Protein AF-A0AA38YCR6-F1 (afdb_monomer_lite)

Secondary structure (DSSP, 8-state):
-EEEEESSSTTHHHHHHHT-EEEEPPTTTS--TTS--S-TTT-EEEEEESSHHHHHHHHHHH-S--S--TTS-S----S---HHHHHHHHHH---S-TTTT-EEEEEGGGG--TT--HHHHHHHHHHHHHHHHTT-EEEEE--THHHHHHHHHHHHHHHHIIIIIIT-----BTTB--HHHHTT-SSS--HHHHHHS-HHHHHHHHHHHHHHHHHHHHHHHHHHHHHHHT-STT----HHHHHHS----HHHHHHTT-SEEEEESSSSPPPPPPSSTTSS-HHHHHHTTTTTTTTTHHHHHH---EEEEEEEEEE-SS-TTSEEEEEEEEEEPP--HHHHHHHTTS-------SSHHHHHHHHHTTTTTT--EEEEESTTHHHH--B-HHHHHHS-TT--EEEEESS--TTB-HHHHHHSSS--EEE--TTTTHHHHHHHHHHHHHHHHTTHHHHHHHHHTT-SSTTTTPPP----TT-EEEEES-SHHHHHHHHHHHHTT-EEEEE-SSPPTT--SEE--HHHHHHH-SEEEE----STTTTTSBSHHHHTTS-TT-EEEE-S-GGGB-HHHHHHHHHTTSS-EEEES--TBTTB--HHHHH-TTEEE-SS-TT-SHHHHHHHHHHHHHHHHHHHHHS--SSB-GGGTT-

Foldseek 3Di:
DDKDKWQQQGFFLVCQFVQWKGKFAFWQFFACAPPQDLDSLQITMADIGRDPLVRQVRSLVRTDDPPFRPLHPPDPPVDRDNSNVVVVVLVPDPDQQSAAPAEEEAAVVLQPDPLFDPQLQVLQVVLVVVNVSSHYHYDYDYDPCLQVLVVLSVLQRLQSCLAQNLQLCPCHGPNRHDPVSNVNHDSADDPVSLVPDALVSVVSNVSNVVCCVPPNVPSNVVSLVVLVLLAPSVPLDFVVCCVVPVSDNSVVVRCVRGQKYKHWLFSDFQADDDPDPVPDDSVVSVVNVPRRSSNRNSCSSHSWMKMWHWRFWAAHPVGNVDTTTTIMMMTGDRCPPLVVVVVVLHDDQDQPFQAQVSSLVCLQVCVCAQAQEDEDEPVCCRGNPAQDLSNLVSHHLNHQEYQYLAPARVSHDQVSQCVDVVRYFYFAQPPLLQQLLLVLLVVLVCCLQQLVLQQVVCVVVVHRCDPDHDDGGDQLAPFEEEEEDCDSNNVNNQVVSVVSNYAYEYEDPDDDPPDPRHYDDLLCSQQRHLEYEYADHDDPVQFQCPAQVSLLSHQLNHEYEYLHEARSHDQVRVLVCCVVSSHVEYEYCYHNDPPDHDVSQVPDSSYHYHPNCSQVDSSSSVSSVSQSSVQRVCCSPPVDGPGTDPVPVPD

Structure (mmCIF, N/CA/C/O backbone):
data_AF-A0AA38YCR6-F1
#
_entry.id   AF-A0AA38YCR6-F1
#
loop_
_atom_site.group_PDB
_atom_site.id
_atom_site.type_symbol
_atom_site.label_atom_id
_atom_site.label_alt_id
_atom_site.label_comp_id
_atom_site.label_asym_id
_atom_site.label_entity_id
_atom_site.label_seq_id
_atom_site.pdbx_PDB_ins_code
_atom_site.Cartn_x
_atom_site.Cartn_y
_atom_site.Cartn_z
_atom_site.occupancy
_atom_site.B_iso_or_equiv
_atom_site.auth_seq_id
_atom_site.auth_comp_id
_atom_site.auth_asym_id
_atom_site.auth_atom_id
_atom_site.pdbx_PDB_model_num
ATOM 1 N N . MET A 1 1 ? 21.576 -21.721 -19.580 1.00 92.19 1 MET A N 1
ATOM 2 C CA . MET A 1 1 ? 20.968 -20.619 -18.812 1.00 92.19 1 MET A CA 1
ATOM 3 C C . MET A 1 1 ? 21.965 -20.179 -17.751 1.00 92.19 1 MET A C 1
ATOM 5 O O . MET A 1 1 ? 22.775 -21.004 -17.343 1.00 92.19 1 MET A O 1
ATOM 9 N N . ALA A 1 2 ? 21.953 -18.912 -17.358 1.00 94.88 2 ALA A N 1
ATOM 10 C CA . ALA A 1 2 ? 22.830 -18.344 -16.340 1.00 94.88 2 ALA A CA 1
ATOM 11 C C . ALA A 1 2 ? 22.061 -17.318 -15.498 1.00 94.88 2 ALA A C 1
ATOM 13 O O . ALA A 1 2 ? 21.083 -16.743 -15.971 1.00 94.88 2 ALA A O 1
ATOM 14 N N . LEU A 1 3 ? 22.525 -17.080 -14.273 1.00 92.12 3 LEU A N 1
ATOM 15 C CA . LEU A 1 3 ? 22.040 -16.008 -13.408 1.00 92.12 3 LEU A CA 1
ATOM 16 C C . LEU A 1 3 ? 23.055 -14.871 -13.396 1.00 92.12 3 LEU A C 1
ATOM 18 O O . LEU A 1 3 ? 24.263 -15.114 -13.384 1.00 92.12 3 LEU A O 1
ATOM 22 N N . GLY A 1 4 ? 22.566 -13.637 -13.394 1.00 90.50 4 GLY A N 1
ATOM 23 C CA . GLY A 1 4 ? 23.389 -12.447 -13.217 1.00 90.50 4 GLY A CA 1
ATOM 24 C C . GLY A 1 4 ? 22.826 -11.559 -12.121 1.00 90.50 4 GLY A C 1
ATOM 25 O O . GLY A 1 4 ? 21.613 -11.498 -11.937 1.00 90.50 4 GLY A O 1
ATOM 26 N N . GLY A 1 5 ? 23.708 -10.857 -11.412 1.00 90.12 5 GLY A N 1
ATOM 27 C CA . GLY A 1 5 ? 23.325 -9.624 -10.731 1.00 90.12 5 GLY A CA 1
ATOM 28 C C . GLY A 1 5 ? 23.260 -8.491 -11.755 1.00 90.12 5 GLY A C 1
ATOM 29 O O . GLY A 1 5 ? 24.052 -8.477 -12.694 1.00 90.12 5 GLY A O 1
ATOM 30 N N . ASP A 1 6 ? 22.335 -7.553 -11.594 1.00 90.94 6 ASP A N 1
ATOM 31 C CA . ASP A 1 6 ? 22.189 -6.364 -12.428 1.00 90.94 6 ASP A CA 1
ATOM 32 C C . ASP A 1 6 ? 22.033 -5.130 -11.531 1.00 90.94 6 ASP A C 1
ATOM 34 O O . ASP A 1 6 ? 20.974 -4.890 -10.959 1.00 90.94 6 ASP A O 1
ATOM 38 N N . GLN A 1 7 ? 23.113 -4.358 -11.397 1.00 86.44 7 GLN A N 1
ATOM 39 C CA . GLN A 1 7 ? 23.164 -3.115 -10.615 1.00 86.44 7 GLN A CA 1
ATOM 40 C C . GLN A 1 7 ? 23.181 -1.857 -11.493 1.00 86.44 7 GLN A C 1
ATOM 42 O O . GLN A 1 7 ? 23.166 -0.746 -10.976 1.00 86.44 7 GLN A O 1
ATOM 47 N N . GLY A 1 8 ? 23.241 -2.026 -12.813 1.00 87.75 8 GLY A N 1
ATOM 48 C CA . GLY A 1 8 ? 23.361 -0.942 -13.794 1.00 87.75 8 GLY A CA 1
ATOM 49 C C . GLY A 1 8 ? 23.322 -1.400 -15.250 1.00 87.75 8 GLY A C 1
ATOM 50 O O . GLY A 1 8 ? 23.539 -0.595 -16.148 1.00 87.75 8 GLY A O 1
ATOM 51 N N . GLY A 1 9 ? 23.103 -2.692 -15.494 1.00 90.81 9 GLY A N 1
ATOM 52 C CA . GLY A 1 9 ? 23.125 -3.341 -16.802 1.00 90.81 9 GLY A CA 1
ATOM 53 C C . GLY A 1 9 ? 23.812 -4.707 -16.831 1.00 90.81 9 GLY A C 1
ATOM 54 O O . GLY A 1 9 ? 23.914 -5.286 -17.903 1.00 90.81 9 GLY A O 1
ATOM 55 N N . SER A 1 10 ? 24.301 -5.251 -15.715 1.00 91.38 10 SER A N 1
ATOM 56 C CA . SER A 1 10 ? 25.159 -6.455 -15.707 1.00 91.38 10 SER A CA 1
ATOM 57 C C . SER A 1 10 ? 24.480 -7.764 -16.162 1.00 91.38 10 SER A C 1
ATOM 59 O O . SER A 1 10 ? 25.171 -8.762 -16.343 1.00 91.38 10 SER A O 1
ATOM 61 N N . ILE A 1 11 ? 23.169 -7.760 -16.429 1.00 96.44 11 ILE A N 1
ATOM 62 C CA . ILE A 1 11 ? 22.480 -8.806 -17.206 1.00 96.44 11 ILE A CA 1
ATOM 63 C C . ILE A 1 11 ? 22.330 -8.378 -18.673 1.00 96.44 11 ILE A C 1
ATOM 65 O O . ILE A 1 11 ? 22.670 -9.118 -19.595 1.00 96.44 11 ILE A O 1
ATOM 69 N N . ARG A 1 12 ? 21.828 -7.162 -18.900 1.00 97.06 12 ARG A N 1
ATOM 70 C CA . ARG A 1 12 ? 21.413 -6.676 -20.225 1.00 97.06 12 ARG A CA 1
ATOM 71 C C . ARG A 1 12 ? 22.578 -6.280 -21.135 1.00 97.06 12 ARG A C 1
ATOM 73 O O . ARG A 1 12 ? 22.556 -6.598 -22.318 1.00 97.06 12 ARG A O 1
ATOM 80 N N . VAL A 1 13 ? 23.617 -5.641 -20.604 1.00 95.50 13 VAL A N 1
ATOM 81 C CA . VAL A 1 13 ? 24.819 -5.242 -21.353 1.00 95.50 13 VAL A CA 1
ATOM 82 C C . VAL A 1 13 ? 25.580 -6.472 -21.866 1.00 95.50 13 VAL A C 1
ATOM 84 O O . VAL A 1 13 ? 25.824 -6.531 -23.071 1.00 95.50 13 VAL A O 1
ATOM 87 N N . PRO A 1 14 ? 25.904 -7.495 -21.041 1.00 94.44 14 PRO A N 1
ATOM 88 C CA . PRO A 1 14 ? 26.472 -8.740 -21.560 1.00 94.44 14 PRO A CA 1
ATOM 89 C C . PRO A 1 14 ? 25.534 -9.467 -22.521 1.00 94.44 14 PRO A C 1
ATOM 91 O O . PRO A 1 14 ? 26.009 -10.031 -23.502 1.00 94.44 14 PRO A O 1
ATOM 94 N N . ALA A 1 15 ? 24.218 -9.431 -22.285 1.00 97.00 15 ALA A N 1
ATOM 95 C CA . ALA A 1 15 ? 23.261 -10.043 -23.198 1.00 97.00 15 ALA A CA 1
ATOM 96 C C . ALA A 1 15 ? 23.307 -9.410 -24.598 1.00 97.00 15 ALA A C 1
ATOM 98 O O . ALA A 1 15 ? 23.479 -10.123 -25.587 1.00 97.00 15 ALA A O 1
ATOM 99 N N . SER A 1 16 ? 23.277 -8.074 -24.663 1.00 96.44 16 SER A N 1
ATOM 100 C CA . SER A 1 16 ? 23.494 -7.296 -25.889 1.00 96.44 16 SER A CA 1
ATOM 101 C C . SER A 1 16 ? 24.833 -7.649 -26.544 1.00 96.44 16 SER A C 1
ATOM 103 O O . SER A 1 16 ? 24.881 -7.972 -27.729 1.00 96.44 16 SER A O 1
ATOM 105 N N . ALA A 1 17 ? 25.918 -7.681 -25.761 1.00 93.94 17 ALA A N 1
ATOM 106 C CA . ALA A 1 17 ? 27.266 -7.888 -26.281 1.00 93.94 17 ALA A CA 1
ATOM 107 C C . ALA A 1 17 ? 27.569 -9.313 -26.761 1.00 93.94 17 ALA A C 1
ATOM 109 O O . ALA A 1 17 ? 28.424 -9.499 -27.627 1.00 93.94 17 ALA A O 1
ATOM 110 N N . CYS A 1 18 ? 26.872 -10.309 -26.219 1.00 94.69 18 CYS A N 1
ATOM 111 C CA . CYS A 1 18 ? 27.043 -11.715 -26.575 1.00 94.69 18 CYS A CA 1
ATOM 112 C C . CYS A 1 18 ? 25.968 -12.224 -27.545 1.00 94.69 18 CYS A C 1
ATOM 114 O O . CYS A 1 18 ? 26.046 -13.374 -27.972 1.00 94.69 18 CYS A O 1
ATOM 116 N N . GLY A 1 19 ? 24.968 -11.404 -27.883 1.00 96.00 19 GLY A N 1
ATOM 117 C CA . GLY A 1 19 ? 23.859 -11.817 -28.741 1.00 96.00 19 GLY A CA 1
ATOM 118 C C . GLY A 1 19 ? 22.956 -12.862 -28.082 1.00 96.00 19 GLY A C 1
ATOM 119 O O . GLY A 1 19 ? 22.514 -13.801 -28.740 1.00 96.00 19 GLY A O 1
ATOM 120 N N . ILE A 1 20 ? 22.719 -12.725 -26.777 1.00 97.69 20 ILE A N 1
ATOM 121 C CA . ILE A 1 20 ? 21.822 -13.587 -25.998 1.00 97.69 20 ILE A CA 1
ATOM 122 C C . ILE A 1 20 ? 20.685 -12.754 -25.391 1.00 97.69 20 ILE A C 1
ATOM 124 O O . ILE A 1 20 ? 20.655 -11.531 -25.518 1.00 97.69 20 ILE A O 1
ATOM 128 N N . VAL A 1 21 ? 19.749 -13.417 -24.721 1.00 98.25 21 VAL A N 1
ATOM 129 C CA . VAL A 1 21 ? 18.648 -12.781 -23.998 1.00 98.25 21 VAL A CA 1
ATOM 130 C C . VAL A 1 21 ? 19.047 -12.568 -22.541 1.00 98.25 21 VAL A C 1
ATOM 132 O O . VAL A 1 21 ? 19.642 -13.449 -21.915 1.00 98.25 21 VAL A O 1
ATOM 135 N N . GLY A 1 22 ? 18.718 -11.402 -21.992 1.00 98.19 22 GLY A N 1
ATOM 136 C CA . GLY A 1 22 ? 18.952 -11.088 -20.585 1.00 98.19 22 GLY A CA 1
ATOM 137 C C . GLY A 1 22 ? 17.814 -10.264 -20.010 1.00 98.19 22 GLY A C 1
ATOM 138 O O . GLY A 1 22 ? 17.501 -9.202 -20.544 1.00 98.19 22 GLY A O 1
ATOM 139 N N . LEU A 1 23 ? 17.220 -10.738 -18.917 1.00 97.31 23 LEU A N 1
ATOM 140 C CA . LEU A 1 23 ? 16.115 -10.072 -18.238 1.00 97.31 23 LEU A CA 1
ATOM 141 C C . LEU A 1 23 ? 16.566 -9.550 -16.876 1.00 97.31 23 LEU A C 1
ATOM 143 O O . LEU A 1 23 ? 16.948 -10.331 -16.006 1.00 97.31 23 LEU A O 1
ATOM 147 N N . LYS A 1 24 ? 16.451 -8.237 -16.673 1.00 95.12 24 LYS A N 1
ATOM 148 C CA . LYS A 1 24 ? 16.394 -7.639 -15.341 1.00 95.12 24 LYS A CA 1
ATOM 149 C C . LYS A 1 24 ? 14.928 -7.651 -14.889 1.00 95.12 24 LYS A C 1
ATOM 151 O O . LYS A 1 24 ? 14.142 -6.891 -15.455 1.00 95.12 24 LYS A O 1
ATOM 156 N N . PRO A 1 25 ? 14.539 -8.463 -13.895 1.00 89.56 25 PRO A N 1
ATOM 157 C CA . PRO A 1 25 ? 13.156 -8.534 -13.441 1.00 89.56 25 PRO A CA 1
ATOM 158 C C . PRO A 1 25 ? 12.727 -7.250 -12.727 1.00 89.56 25 PRO A C 1
ATOM 160 O O . PRO A 1 25 ? 13.558 -6.375 -12.436 1.00 89.56 25 PRO A O 1
ATOM 163 N N . THR A 1 26 ? 11.429 -7.145 -12.439 1.00 83.06 26 THR A N 1
ATOM 164 C CA . THR A 1 26 ? 10.911 -6.056 -11.606 1.00 83.06 26 THR A CA 1
ATOM 165 C C . THR A 1 26 ? 11.525 -6.142 -10.207 1.00 83.06 26 THR A C 1
ATOM 167 O O . THR A 1 26 ? 11.855 -7.232 -9.723 1.00 83.06 26 THR A O 1
ATOM 170 N N . TRP A 1 27 ? 11.722 -4.995 -9.565 1.00 80.25 27 TRP A N 1
ATOM 171 C CA . TRP A 1 27 ? 12.327 -4.933 -8.236 1.00 80.25 27 TRP A CA 1
ATOM 172 C C . TRP A 1 27 ? 11.567 -5.808 -7.222 1.00 80.25 27 TRP A C 1
ATOM 174 O O . TRP A 1 27 ? 10.339 -5.807 -7.180 1.00 80.25 27 TRP A O 1
ATOM 184 N N . GLY A 1 28 ? 12.301 -6.593 -6.429 1.00 77.38 28 GLY A N 1
ATOM 185 C CA . GLY A 1 28 ? 11.735 -7.492 -5.413 1.00 77.38 28 GLY A CA 1
ATOM 186 C C . GLY A 1 28 ? 11.135 -8.812 -5.930 1.00 77.38 28 GLY A C 1
ATOM 187 O O . GLY A 1 28 ? 10.828 -9.680 -5.116 1.00 77.38 28 GLY A O 1
ATOM 188 N N . LEU A 1 29 ? 11.002 -9.025 -7.247 1.00 81.19 29 LEU A N 1
ATOM 189 C CA . LEU A 1 29 ? 10.443 -10.281 -7.781 1.00 81.19 29 LEU A CA 1
ATOM 190 C C . LEU A 1 29 ? 11.364 -11.487 -7.560 1.00 81.19 29 LEU A C 1
ATOM 192 O O . LEU A 1 29 ? 10.898 -12.568 -7.205 1.00 81.19 29 LEU A O 1
ATOM 196 N N . VAL A 1 30 ? 12.665 -11.293 -7.777 1.00 87.31 30 VAL A N 1
ATOM 197 C CA . VAL A 1 30 ? 13.696 -12.298 -7.505 1.00 87.31 30 VAL A CA 1
ATOM 198 C C . VAL A 1 30 ? 14.455 -11.864 -6.252 1.00 87.31 30 VAL A C 1
ATOM 200 O O . VAL A 1 30 ? 14.986 -10.742 -6.233 1.00 87.31 30 VAL A O 1
ATOM 203 N N . PRO A 1 31 ? 14.510 -12.713 -5.213 1.00 83.69 31 PRO A N 1
ATOM 204 C CA . PRO A 1 31 ? 15.215 -12.391 -3.991 1.00 83.69 31 PRO A CA 1
ATOM 205 C C . PRO A 1 31 ? 16.708 -12.226 -4.269 1.00 83.69 31 PRO A C 1
ATOM 207 O O . PRO A 1 31 ? 17.307 -12.916 -5.093 1.00 83.69 31 PRO A O 1
ATOM 210 N N . TYR A 1 32 ? 17.321 -11.290 -3.561 1.00 79.38 32 TYR A N 1
ATOM 211 C CA . TYR A 1 32 ? 18.754 -11.002 -3.633 1.00 79.38 32 TYR A CA 1
ATOM 212 C C . TYR A 1 32 ? 19.503 -11.525 -2.406 1.00 79.38 32 TYR A C 1
ATOM 214 O O . TYR A 1 32 ? 20.699 -11.283 -2.241 1.00 79.38 32 TYR A O 1
ATOM 222 N N . THR A 1 33 ? 18.827 -12.270 -1.532 1.00 78.19 33 THR A N 1
ATOM 223 C CA . THR A 1 33 ? 19.475 -12.934 -0.402 1.00 78.19 33 THR A CA 1
ATOM 224 C C . THR A 1 33 ? 20.563 -13.879 -0.895 1.00 78.19 33 THR A C 1
ATOM 226 O O . THR A 1 33 ? 20.359 -14.689 -1.795 1.00 78.19 33 THR A O 1
ATOM 229 N N . GLY A 1 34 ? 21.756 -13.758 -0.311 1.00 73.12 34 GLY A N 1
ATOM 230 C CA . GLY A 1 34 ? 22.917 -14.560 -0.700 1.00 73.12 34 GLY A CA 1
ATOM 231 C C . GLY A 1 34 ? 23.685 -14.048 -1.924 1.00 73.12 34 GLY A C 1
ATOM 232 O O . GLY A 1 34 ? 24.687 -14.658 -2.291 1.00 73.12 34 GLY A O 1
ATOM 233 N N . ILE A 1 35 ? 23.282 -12.926 -2.532 1.00 77.00 35 ILE A N 1
ATOM 234 C CA . ILE A 1 35 ? 24.027 -12.277 -3.617 1.00 77.00 35 ILE A CA 1
ATOM 235 C C . ILE A 1 35 ? 24.817 -11.085 -3.061 1.00 77.00 35 ILE A C 1
ATOM 237 O O . ILE A 1 35 ? 24.328 -10.330 -2.219 1.00 77.00 35 ILE A O 1
ATOM 241 N N . LEU A 1 36 ? 26.059 -10.897 -3.528 1.00 73.25 36 LEU A N 1
ATOM 242 C CA . LEU A 1 36 ? 26.891 -9.751 -3.144 1.00 73.25 36 LEU A CA 1
ATOM 243 C C . LEU A 1 36 ? 26.225 -8.451 -3.614 1.00 73.25 36 LEU A C 1
ATOM 245 O O . LEU A 1 36 ? 26.157 -8.181 -4.812 1.00 73.25 36 LEU A O 1
ATOM 249 N N . GLY A 1 37 ? 25.710 -7.662 -2.674 1.00 73.31 37 GLY A N 1
ATOM 250 C CA . GLY A 1 37 ? 25.000 -6.413 -2.952 1.00 73.31 37 GLY A CA 1
ATOM 251 C C . GLY A 1 37 ? 25.918 -5.228 -3.156 1.00 73.31 37 GLY A C 1
ATOM 252 O O . GLY A 1 37 ? 27.015 -5.176 -2.600 1.00 73.31 37 GLY A O 1
ATOM 253 N N . VAL A 1 38 ? 25.436 -4.259 -3.931 1.00 75.44 38 VAL A N 1
ATOM 254 C CA . VAL A 1 38 ? 26.016 -2.919 -3.967 1.00 75.44 38 VAL A CA 1
ATOM 255 C C . VAL A 1 38 ? 25.097 -1.954 -3.237 1.00 75.44 38 VAL A C 1
ATOM 257 O O . VAL A 1 38 ? 25.541 -1.286 -2.315 1.00 75.44 38 VAL A O 1
ATOM 260 N N . SER A 1 39 ? 23.821 -1.881 -3.619 1.00 75.88 39 SER A N 1
ATOM 261 C CA . SER A 1 39 ? 22.826 -1.043 -2.947 1.00 75.88 39 SER A CA 1
ATOM 262 C C . SER A 1 39 ? 21.413 -1.553 -3.210 1.00 75.88 39 SER A C 1
ATOM 264 O O . SER A 1 39 ? 21.032 -1.815 -4.350 1.00 75.88 39 SER A O 1
ATOM 266 N N . ALA A 1 40 ? 20.596 -1.621 -2.155 1.00 73.75 40 ALA A N 1
ATOM 267 C CA . ALA A 1 40 ? 19.228 -2.146 -2.211 1.00 73.75 40 ALA A CA 1
ATOM 268 C C . ALA A 1 40 ? 18.329 -1.440 -3.243 1.00 73.75 40 ALA A C 1
ATOM 270 O O . ALA A 1 40 ? 17.382 -2.046 -3.741 1.00 73.75 40 ALA A O 1
ATOM 271 N N . VAL A 1 41 ? 18.647 -0.187 -3.586 1.00 72.81 41 VAL A N 1
ATOM 272 C CA . VAL A 1 41 ? 17.889 0.625 -4.550 1.00 72.81 41 VAL A CA 1
ATOM 273 C C . VAL A 1 41 ? 18.081 0.149 -5.993 1.00 72.81 41 VAL A C 1
ATOM 275 O O . VAL A 1 41 ? 17.175 0.293 -6.797 1.00 72.81 41 VAL A O 1
ATOM 278 N N . ILE A 1 42 ? 19.238 -0.427 -6.329 1.00 80.06 42 ILE A N 1
ATOM 279 C CA . ILE A 1 42 ? 19.619 -0.730 -7.723 1.00 80.06 42 ILE A CA 1
ATOM 280 C C . ILE A 1 42 ? 19.952 -2.202 -7.961 1.00 80.06 42 ILE A C 1
ATOM 282 O O . ILE A 1 42 ? 20.034 -2.632 -9.111 1.00 80.06 42 ILE A O 1
ATOM 286 N N . ASP A 1 43 ? 20.133 -2.977 -6.894 1.00 84.62 43 ASP A N 1
ATOM 287 C CA . ASP A 1 43 ? 20.459 -4.396 -6.959 1.00 84.62 43 ASP A CA 1
ATOM 288 C C . ASP A 1 43 ? 19.293 -5.208 -7.540 1.00 84.62 43 ASP A C 1
ATOM 290 O O . ASP A 1 43 ? 18.177 -5.177 -7.032 1.00 84.62 43 ASP A O 1
ATOM 294 N N . HIS A 1 44 ? 19.545 -5.979 -8.591 1.00 88.62 44 HIS A N 1
ATOM 295 C CA . HIS A 1 44 ? 18.589 -6.934 -9.154 1.00 88.62 44 HIS A CA 1
ATOM 296 C C . HIS A 1 44 ? 19.302 -8.248 -9.463 1.00 88.62 44 HIS A C 1
ATOM 298 O O . HIS A 1 44 ? 20.517 -8.263 -9.644 1.00 88.62 44 HIS A O 1
ATOM 304 N N . VAL A 1 45 ? 18.554 -9.346 -9.545 1.00 91.56 45 VAL A N 1
ATOM 305 C CA . VAL A 1 45 ? 19.037 -10.649 -10.026 1.00 91.56 45 VAL A CA 1
ATOM 306 C C . VAL A 1 45 ? 18.058 -11.155 -11.064 1.00 91.56 45 VAL A C 1
ATOM 308 O O . VAL A 1 45 ? 16.856 -10.941 -10.931 1.00 91.56 45 VAL A O 1
ATOM 311 N N . GLY A 1 46 ? 18.558 -11.815 -12.101 1.00 94.44 46 GLY A N 1
ATOM 312 C CA . GLY A 1 46 ? 17.700 -12.348 -13.145 1.00 94.44 46 GLY A CA 1
ATOM 313 C C . GLY A 1 46 ? 18.401 -13.285 -14.119 1.00 94.44 46 GLY A C 1
ATOM 314 O O . GLY A 1 46 ? 19.610 -13.530 -14.005 1.00 94.44 46 GLY A O 1
ATOM 315 N N . PRO A 1 47 ? 17.631 -13.829 -15.073 1.00 96.88 47 PRO A N 1
ATOM 316 C CA . PRO A 1 47 ? 18.107 -14.843 -15.993 1.00 96.88 47 PRO A CA 1
ATOM 317 C C . PRO A 1 47 ? 18.786 -14.256 -17.237 1.00 96.88 47 PRO A C 1
ATOM 319 O O . PRO A 1 47 ? 18.358 -13.254 -17.812 1.00 96.88 47 PRO A O 1
ATOM 322 N N . MET A 1 48 ? 19.798 -14.976 -17.714 1.00 98.25 48 MET A N 1
ATOM 323 C CA . MET A 1 48 ? 20.381 -14.858 -19.048 1.00 98.25 48 MET A CA 1
ATOM 324 C C . MET A 1 48 ? 20.308 -16.208 -19.759 1.00 98.25 48 MET A C 1
ATOM 326 O O . MET A 1 48 ? 20.691 -17.248 -19.208 1.00 98.25 48 MET A O 1
ATOM 330 N N . ALA A 1 49 ? 19.849 -16.220 -21.003 1.00 97.69 49 ALA A N 1
ATOM 331 C CA . ALA A 1 49 ? 19.719 -17.444 -21.779 1.00 97.69 49 ALA A CA 1
ATOM 332 C C . ALA A 1 49 ? 19.785 -17.178 -23.284 1.00 97.69 49 ALA A C 1
ATOM 334 O O . ALA A 1 49 ? 19.809 -16.039 -23.729 1.00 97.69 49 ALA A O 1
ATOM 335 N N . ARG A 1 50 ? 19.838 -18.244 -24.090 1.00 96.19 50 ARG A N 1
ATOM 336 C CA . ARG A 1 50 ? 19.879 -18.104 -25.556 1.00 96.19 50 ARG A CA 1
ATOM 337 C C . ARG A 1 50 ? 18.533 -17.673 -26.136 1.00 96.19 50 ARG A C 1
ATOM 339 O O . ARG A 1 50 ? 18.509 -17.103 -27.218 1.00 96.19 50 ARG A O 1
ATOM 346 N N . THR A 1 51 ? 17.438 -17.973 -25.443 1.00 95.12 51 THR A N 1
ATOM 347 C CA . THR A 1 51 ? 16.074 -17.741 -25.920 1.00 95.12 51 THR A CA 1
ATOM 348 C C . THR A 1 51 ? 15.229 -17.062 -24.846 1.00 95.12 51 THR A C 1
ATOM 350 O O . THR A 1 51 ? 15.527 -17.158 -23.654 1.00 95.12 51 THR A O 1
ATOM 353 N N . VAL A 1 52 ? 14.155 -16.390 -25.270 1.00 95.12 52 VAL A N 1
ATOM 354 C CA . VAL A 1 52 ? 13.173 -15.782 -24.356 1.00 95.12 52 VAL A CA 1
ATOM 355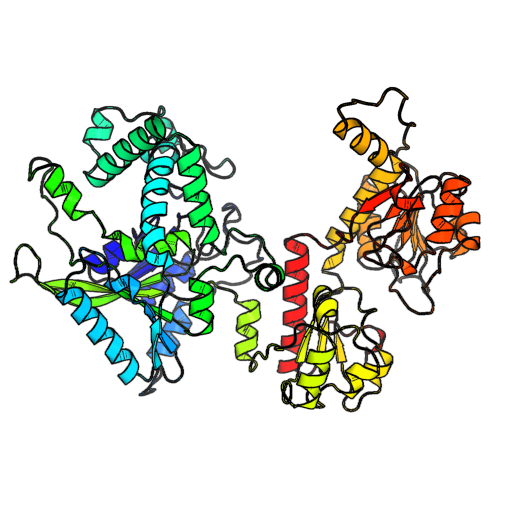 C C . VAL A 1 52 ? 12.476 -16.856 -23.518 1.00 95.12 52 VAL A C 1
ATOM 357 O O . VAL A 1 52 ? 12.322 -16.671 -22.316 1.00 95.12 52 VAL A O 1
ATOM 360 N N . ALA A 1 53 ? 12.146 -18.005 -24.118 1.00 94.12 53 ALA A N 1
ATOM 361 C CA . ALA A 1 53 ? 11.531 -19.135 -23.421 1.00 94.12 53 ALA A CA 1
ATOM 362 C C . ALA A 1 53 ? 12.420 -19.684 -22.291 1.00 94.12 53 ALA A C 1
ATOM 364 O O . ALA A 1 53 ? 11.939 -19.908 -21.184 1.00 94.12 53 ALA A O 1
ATOM 365 N N . ASP A 1 54 ? 13.728 -19.830 -22.527 1.00 95.81 54 ASP A N 1
ATOM 366 C CA . ASP A 1 54 ? 14.668 -20.256 -21.484 1.00 95.81 54 ASP A CA 1
ATOM 367 C C . ASP A 1 54 ? 14.815 -19.200 -20.373 1.00 95.81 54 ASP A C 1
ATOM 369 O O . ASP A 1 54 ? 14.964 -19.541 -19.200 1.00 95.81 54 ASP A O 1
ATOM 373 N N . CYS A 1 55 ? 14.784 -17.907 -20.722 1.00 95.88 55 CYS A N 1
ATOM 374 C CA . CYS A 1 55 ? 14.767 -16.831 -19.729 1.00 95.88 55 CYS A CA 1
ATOM 375 C C . CYS A 1 55 ? 13.492 -16.874 -18.879 1.00 95.88 55 CYS A C 1
ATOM 377 O O . CYS A 1 55 ? 13.593 -16.723 -17.666 1.00 95.88 55 CYS A O 1
ATOM 379 N N . ALA A 1 56 ? 12.327 -17.109 -19.485 1.00 93.81 56 ALA A N 1
ATOM 380 C CA . ALA A 1 56 ? 11.054 -17.243 -18.780 1.00 93.81 56 ALA A CA 1
ATOM 381 C C . ALA A 1 56 ? 11.048 -18.459 -17.842 1.00 93.81 56 ALA A C 1
ATOM 383 O O . ALA A 1 56 ? 10.687 -18.325 -16.677 1.00 93.81 56 ALA A O 1
ATOM 384 N N . LEU A 1 57 ? 11.550 -19.608 -18.305 1.00 94.75 57 LEU A N 1
ATOM 385 C CA . LEU A 1 57 ? 11.689 -20.815 -17.487 1.00 94.75 57 LEU A CA 1
ATOM 386 C C . LEU A 1 57 ? 12.619 -20.602 -16.289 1.00 94.75 57 LEU A C 1
ATOM 388 O O . LEU A 1 57 ? 12.305 -21.013 -15.174 1.00 94.75 57 LEU A O 1
ATOM 392 N N . LEU A 1 58 ? 13.768 -19.951 -16.495 1.00 95.12 58 LEU A N 1
ATOM 393 C CA . LEU A 1 58 ? 14.666 -19.653 -15.383 1.00 95.12 58 LEU A CA 1
ATOM 394 C C . LEU A 1 58 ? 14.078 -18.589 -14.447 1.00 95.12 58 LEU A C 1
ATOM 396 O O . LEU A 1 58 ? 14.279 -18.704 -13.244 1.00 95.12 58 LEU A O 1
ATOM 400 N N . LEU A 1 59 ? 13.351 -17.588 -14.961 1.00 92.62 59 LEU A N 1
ATOM 401 C CA . LEU A 1 59 ? 12.647 -16.607 -14.130 1.00 92.62 59 LEU A CA 1
ATOM 402 C C . LEU A 1 59 ? 11.621 -17.292 -13.227 1.00 92.62 59 LEU A C 1
ATOM 404 O O . LEU A 1 59 ? 11.607 -17.033 -12.031 1.00 92.62 59 LEU A O 1
ATOM 408 N N . GLU A 1 60 ? 10.803 -18.178 -13.790 1.00 90.44 60 GLU A N 1
ATOM 409 C CA . GLU A 1 60 ? 9.800 -18.959 -13.063 1.00 90.44 60 GLU A CA 1
ATOM 410 C C . GLU A 1 60 ? 10.422 -19.768 -11.918 1.00 90.44 60 GLU A C 1
ATOM 412 O O . GLU A 1 60 ? 9.862 -19.827 -10.828 1.00 90.44 60 GLU A O 1
ATOM 417 N N . ALA A 1 61 ? 11.620 -20.321 -12.132 1.00 90.69 61 ALA A N 1
ATOM 418 C CA . ALA A 1 61 ? 12.332 -21.095 -11.121 1.00 90.69 61 ALA A CA 1
ATOM 419 C C . ALA A 1 61 ? 12.943 -20.255 -9.981 1.00 90.69 61 ALA A C 1
ATOM 421 O O . ALA A 1 61 ? 13.182 -20.796 -8.902 1.00 90.69 61 ALA A O 1
ATOM 422 N N . ILE A 1 62 ? 13.257 -18.974 -10.214 1.00 89.44 62 ILE A N 1
ATOM 423 C CA . ILE A 1 62 ? 13.969 -18.119 -9.239 1.00 89.44 62 ILE A CA 1
ATOM 424 C C . ILE A 1 62 ? 13.104 -17.003 -8.644 1.00 89.44 62 ILE A C 1
ATOM 426 O O . ILE A 1 62 ? 13.526 -16.361 -7.686 1.00 89.44 62 ILE A O 1
ATOM 430 N N . ALA A 1 63 ? 11.944 -16.717 -9.233 1.00 86.00 63 ALA A N 1
ATOM 431 C CA . ALA A 1 63 ? 11.019 -15.705 -8.747 1.00 86.00 63 ALA A CA 1
ATOM 432 C C . ALA A 1 63 ? 10.201 -16.225 -7.560 1.00 86.00 63 ALA A C 1
ATOM 434 O O . ALA A 1 63 ? 9.857 -17.403 -7.487 1.00 86.00 63 ALA A O 1
ATOM 435 N N . GLY A 1 64 ? 9.838 -15.316 -6.657 1.00 77.81 64 GLY A N 1
ATOM 436 C CA . GLY A 1 64 ? 9.037 -15.627 -5.475 1.00 77.81 64 GLY A CA 1
ATOM 437 C C . GLY A 1 64 ? 9.761 -15.324 -4.164 1.00 77.81 64 GLY A C 1
ATOM 438 O O . GLY A 1 64 ? 10.910 -14.883 -4.168 1.00 77.81 64 GLY A O 1
ATOM 439 N N . PRO A 1 65 ? 9.079 -15.499 -3.025 1.00 78.56 65 PRO A N 1
ATOM 440 C CA . PRO A 1 65 ? 9.573 -15.045 -1.739 1.00 78.56 65 PRO A CA 1
ATOM 441 C C . PRO A 1 65 ? 10.641 -15.987 -1.187 1.00 78.56 65 PRO A C 1
ATOM 443 O O . PRO A 1 65 ? 10.512 -17.206 -1.280 1.00 78.56 65 PRO A O 1
ATOM 446 N N . ASP A 1 66 ? 11.638 -15.425 -0.512 1.00 79.50 66 ASP A N 1
ATOM 447 C CA . ASP A 1 66 ? 12.567 -16.181 0.336 1.00 79.50 66 ASP A CA 1
ATOM 448 C C . ASP A 1 66 ? 12.341 -15.948 1.843 1.00 79.50 66 ASP A C 1
ATOM 450 O O . ASP A 1 66 ? 12.931 -16.636 2.676 1.00 79.50 66 ASP A O 1
ATOM 454 N N . GLY A 1 67 ? 11.487 -14.982 2.204 1.00 75.38 67 GLY A N 1
ATOM 455 C CA . GLY A 1 67 ? 11.192 -14.601 3.590 1.00 75.38 67 GLY A CA 1
ATOM 456 C C . GLY A 1 67 ? 12.288 -13.779 4.284 1.00 75.38 67 GLY A C 1
ATOM 457 O O . GLY A 1 67 ? 12.154 -13.455 5.464 1.00 75.38 67 GLY A O 1
ATOM 458 N N . ILE A 1 68 ? 13.358 -13.420 3.574 1.00 77.50 68 ILE A N 1
ATOM 459 C CA . ILE A 1 68 ? 14.546 -12.743 4.102 1.00 77.50 68 ILE A CA 1
ATOM 460 C C . ILE A 1 68 ? 14.711 -11.371 3.442 1.00 77.50 68 ILE A C 1
ATOM 462 O O . ILE A 1 68 ? 14.830 -10.367 4.156 1.00 77.50 68 ILE A O 1
ATOM 466 N N . ASP A 1 69 ? 14.679 -11.304 2.112 1.00 77.56 69 ASP A N 1
ATOM 467 C CA . ASP A 1 69 ? 14.920 -10.082 1.348 1.00 77.56 69 ASP A CA 1
ATOM 468 C C . ASP A 1 69 ? 13.838 -9.029 1.643 1.00 77.56 69 ASP A C 1
ATOM 470 O O . ASP A 1 69 ? 12.652 -9.204 1.375 1.00 77.56 69 ASP A O 1
ATOM 474 N N . ASP A 1 70 ? 14.261 -7.914 2.240 1.00 72.50 70 ASP A N 1
ATOM 475 C CA . ASP A 1 70 ? 13.411 -6.810 2.698 1.00 72.50 70 ASP A CA 1
ATOM 476 C C . ASP A 1 70 ? 12.826 -5.962 1.569 1.00 72.50 70 ASP A C 1
ATOM 478 O O . ASP A 1 70 ? 12.006 -5.079 1.812 1.00 72.50 70 ASP A O 1
ATOM 482 N N . ARG A 1 71 ? 13.237 -6.247 0.337 1.00 72.12 71 ARG A N 1
ATOM 483 C CA . ARG A 1 71 ? 12.721 -5.629 -0.881 1.00 72.12 71 ARG A CA 1
ATOM 484 C C . ARG A 1 71 ? 11.536 -6.396 -1.446 1.00 72.12 71 ARG A C 1
ATOM 486 O O . ARG A 1 71 ? 10.821 -5.880 -2.298 1.00 72.12 71 ARG A O 1
ATOM 493 N N . GLN A 1 72 ? 11.330 -7.640 -1.020 1.00 69.62 72 GLN A N 1
ATOM 494 C CA . GLN A 1 72 ? 10.174 -8.392 -1.475 1.00 69.62 72 GLN A CA 1
ATOM 495 C C . GLN A 1 72 ? 8.935 -7.872 -0.751 1.00 69.62 72 GLN A C 1
ATOM 497 O O . GLN A 1 72 ? 8.950 -7.741 0.476 1.00 69.62 72 GLN A O 1
ATOM 502 N N . PRO A 1 73 ? 7.851 -7.569 -1.478 1.00 54.12 73 PRO A N 1
ATOM 503 C CA . PRO A 1 73 ? 6.618 -7.157 -0.834 1.00 54.12 73 PRO A CA 1
ATOM 504 C C . PRO A 1 73 ? 6.122 -8.277 0.094 1.00 54.12 73 PRO A C 1
ATOM 506 O O . PRO A 1 73 ? 6.242 -9.458 -0.240 1.00 54.12 73 PRO A O 1
ATOM 509 N N . HIS A 1 74 ? 5.541 -7.913 1.246 1.00 46.28 74 HIS A N 1
ATOM 510 C CA . HIS A 1 74 ? 4.889 -8.830 2.196 1.00 46.28 74 HIS A CA 1
ATOM 511 C C . HIS A 1 74 ? 3.586 -9.411 1.602 1.00 46.28 74 HIS A C 1
ATOM 513 O O . HIS A 1 74 ? 2.498 -9.254 2.146 1.00 46.28 74 HIS A O 1
ATOM 519 N N . ILE A 1 75 ? 3.654 -9.981 0.398 1.00 47.31 75 ILE A N 1
ATOM 520 C CA . ILE A 1 75 ? 2.575 -10.717 -0.263 1.00 47.31 75 ILE A CA 1
ATOM 521 C C . ILE A 1 75 ? 2.690 -12.168 0.171 1.00 47.31 75 ILE A C 1
ATOM 523 O O . ILE A 1 75 ? 3.785 -12.732 0.165 1.00 47.31 75 ILE A O 1
ATOM 527 N N . ASN A 1 76 ? 1.561 -12.808 0.453 1.00 42.00 76 ASN A N 1
ATOM 528 C CA . ASN A 1 76 ? 1.517 -14.256 0.357 1.00 42.00 76 ASN A CA 1
ATOM 529 C C . ASN A 1 76 ? 1.556 -14.630 -1.129 1.00 42.00 76 ASN A C 1
ATOM 531 O O . ASN A 1 76 ? 0.531 -14.639 -1.809 1.00 42.00 76 ASN A O 1
ATOM 535 N N . TRP A 1 77 ? 2.750 -14.890 -1.653 1.00 49.06 77 TRP A N 1
ATOM 536 C CA . TRP A 1 77 ? 2.921 -15.440 -2.993 1.00 49.06 77 TRP A CA 1
ATOM 537 C C . TRP A 1 77 ? 2.380 -16.868 -2.997 1.00 49.06 77 TRP A C 1
ATOM 539 O O . TRP A 1 77 ? 3.080 -17.809 -2.631 1.00 49.06 77 TRP A O 1
ATOM 549 N N . PHE A 1 78 ? 1.107 -17.040 -3.344 1.00 38.00 78 PHE A N 1
ATOM 550 C CA . PHE A 1 78 ? 0.485 -18.357 -3.246 1.00 38.00 78 PHE A CA 1
ATOM 551 C C . PHE A 1 78 ? 0.769 -19.284 -4.431 1.00 38.00 78 PHE A C 1
ATOM 553 O O . PHE A 1 78 ? 0.442 -20.460 -4.313 1.00 38.00 78 PHE A O 1
ATOM 560 N N . ARG A 1 79 ? 1.403 -18.835 -5.527 1.00 50.06 79 ARG A N 1
ATOM 561 C CA . ARG A 1 79 ? 1.728 -19.671 -6.703 1.00 50.06 79 ARG A CA 1
ATOM 562 C C . ARG A 1 79 ? 2.928 -19.133 -7.491 1.00 50.06 79 ARG A C 1
ATOM 564 O O . ARG A 1 79 ? 3.113 -17.921 -7.578 1.00 50.06 79 ARG A O 1
ATOM 571 N N . SER A 1 80 ? 3.698 -20.038 -8.100 1.00 56.78 80 SER A N 1
ATOM 572 C CA . SER A 1 80 ? 4.618 -19.715 -9.196 1.00 56.78 80 SER A CA 1
ATOM 573 C C . SER A 1 80 ? 3.810 -19.194 -10.388 1.00 56.78 80 SER A C 1
ATOM 575 O O . SER A 1 80 ? 2.827 -19.823 -10.785 1.00 56.78 80 SER A O 1
ATOM 577 N N . VAL A 1 81 ? 4.199 -18.046 -10.944 1.00 63.69 81 VAL A N 1
ATOM 578 C CA . VAL A 1 81 ? 3.601 -17.519 -12.180 1.00 63.69 81 VAL A CA 1
ATOM 579 C C . VAL A 1 81 ? 4.192 -18.306 -13.356 1.00 63.69 81 VAL A C 1
ATOM 581 O O . VAL A 1 81 ? 5.419 -18.346 -13.464 1.00 63.69 81 VAL A O 1
ATOM 584 N N . PRO A 1 82 ? 3.376 -18.949 -14.211 1.00 78.44 82 PRO A N 1
ATOM 585 C CA . PRO A 1 82 ? 3.847 -19.873 -15.242 1.00 78.44 82 PRO A CA 1
ATOM 586 C C . PRO A 1 82 ? 4.366 -19.135 -16.491 1.00 78.44 82 PRO A C 1
ATOM 588 O O . PRO A 1 82 ? 3.868 -19.329 -17.604 1.00 78.44 82 PRO A O 1
ATOM 591 N N . TYR A 1 83 ? 5.371 -18.268 -16.321 1.00 84.62 83 TYR A N 1
ATOM 592 C CA . TYR A 1 83 ? 5.931 -17.437 -17.395 1.00 84.62 83 TYR A CA 1
ATOM 593 C C . TYR A 1 83 ? 6.343 -18.263 -18.622 1.00 84.62 83 TYR A C 1
ATOM 595 O O . TYR A 1 83 ? 6.196 -17.815 -19.761 1.00 84.62 83 TYR A O 1
ATOM 603 N N . ALA A 1 84 ? 6.881 -19.471 -18.415 1.00 87.81 84 ALA A N 1
ATOM 604 C CA . ALA A 1 84 ? 7.329 -20.318 -19.515 1.00 87.81 84 ALA A CA 1
ATOM 605 C C . ALA A 1 84 ? 6.165 -20.847 -20.365 1.00 87.81 84 ALA A C 1
ATOM 607 O O . ALA A 1 84 ? 6.307 -20.993 -21.582 1.00 87.81 84 ALA A O 1
ATOM 608 N N . ASP A 1 85 ? 5.022 -21.145 -19.746 1.00 83.62 85 ASP A N 1
ATOM 609 C CA . ASP A 1 85 ? 3.836 -21.626 -20.455 1.00 83.62 85 ASP A CA 1
ATOM 610 C C . ASP A 1 85 ? 3.179 -20.509 -21.256 1.00 83.62 85 ASP A C 1
ATOM 612 O O . ASP A 1 85 ? 2.857 -20.723 -22.423 1.00 83.62 85 ASP A O 1
ATOM 616 N N . GLU A 1 86 ? 3.070 -19.306 -20.693 1.00 82.44 86 GLU A N 1
ATOM 617 C CA . GLU A 1 86 ? 2.519 -18.143 -21.398 1.00 82.44 86 GLU A CA 1
ATOM 618 C C . GLU A 1 86 ? 3.333 -17.798 -22.653 1.00 82.44 86 GLU A C 1
ATOM 620 O O . GLU A 1 86 ? 2.769 -17.615 -23.736 1.00 82.44 86 GLU A O 1
ATOM 625 N N . VAL A 1 87 ? 4.669 -17.792 -22.550 1.00 87.44 87 VAL A N 1
ATOM 626 C CA . VAL A 1 87 ? 5.564 -17.566 -23.700 1.00 87.44 87 VAL A CA 1
ATOM 627 C C . VAL A 1 87 ? 5.434 -18.684 -24.741 1.00 87.44 87 VAL A C 1
ATOM 629 O O . VAL A 1 87 ? 5.443 -18.423 -25.949 1.00 87.44 87 VAL A O 1
ATOM 632 N N . ARG A 1 88 ? 5.298 -19.945 -24.311 1.00 85.31 88 ARG A N 1
ATOM 633 C CA . ARG A 1 88 ? 5.068 -21.080 -25.223 1.00 85.31 88 ARG A CA 1
ATOM 634 C C . ARG A 1 88 ? 3.724 -20.989 -25.941 1.00 85.31 88 ARG A C 1
ATOM 636 O O . ARG A 1 88 ? 3.663 -21.252 -27.138 1.00 85.31 88 ARG A O 1
ATOM 643 N N . GLN A 1 89 ? 2.666 -20.589 -25.247 1.00 82.12 89 GLN A N 1
ATOM 644 C CA . GLN A 1 89 ? 1.347 -20.417 -25.853 1.00 82.12 89 GLN A CA 1
ATOM 645 C C . GLN A 1 89 ? 1.388 -19.322 -26.923 1.00 82.12 89 GLN A C 1
ATOM 647 O O . GLN A 1 89 ? 1.063 -19.600 -28.073 1.00 82.12 89 GLN A O 1
ATOM 652 N N . HIS A 1 90 ? 1.922 -18.140 -26.601 1.00 77.94 90 HIS A N 1
ATOM 653 C CA . HIS A 1 90 ? 2.017 -17.027 -27.554 1.00 77.94 90 HIS A CA 1
ATOM 654 C C . HIS A 1 90 ? 2.922 -17.319 -28.757 1.00 77.94 90 HIS A C 1
ATOM 656 O O . HIS A 1 90 ? 2.681 -16.810 -29.847 1.00 77.94 90 HIS A O 1
ATOM 662 N N . SER A 1 91 ? 3.956 -18.149 -28.593 1.00 73.88 91 SER A N 1
ATOM 663 C CA . SER A 1 91 ? 4.845 -18.521 -29.704 1.00 73.88 91 SER A CA 1
ATOM 664 C C . SER A 1 91 ? 4.265 -19.583 -30.646 1.00 73.88 91 SER A C 1
ATOM 666 O O . SER A 1 91 ? 4.833 -19.814 -31.713 1.00 73.88 91 SER A O 1
ATOM 668 N N . THR A 1 92 ? 3.152 -20.227 -30.280 1.00 74.00 92 THR A N 1
ATOM 669 C CA . THR A 1 92 ? 2.502 -21.276 -31.087 1.00 74.00 92 THR A CA 1
ATOM 670 C C . THR A 1 92 ? 1.205 -20.817 -31.756 1.00 74.00 92 THR A C 1
ATOM 672 O O . THR A 1 92 ? 0.696 -21.515 -32.635 1.00 74.00 92 THR A O 1
ATOM 675 N N . THR A 1 93 ? 0.691 -19.637 -31.405 1.00 65.31 93 THR A N 1
ATOM 676 C CA . THR A 1 93 ? -0.482 -19.028 -32.039 1.00 65.31 93 THR A CA 1
ATOM 677 C C . THR A 1 93 ? -0.157 -18.579 -33.466 1.00 65.31 93 THR A C 1
ATOM 679 O O . THR A 1 93 ? 0.743 -17.774 -33.692 1.00 65.31 93 THR A O 1
ATOM 682 N N . ALA A 1 94 ? -0.906 -19.081 -34.449 1.00 66.62 94 ALA A N 1
ATOM 683 C CA . ALA A 1 94 ? -0.726 -18.767 -35.869 1.00 66.62 94 ALA A CA 1
ATOM 684 C C . ALA A 1 94 ? -1.443 -17.463 -36.286 1.00 66.62 94 ALA A C 1
ATOM 686 O O . ALA A 1 94 ? -2.167 -17.446 -37.282 1.00 66.62 94 ALA A O 1
ATOM 687 N N . ASP A 1 95 ? -1.283 -16.389 -35.510 1.00 80.00 95 ASP A N 1
ATOM 688 C CA . ASP A 1 95 ? -1.825 -15.070 -35.855 1.00 80.00 95 ASP A CA 1
ATOM 689 C C . ASP A 1 95 ? -0.831 -14.318 -36.763 1.00 80.00 95 ASP A C 1
ATOM 691 O O . ASP A 1 95 ? 0.331 -14.156 -36.381 1.00 80.00 95 ASP A O 1
ATOM 695 N N . PRO A 1 96 ? -1.232 -13.857 -37.964 1.00 78.94 96 PRO A N 1
ATOM 696 C CA . PRO A 1 96 ? -0.374 -13.040 -38.822 1.00 78.94 96 PRO A CA 1
ATOM 697 C C . PRO A 1 96 ? -0.057 -11.649 -38.244 1.00 78.94 96 PRO A C 1
ATOM 699 O O . PRO A 1 96 ? 0.879 -11.010 -38.721 1.00 78.94 96 PRO A O 1
ATOM 702 N N . ARG A 1 97 ? -0.815 -11.161 -37.252 1.00 88.69 97 ARG A N 1
ATOM 703 C CA . ARG A 1 97 ? -0.618 -9.868 -36.576 1.00 88.69 97 ARG A CA 1
ATOM 704 C C . ARG A 1 97 ? -0.626 -10.025 -35.047 1.00 88.69 97 ARG A C 1
ATOM 706 O O . ARG A 1 97 ? -1.495 -9.470 -34.373 1.00 88.69 97 ARG A O 1
ATOM 713 N N . PRO A 1 98 ? 0.364 -10.730 -34.477 1.00 85.81 98 PRO A N 1
ATOM 714 C CA . PRO A 1 98 ? 0.365 -11.107 -33.064 1.00 85.81 98 PRO A CA 1
ATOM 715 C C . PRO A 1 98 ? 0.500 -9.923 -32.091 1.00 85.81 98 PRO A C 1
ATOM 717 O O . PRO A 1 98 ? 0.339 -10.112 -30.891 1.00 85.81 98 PRO A O 1
ATOM 720 N N . LEU A 1 99 ? 0.814 -8.717 -32.579 1.00 90.25 99 LEU A N 1
ATOM 721 C CA . LEU A 1 99 ? 0.938 -7.499 -31.771 1.00 90.25 99 LEU A CA 1
ATOM 722 C C . LEU A 1 99 ? -0.195 -6.493 -32.024 1.00 90.25 99 LEU A C 1
ATOM 724 O O . LEU A 1 99 ? -0.073 -5.325 -31.655 1.00 90.25 99 LEU A O 1
ATOM 728 N N . ALA A 1 100 ? -1.291 -6.905 -32.668 1.00 90.88 100 ALA A N 1
ATOM 729 C CA . ALA A 1 100 ? -2.443 -6.034 -32.884 1.00 90.88 100 ALA A CA 1
ATOM 730 C C . ALA A 1 100 ? -2.959 -5.440 -31.558 1.00 90.88 100 ALA A C 1
ATOM 732 O O . ALA A 1 100 ? -3.283 -6.165 -30.623 1.00 90.88 100 ALA A O 1
ATOM 733 N N . GLY A 1 101 ? -3.042 -4.107 -31.492 1.00 87.25 101 GLY A N 1
ATOM 734 C CA . GLY A 1 101 ? -3.505 -3.371 -30.307 1.00 87.25 101 GLY A CA 1
ATOM 735 C C . GLY A 1 101 ? -2.414 -3.023 -29.288 1.00 87.25 101 GLY A C 1
ATOM 736 O O . GLY A 1 101 ? -2.672 -2.198 -28.416 1.00 87.25 101 GLY A O 1
ATOM 737 N N . VAL A 1 102 ? -1.201 -3.571 -29.425 1.00 90.69 102 VAL A N 1
ATOM 738 C CA . VAL A 1 102 ? -0.058 -3.239 -28.561 1.00 90.69 102 VAL A CA 1
ATOM 739 C C . VAL A 1 102 ? 0.529 -1.889 -28.965 1.00 90.69 102 VAL A C 1
ATOM 741 O O . VAL A 1 102 ? 0.889 -1.687 -30.126 1.00 90.69 102 VAL A O 1
ATOM 744 N N . LYS A 1 103 ? 0.680 -0.977 -28.004 1.00 95.62 103 LYS A N 1
ATOM 745 C CA . LYS A 1 103 ? 1.293 0.343 -28.179 1.00 95.62 103 LYS A CA 1
ATOM 746 C C . LYS A 1 103 ? 2.740 0.331 -27.710 1.00 95.62 103 LYS A C 1
ATOM 748 O O . LYS A 1 103 ? 3.031 0.148 -26.528 1.00 95.62 103 LYS A O 1
ATOM 753 N N . ILE A 1 104 ? 3.654 0.591 -28.633 1.00 98.00 104 ILE A N 1
ATOM 754 C CA . ILE A 1 104 ? 5.093 0.628 -28.400 1.00 98.00 104 ILE A CA 1
ATOM 755 C C . ILE A 1 104 ? 5.571 2.080 -28.400 1.00 98.00 104 ILE A C 1
ATOM 757 O O . ILE A 1 104 ? 5.470 2.788 -29.404 1.00 98.00 104 ILE A O 1
ATOM 761 N N . GLY A 1 105 ? 6.132 2.509 -27.271 1.00 97.94 105 GLY A N 1
ATOM 762 C CA . GLY A 1 105 ? 6.777 3.812 -27.135 1.00 97.94 105 GLY A CA 1
ATOM 763 C C . GLY A 1 105 ? 8.264 3.726 -27.465 1.00 97.94 105 GLY A C 1
ATOM 764 O O . GLY A 1 105 ? 9.023 3.064 -26.758 1.00 97.94 105 GLY A O 1
ATOM 765 N N . VAL A 1 106 ? 8.716 4.413 -28.513 1.00 98.31 106 VAL A N 1
ATOM 766 C CA . VAL A 1 106 ? 10.151 4.538 -28.814 1.00 98.31 106 VAL A CA 1
ATOM 767 C C . VAL A 1 106 ? 10.736 5.603 -27.902 1.00 98.31 106 VAL A C 1
ATOM 769 O O . VAL A 1 106 ? 10.460 6.784 -28.097 1.00 98.31 106 VAL A O 1
ATOM 772 N N . LEU A 1 107 ? 11.517 5.202 -26.896 1.00 97.12 107 LEU A N 1
ATOM 773 C CA . LEU A 1 107 ? 12.085 6.152 -25.943 1.00 97.12 107 LEU A CA 1
ATOM 774 C C . LEU A 1 107 ? 13.236 6.922 -26.598 1.00 97.12 107 LEU A C 1
ATOM 776 O O . LEU A 1 107 ? 14.355 6.416 -26.724 1.00 97.12 107 LEU A O 1
ATOM 780 N N . GLU A 1 108 ? 12.950 8.148 -27.028 1.00 96.88 108 GLU A N 1
ATOM 781 C CA . GLU A 1 108 ? 13.850 8.931 -27.872 1.00 96.88 108 GLU A CA 1
ATOM 782 C C . GLU A 1 108 ? 15.143 9.314 -27.145 1.00 96.88 108 GLU A C 1
ATOM 784 O O . GLU A 1 108 ? 16.218 9.282 -27.746 1.00 96.88 108 GLU A O 1
ATOM 789 N N . GLU A 1 109 ? 15.093 9.586 -25.839 1.00 94.50 109 GLU A N 1
ATOM 790 C CA . GLU A 1 109 ? 16.286 9.885 -25.041 1.00 94.50 109 GLU A CA 1
ATOM 791 C C . GLU A 1 109 ? 17.323 8.750 -25.087 1.00 94.50 109 GLU A C 1
ATOM 793 O O . GLU A 1 109 ? 18.527 9.029 -25.071 1.00 94.50 109 GLU A O 1
ATOM 798 N N . GLY A 1 110 ? 16.878 7.496 -25.245 1.00 94.69 110 GLY A N 1
ATOM 799 C CA . GLY A 1 110 ? 17.741 6.316 -25.350 1.00 94.69 110 GLY A CA 1
ATOM 800 C C . GLY A 1 110 ? 18.563 6.238 -26.645 1.00 94.69 110 GLY A C 1
ATOM 801 O O . GLY A 1 110 ? 19.499 5.445 -26.736 1.00 94.69 110 GLY A O 1
ATOM 802 N N . PHE A 1 111 ? 18.260 7.071 -27.646 1.00 96.56 111 PHE A N 1
ATOM 803 C CA . PHE A 1 111 ? 19.031 7.195 -28.892 1.00 96.56 111 PHE A CA 1
ATOM 804 C C . PHE A 1 111 ? 19.925 8.435 -28.923 1.00 96.56 111 PHE A C 1
ATOM 806 O O . PHE A 1 111 ? 20.611 8.682 -29.911 1.00 96.56 111 PHE A O 1
ATOM 813 N N . GLN A 1 112 ? 19.905 9.254 -27.875 1.00 93.75 112 GLN A N 1
ATOM 814 C CA . GLN A 1 112 ? 20.518 10.579 -27.906 1.00 93.75 112 GLN A CA 1
ATOM 815 C C . GLN A 1 112 ? 21.725 10.694 -26.967 1.00 93.75 112 GLN A C 1
ATOM 817 O O . GLN A 1 112 ? 22.111 11.799 -26.577 1.00 93.75 112 GLN A O 1
ATOM 822 N N . HIS A 1 113 ? 22.318 9.563 -26.580 1.00 91.50 113 HIS A N 1
ATOM 823 C CA . HIS A 1 113 ? 23.574 9.558 -25.840 1.00 91.50 113 HIS A CA 1
ATOM 824 C C . HIS A 1 113 ? 24.689 10.188 -26.709 1.00 91.50 113 HIS A C 1
ATOM 826 O O . HIS A 1 113 ? 24.773 9.872 -27.896 1.00 91.50 113 HIS A O 1
ATOM 832 N N . PRO A 1 114 ? 25.608 11.017 -26.165 1.00 90.44 114 PRO A N 1
ATOM 833 C CA . PRO A 1 114 ? 26.638 11.707 -26.963 1.00 90.44 114 PRO A CA 1
ATOM 834 C C . PRO A 1 114 ? 27.579 10.796 -27.760 1.00 90.44 114 PRO A C 1
ATOM 836 O O . PRO A 1 114 ? 28.290 11.249 -28.651 1.00 90.44 114 PRO A O 1
ATOM 839 N N . ARG A 1 115 ? 27.629 9.511 -27.399 1.00 89.94 115 ARG A N 1
ATOM 840 C CA . ARG A 1 115 ? 28.397 8.470 -28.094 1.00 89.94 115 ARG A CA 1
ATOM 841 C C . ARG A 1 115 ? 27.511 7.462 -28.825 1.00 89.94 115 ARG A C 1
ATOM 843 O O . ARG A 1 115 ? 27.947 6.334 -29.005 1.00 89.94 115 ARG A O 1
ATOM 850 N N . GLN A 1 116 ? 26.267 7.802 -29.142 1.00 93.75 116 GLN A N 1
ATOM 851 C CA . GLN A 1 116 ? 25.406 6.913 -29.913 1.00 93.75 116 GLN A CA 1
ATOM 852 C C . GLN A 1 116 ? 26.083 6.567 -31.244 1.00 93.75 116 GLN A C 1
ATOM 854 O O . GLN A 1 116 ? 26.482 7.454 -31.991 1.00 93.75 116 GLN A O 1
ATOM 859 N N . ASP A 1 117 ? 26.217 5.274 -31.525 1.00 93.88 117 ASP A N 1
ATOM 860 C CA . ASP A 1 117 ? 26.654 4.790 -32.828 1.00 93.88 117 ASP A CA 1
ATOM 861 C C . ASP A 1 117 ? 25.465 4.779 -33.801 1.00 93.88 117 ASP A C 1
ATOM 863 O O . ASP A 1 117 ? 24.397 4.230 -33.496 1.00 93.88 117 ASP A O 1
ATOM 867 N N . ASP A 1 118 ? 25.651 5.386 -34.974 1.00 94.88 118 ASP A N 1
ATOM 868 C CA . ASP A 1 118 ? 24.600 5.542 -35.986 1.00 94.88 118 ASP A CA 1
ATOM 869 C C . ASP A 1 118 ? 24.126 4.200 -36.551 1.00 94.88 118 ASP A C 1
ATOM 871 O O . ASP A 1 118 ? 22.956 4.048 -36.910 1.00 94.88 118 ASP A O 1
ATOM 875 N N . LEU A 1 119 ? 25.020 3.210 -36.652 1.00 94.50 119 LEU A N 1
ATOM 876 C CA . LEU A 1 119 ? 24.670 1.888 -37.162 1.00 94.50 119 LEU A CA 1
ATOM 877 C C . LEU A 1 119 ? 23.887 1.094 -36.118 1.00 94.50 119 LEU A C 1
ATOM 879 O O . LEU A 1 119 ? 22.896 0.463 -36.475 1.00 94.50 119 LEU A O 1
ATOM 883 N N . VAL A 1 120 ? 24.262 1.177 -34.839 1.00 95.88 120 VAL A N 1
ATOM 884 C CA . VAL A 1 120 ? 23.464 0.633 -33.729 1.00 95.88 120 VAL A CA 1
ATOM 885 C C . VAL A 1 120 ? 22.070 1.254 -33.718 1.00 95.88 120 VAL A C 1
ATOM 887 O O . VAL A 1 120 ? 21.084 0.518 -33.735 1.00 95.88 120 VAL A O 1
ATOM 890 N N . ALA A 1 121 ? 21.969 2.588 -33.758 1.00 97.19 121 ALA A N 1
ATOM 891 C CA . ALA A 1 121 ? 20.683 3.286 -33.774 1.00 97.19 121 ALA A CA 1
ATOM 892 C C . ALA A 1 121 ? 19.819 2.841 -34.962 1.00 97.19 121 ALA A C 1
ATOM 894 O O . ALA A 1 121 ? 18.636 2.544 -34.796 1.00 97.19 121 ALA A O 1
ATOM 895 N N . ARG A 1 122 ? 20.422 2.734 -36.152 1.00 97.31 122 ARG A N 1
ATOM 896 C CA . ARG A 1 122 ? 19.743 2.290 -37.372 1.00 97.31 122 ARG A CA 1
ATOM 897 C C . ARG A 1 122 ? 19.248 0.852 -37.275 1.00 97.31 122 ARG A C 1
ATOM 899 O O . ARG A 1 122 ? 18.091 0.609 -37.590 1.00 97.31 122 ARG A O 1
ATOM 906 N N . VAL A 1 123 ? 20.093 -0.084 -36.840 1.00 97.44 123 VAL A N 1
ATOM 907 C CA . VAL A 1 123 ? 19.723 -1.503 -36.687 1.00 97.44 123 VAL A CA 1
ATOM 908 C C . VAL A 1 123 ? 18.578 -1.653 -35.690 1.00 97.44 123 VAL A C 1
ATOM 910 O O . VAL A 1 123 ? 17.643 -2.412 -35.938 1.00 97.44 123 VAL A O 1
ATOM 913 N N . VAL A 1 124 ? 18.619 -0.904 -34.586 1.00 97.81 124 VAL A N 1
ATOM 914 C CA . VAL A 1 124 ? 17.552 -0.918 -33.584 1.00 97.81 124 VAL A CA 1
ATOM 915 C C . VAL A 1 124 ? 16.256 -0.340 -34.150 1.00 97.81 124 VAL A C 1
ATOM 917 O O . VAL A 1 124 ? 15.233 -1.008 -34.048 1.00 97.81 124 VAL A O 1
ATOM 920 N N . ARG A 1 125 ? 16.278 0.834 -34.800 1.00 97.25 125 ARG A N 1
ATOM 921 C CA . ARG A 1 125 ? 15.070 1.420 -35.416 1.00 97.25 125 ARG A CA 1
ATOM 922 C C . ARG A 1 125 ? 14.463 0.502 -36.480 1.00 97.25 125 ARG A C 1
ATOM 924 O O . ARG A 1 125 ? 13.290 0.185 -36.386 1.00 97.25 125 ARG A O 1
ATOM 931 N N . GLN A 1 126 ? 15.280 -0.060 -37.372 1.00 96.12 126 GLN A N 1
ATOM 932 C CA . GLN A 1 126 ? 14.824 -1.051 -38.360 1.00 96.12 126 GLN A CA 1
ATOM 933 C C . GLN A 1 126 ? 14.196 -2.298 -37.727 1.00 96.12 126 GLN A C 1
ATOM 935 O O . GLN A 1 126 ? 13.377 -2.969 -38.346 1.00 96.12 126 GLN A O 1
ATOM 940 N N . SER A 1 127 ? 14.622 -2.660 -36.518 1.00 95.81 127 SER A N 1
ATOM 941 C CA . SER A 1 127 ? 14.049 -3.794 -35.793 1.00 95.81 127 SER A CA 1
ATOM 942 C C . SER A 1 127 ? 12.751 -3.420 -35.085 1.00 95.81 127 SER A C 1
ATOM 944 O O . SER A 1 127 ? 11.866 -4.261 -34.990 1.00 95.81 127 SER A O 1
ATOM 946 N N . ILE A 1 128 ? 12.629 -2.170 -34.630 1.00 96.31 128 ILE A N 1
ATOM 947 C CA . ILE A 1 128 ? 11.388 -1.604 -34.093 1.00 96.31 128 ILE A CA 1
ATOM 948 C C . ILE A 1 128 ? 10.321 -1.542 -35.192 1.00 96.31 128 ILE A C 1
ATOM 950 O O . ILE A 1 128 ? 9.205 -1.980 -34.940 1.00 96.31 128 ILE A O 1
ATOM 954 N N . ASP A 1 129 ? 10.672 -1.114 -36.410 1.00 94.56 129 ASP A N 1
ATOM 955 C CA . ASP A 1 129 ? 9.744 -1.033 -37.553 1.00 94.56 129 ASP A CA 1
ATOM 956 C C . ASP A 1 129 ? 9.062 -2.386 -37.847 1.00 94.56 129 ASP A C 1
ATOM 958 O O . ASP A 1 129 ? 7.886 -2.447 -38.193 1.00 94.56 129 ASP A O 1
ATOM 962 N N . LYS A 1 130 ? 9.756 -3.508 -37.608 1.00 93.75 130 LYS A N 1
ATOM 963 C CA . LYS A 1 130 ? 9.176 -4.854 -37.765 1.00 93.75 130 LYS A CA 1
ATOM 964 C C . LYS A 1 130 ? 8.029 -5.143 -36.797 1.00 93.75 130 LYS A C 1
ATOM 966 O O . LYS A 1 130 ? 7.215 -6.018 -37.077 1.00 93.75 130 LYS A O 1
ATOM 971 N N . PHE A 1 131 ? 7.938 -4.457 -35.657 1.00 93.81 131 PHE A N 1
ATOM 972 C CA . PHE A 1 131 ? 6.786 -4.621 -34.769 1.00 93.81 131 PHE A CA 1
ATOM 973 C C . PHE A 1 131 ? 5.502 -4.056 -35.383 1.00 93.81 131 PHE A C 1
ATOM 975 O O . PHE A 1 131 ? 4.431 -4.599 -35.120 1.00 93.81 131 PHE A O 1
ATOM 982 N N . GLU A 1 132 ? 5.600 -3.034 -36.238 1.00 91.62 132 GLU A N 1
ATOM 983 C CA . GLU A 1 132 ? 4.457 -2.498 -36.983 1.00 91.62 132 GLU A CA 1
ATOM 984 C C . GLU A 1 132 ? 3.951 -3.526 -38.004 1.00 91.62 132 GLU A C 1
ATOM 986 O O . GLU A 1 132 ? 2.746 -3.765 -38.098 1.00 91.62 132 GLU A O 1
ATOM 991 N N . GLU A 1 133 ? 4.867 -4.234 -38.681 1.00 90.06 133 GLU A N 1
ATOM 992 C CA . GLU A 1 133 ? 4.530 -5.365 -39.563 1.00 90.06 133 GLU A CA 1
ATOM 993 C C . GLU A 1 133 ? 3.786 -6.482 -38.805 1.00 90.06 133 GLU A C 1
ATOM 995 O O . GLU A 1 133 ? 2.867 -7.098 -39.344 1.00 90.06 133 GLU A O 1
ATOM 1000 N N . LEU A 1 134 ? 4.136 -6.703 -37.532 1.00 91.25 134 LEU A N 1
ATOM 1001 C CA . LEU A 1 134 ? 3.464 -7.644 -36.626 1.00 91.25 134 LEU A CA 1
ATOM 1002 C C . LEU A 1 134 ? 2.175 -7.080 -35.999 1.00 91.25 134 LEU A C 1
ATOM 1004 O O . LEU A 1 134 ? 1.486 -7.789 -35.265 1.00 91.25 134 LEU A O 1
ATOM 1008 N N . GLY A 1 135 ? 1.816 -5.834 -36.307 1.00 93.44 135 GLY A N 1
ATOM 1009 C CA . GLY A 1 135 ? 0.542 -5.215 -35.965 1.00 93.44 135 GLY A CA 1
ATOM 1010 C C . GLY A 1 135 ? 0.556 -4.210 -34.816 1.00 93.44 135 GLY A C 1
ATOM 1011 O O . GLY A 1 135 ? -0.524 -3.695 -34.521 1.00 93.44 135 GLY A O 1
ATOM 1012 N N . ALA A 1 136 ? 1.713 -3.926 -34.214 1.00 95.69 136 ALA A N 1
ATOM 1013 C CA . ALA A 1 136 ? 1.841 -2.958 -33.130 1.00 95.69 136 ALA A CA 1
ATOM 1014 C C . ALA A 1 136 ? 1.664 -1.513 -33.617 1.00 95.69 136 ALA A C 1
ATOM 1016 O O . ALA A 1 136 ? 2.014 -1.168 -34.744 1.00 95.69 136 ALA A O 1
ATOM 1017 N N . GLU A 1 137 ? 1.180 -0.647 -32.735 1.00 97.31 137 GLU A N 1
ATOM 1018 C CA . GLU A 1 137 ? 1.192 0.797 -32.929 1.00 97.31 137 GLU A CA 1
ATOM 1019 C C . GLU A 1 137 ? 2.481 1.388 -32.352 1.00 97.31 137 GLU A C 1
ATOM 1021 O O . GLU A 1 137 ? 2.743 1.260 -31.159 1.00 97.31 137 GLU A O 1
ATOM 1026 N N . ILE A 1 138 ? 3.274 2.072 -33.178 1.00 97.62 138 ILE A N 1
ATOM 1027 C CA . ILE A 1 138 ? 4.562 2.639 -32.765 1.00 97.62 138 ILE A CA 1
ATOM 1028 C C . ILE A 1 138 ? 4.466 4.162 -32.731 1.00 97.62 138 ILE A C 1
ATOM 1030 O O . ILE A 1 138 ? 4.101 4.791 -33.724 1.00 97.62 138 ILE A O 1
ATOM 1034 N N . ARG A 1 139 ? 4.818 4.781 -31.599 1.00 97.12 139 ARG A N 1
ATOM 1035 C CA . ARG A 1 139 ? 4.909 6.247 -31.486 1.00 97.12 139 ARG A CA 1
ATOM 1036 C C . ARG A 1 139 ? 6.152 6.664 -30.691 1.00 97.12 139 ARG A C 1
ATOM 1038 O O . ARG A 1 139 ? 6.628 5.892 -29.856 1.00 97.12 139 ARG A O 1
ATOM 1045 N N . PRO A 1 140 ? 6.693 7.875 -30.918 1.00 96.94 140 PRO A N 1
ATOM 1046 C CA . PRO A 1 140 ? 7.758 8.406 -30.074 1.00 96.94 140 PRO A CA 1
ATOM 1047 C C . PRO A 1 140 ? 7.270 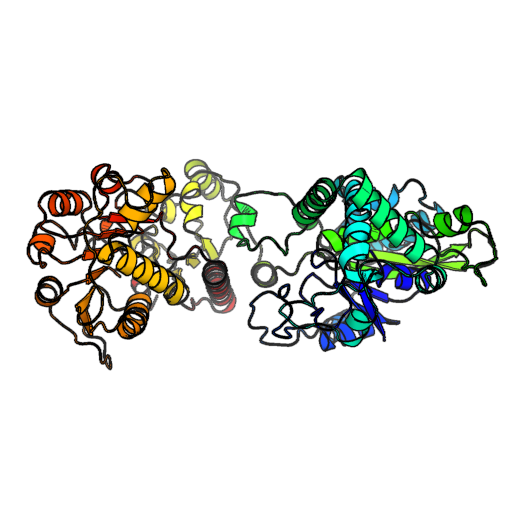8.600 -28.633 1.00 96.94 140 PRO A C 1
ATOM 1049 O O . PRO A 1 140 ? 6.128 8.990 -28.391 1.00 96.94 140 PRO A O 1
ATOM 1052 N N . CYS A 1 141 ? 8.164 8.349 -27.683 1.00 94.19 141 CYS A N 1
ATOM 1053 C CA . CYS A 1 141 ? 7.966 8.538 -26.255 1.00 94.19 141 CYS A CA 1
ATOM 1054 C C . CYS A 1 141 ? 9.130 9.355 -25.689 1.00 94.19 141 CYS A C 1
ATOM 1056 O O . CYS A 1 141 ? 10.284 9.144 -26.065 1.00 94.19 141 CYS A O 1
ATOM 1058 N N . HIS A 1 142 ? 8.823 10.256 -24.758 1.00 89.88 142 HIS A N 1
ATOM 1059 C CA . HIS A 1 142 ? 9.801 11.144 -24.142 1.00 89.88 142 HIS A CA 1
ATOM 1060 C C . HIS A 1 142 ? 9.765 11.024 -22.626 1.00 89.88 142 HIS A C 1
ATOM 1062 O O . HIS A 1 142 ? 8.734 11.282 -22.007 1.00 89.88 142 HIS A O 1
ATOM 1068 N N . VAL A 1 143 ? 10.909 10.675 -22.042 1.00 87.38 143 VAL A N 1
ATOM 1069 C CA . VAL A 1 143 ? 11.145 10.710 -20.594 1.00 87.38 143 VAL A CA 1
ATOM 1070 C C . VAL A 1 143 ? 12.424 11.518 -20.358 1.00 87.38 143 VAL A C 1
ATOM 1072 O O . VAL A 1 143 ? 13.515 10.945 -20.343 1.00 87.38 143 VAL A O 1
ATOM 1075 N N . PRO A 1 144 ? 12.335 12.855 -20.207 1.00 82.06 144 PRO A N 1
ATOM 1076 C CA . PRO A 1 144 ? 13.511 13.721 -20.107 1.00 82.06 144 PRO A CA 1
ATOM 1077 C C . PRO A 1 144 ? 14.483 13.320 -18.988 1.00 82.06 144 PRO A C 1
ATOM 1079 O O . PRO A 1 144 ? 15.699 13.326 -19.201 1.00 82.06 144 PRO A O 1
ATOM 1082 N N . GLU A 1 145 ? 13.961 12.892 -17.829 1.00 77.88 145 GLU A N 1
ATOM 1083 C CA . GLU A 1 145 ? 14.765 12.452 -16.678 1.00 77.88 145 GLU A CA 1
ATOM 1084 C C . GLU A 1 145 ? 15.591 11.170 -16.965 1.00 77.88 145 GLU A C 1
ATOM 1086 O O . GLU A 1 145 ? 16.530 10.864 -16.221 1.00 77.88 145 GLU A O 1
ATOM 1091 N N . HIS A 1 146 ? 15.341 10.443 -18.069 1.00 86.75 146 HIS A N 1
ATOM 1092 C CA . HIS A 1 146 ? 16.122 9.259 -18.474 1.00 86.75 146 HIS A CA 1
ATOM 1093 C C . HIS A 1 146 ? 17.627 9.552 -18.532 1.00 86.75 146 HIS A C 1
ATOM 1095 O O . HIS A 1 146 ? 18.441 8.767 -18.041 1.00 86.75 146 HIS A O 1
ATOM 1101 N N . ARG A 1 147 ? 17.998 10.725 -19.058 1.00 81.06 147 ARG A N 1
ATOM 1102 C CA . ARG A 1 147 ? 19.397 11.163 -19.203 1.00 81.06 147 ARG A CA 1
ATOM 1103 C C . ARG A 1 147 ? 20.057 11.497 -17.873 1.00 81.06 147 ARG A C 1
ATOM 1105 O O . ARG A 1 147 ? 21.210 11.140 -17.638 1.00 81.06 147 ARG A O 1
ATOM 1112 N N . ASP A 1 148 ? 19.319 12.162 -16.995 1.00 77.38 148 ASP A N 1
ATOM 1113 C CA . ASP A 1 148 ? 19.838 12.613 -15.705 1.00 77.38 148 ASP A CA 1
ATOM 1114 C C . ASP A 1 148 ? 19.982 11.449 -14.717 1.00 77.38 148 ASP A C 1
ATOM 1116 O O . ASP A 1 148 ? 20.832 11.469 -13.819 1.00 77.38 148 ASP A O 1
ATOM 1120 N N . THR A 1 149 ? 19.206 10.384 -14.921 1.00 78.81 149 THR A N 1
ATOM 1121 C CA . THR A 1 149 ? 19.245 9.191 -14.075 1.00 78.81 149 THR A CA 1
ATOM 1122 C C . THR A 1 149 ? 20.597 8.480 -14.143 1.00 78.81 149 THR A C 1
ATOM 1124 O O . THR A 1 149 ? 21.110 8.048 -13.107 1.00 78.81 149 THR A O 1
ATOM 1127 N N . GLU A 1 150 ? 21.229 8.399 -15.323 1.00 82.69 150 GLU A N 1
ATOM 1128 C CA . GLU A 1 150 ? 22.578 7.826 -15.433 1.00 82.69 150 GLU A CA 1
ATOM 1129 C C . GLU A 1 150 ? 23.581 8.621 -14.585 1.00 82.69 150 GLU A C 1
ATOM 1131 O O . GLU A 1 150 ? 24.423 8.029 -13.908 1.00 82.69 150 GLU A O 1
ATOM 1136 N N . LEU A 1 151 ? 23.473 9.953 -14.548 1.00 81.31 151 LEU A N 1
ATOM 1137 C CA . LEU A 1 151 ? 24.356 10.806 -13.748 1.00 81.31 151 LEU A CA 1
ATOM 1138 C C . LEU A 1 151 ? 24.166 10.573 -12.243 1.00 81.31 151 LEU A C 1
ATOM 1140 O O . LEU A 1 151 ? 25.146 10.446 -11.503 1.00 81.31 151 LEU A O 1
ATOM 1144 N N . ALA A 1 152 ? 22.919 10.461 -11.780 1.00 82.44 152 ALA A N 1
ATOM 1145 C CA . ALA A 1 152 ? 22.627 10.128 -10.385 1.00 82.44 152 ALA A CA 1
ATOM 1146 C C . ALA A 1 152 ? 23.156 8.730 -10.013 1.00 82.44 152 ALA A C 1
ATOM 1148 O O . ALA A 1 152 ? 23.757 8.545 -8.945 1.00 82.44 152 ALA A O 1
ATOM 1149 N N . TRP A 1 153 ? 23.010 7.760 -10.918 1.00 86.31 153 TRP A N 1
ATOM 1150 C CA . TRP A 1 153 ? 23.550 6.411 -10.764 1.00 86.31 153 TRP A CA 1
ATOM 1151 C C . TRP A 1 153 ? 25.083 6.401 -10.714 1.00 86.31 153 TRP A C 1
ATOM 1153 O O . TRP A 1 153 ? 25.681 5.772 -9.838 1.00 86.31 153 TRP A O 1
ATOM 1163 N N . MET A 1 154 ? 25.727 7.188 -11.577 1.00 82.88 154 MET A N 1
ATOM 1164 C CA . MET A 1 154 ? 27.174 7.407 -11.620 1.00 82.88 154 MET A CA 1
ATOM 1165 C C . MET A 1 154 ? 27.740 7.984 -10.316 1.00 82.88 154 MET A C 1
ATOM 1167 O O . MET A 1 154 ? 28.906 7.743 -10.004 1.00 82.88 154 MET A O 1
ATOM 1171 N N . CYS A 1 155 ? 26.962 8.723 -9.534 1.00 81.12 155 CYS A N 1
ATOM 1172 C CA . CYS A 1 155 ? 27.383 9.174 -8.206 1.00 81.12 155 CYS A CA 1
ATOM 1173 C C . CYS A 1 155 ? 27.111 8.119 -7.127 1.00 81.12 155 CYS A C 1
ATOM 1175 O O . CYS A 1 155 ? 27.909 7.943 -6.208 1.00 81.12 155 CYS A O 1
ATOM 1177 N N . THR A 1 156 ? 25.998 7.398 -7.241 1.00 76.88 156 THR A N 1
ATOM 1178 C CA . THR A 1 156 ? 25.529 6.511 -6.175 1.00 76.88 156 THR A CA 1
ATOM 1179 C C . THR A 1 156 ? 26.236 5.157 -6.169 1.00 76.88 156 THR A C 1
ATOM 1181 O O . THR A 1 156 ? 26.679 4.707 -5.111 1.00 76.88 156 THR A O 1
ATOM 1184 N N . LEU A 1 157 ? 26.403 4.525 -7.339 1.00 81.62 157 LEU A N 1
ATOM 1185 C CA . LEU A 1 157 ? 27.052 3.216 -7.447 1.00 81.62 157 LEU A CA 1
ATOM 1186 C C . LEU A 1 157 ? 28.472 3.231 -6.849 1.00 81.62 157 LEU A C 1
ATOM 1188 O O . LEU A 1 157 ? 28.740 2.369 -6.019 1.00 81.62 157 LEU A O 1
ATOM 1192 N N . PRO A 1 158 ? 29.383 4.173 -7.178 1.00 78.75 158 PRO A N 1
ATOM 1193 C CA . PRO A 1 158 ? 30.736 4.147 -6.621 1.00 78.75 158 PRO A CA 1
ATOM 1194 C C . PRO A 1 158 ? 30.784 4.361 -5.111 1.00 78.75 158 PRO A C 1
ATOM 1196 O O . PRO A 1 158 ? 31.606 3.737 -4.451 1.00 78.75 158 PRO A O 1
ATOM 1199 N N . ALA A 1 159 ? 29.903 5.190 -4.548 1.00 74.88 159 ALA A N 1
ATOM 1200 C CA . ALA A 1 159 ? 29.868 5.433 -3.108 1.00 74.88 159 ALA A CA 1
ATOM 1201 C C . ALA A 1 159 ? 29.452 4.183 -2.312 1.00 74.88 159 ALA A C 1
ATOM 1203 O O . ALA A 1 159 ? 30.072 3.842 -1.301 1.00 74.88 159 ALA A O 1
ATOM 1204 N N . PHE A 1 160 ? 28.434 3.461 -2.786 1.00 72.94 160 PHE A N 1
ATOM 1205 C CA . PHE A 1 160 ? 27.987 2.226 -2.142 1.00 72.94 160 PHE A CA 1
ATOM 1206 C C . PHE A 1 160 ? 28.860 1.024 -2.490 1.00 72.94 160 PHE A C 1
ATOM 1208 O O . PHE A 1 160 ? 29.180 0.228 -1.615 1.00 72.94 160 PHE A O 1
ATOM 1215 N N . ALA A 1 161 ? 29.333 0.913 -3.731 1.00 70.38 161 ALA A N 1
ATOM 1216 C CA . ALA A 1 161 ? 30.288 -0.123 -4.102 1.00 70.38 161 ALA A CA 1
ATOM 1217 C C . ALA A 1 161 ? 31.582 0.029 -3.307 1.00 70.38 161 ALA A C 1
ATOM 1219 O O . ALA A 1 161 ? 32.134 -0.972 -2.876 1.00 70.38 161 ALA A O 1
ATOM 1220 N N . PHE A 1 162 ? 32.045 1.254 -3.057 1.00 68.94 162 PHE A N 1
ATOM 1221 C CA . PHE A 1 162 ? 33.199 1.486 -2.200 1.00 68.94 162 PHE A CA 1
ATOM 1222 C C . PHE A 1 162 ? 32.952 1.030 -0.763 1.00 68.94 162 PHE A C 1
ATOM 1224 O O . PHE A 1 162 ? 33.819 0.379 -0.209 1.00 68.94 162 PHE A O 1
ATOM 1231 N N . THR A 1 163 ? 31.789 1.314 -0.172 1.00 64.19 163 THR A N 1
ATOM 1232 C CA . THR A 1 163 ? 31.529 1.040 1.255 1.00 64.19 163 THR A CA 1
ATOM 1233 C C . THR A 1 163 ? 31.001 -0.365 1.555 1.00 64.19 163 THR A C 1
ATOM 1235 O O . THR A 1 163 ? 31.296 -0.889 2.623 1.00 64.19 163 THR A O 1
ATOM 1238 N N . GLN A 1 164 ? 30.240 -0.982 0.648 1.00 64.25 164 GLN A N 1
ATOM 1239 C CA . GLN A 1 164 ? 29.515 -2.244 0.875 1.00 64.25 164 GLN A CA 1
ATOM 1240 C C . GLN A 1 164 ? 29.982 -3.392 -0.035 1.00 64.25 164 GLN A C 1
ATOM 1242 O O . GLN A 1 164 ? 29.899 -4.550 0.366 1.00 64.25 164 GLN A O 1
ATOM 1247 N N . GLY A 1 165 ? 30.486 -3.083 -1.236 1.00 67.00 165 GLY A N 1
ATOM 1248 C CA . GLY A 1 165 ? 30.865 -4.078 -2.247 1.00 67.00 165 GLY A CA 1
ATOM 1249 C C . GLY A 1 165 ? 32.365 -4.388 -2.284 1.00 67.00 165 GLY A C 1
ATOM 1250 O O . GLY A 1 165 ? 32.806 -5.441 -1.843 1.00 67.00 165 GLY A O 1
ATOM 1251 N N . LEU A 1 166 ? 33.161 -3.470 -2.834 1.00 68.56 166 LEU A N 1
ATOM 1252 C CA . LEU A 1 166 ? 34.576 -3.642 -3.169 1.00 68.56 166 LEU A CA 1
ATOM 1253 C C . LEU A 1 166 ? 35.496 -3.751 -1.953 1.00 68.56 166 LEU A C 1
ATOM 1255 O O . LEU A 1 166 ? 36.406 -4.568 -1.987 1.00 68.56 166 LEU A O 1
ATOM 1259 N N . VAL A 1 167 ? 35.280 -2.978 -0.883 1.00 65.44 167 VAL A N 1
ATOM 1260 C CA . VAL A 1 167 ? 36.088 -3.115 0.352 1.00 65.44 167 VAL A CA 1
ATOM 1261 C C . VAL A 1 167 ? 35.594 -4.234 1.267 1.00 65.44 167 VAL A C 1
ATOM 1263 O O . VAL A 1 167 ? 36.117 -4.393 2.368 1.00 65.44 167 VAL A O 1
ATOM 1266 N N . LEU A 1 168 ? 34.578 -4.983 0.818 1.00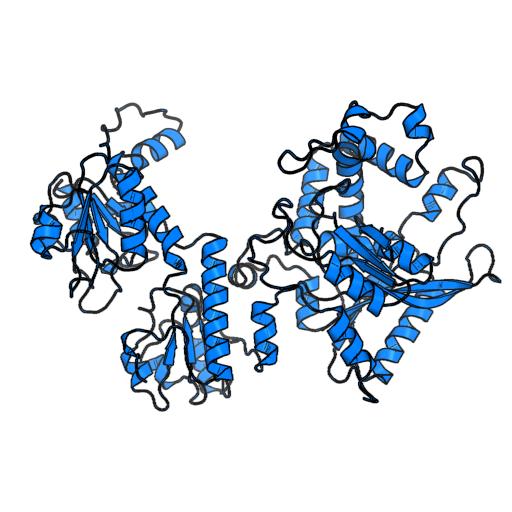 61.81 168 LEU A N 1
ATOM 1267 C CA . LEU A 1 168 ? 33.996 -6.150 1.481 1.00 61.81 168 LEU A CA 1
ATOM 1268 C C . LEU A 1 168 ? 33.569 -5.902 2.939 1.00 61.81 168 LEU A C 1
ATOM 1270 O O . LEU A 1 168 ? 33.468 -6.830 3.735 1.00 61.81 168 LEU A O 1
ATOM 1274 N N . ASN A 1 169 ? 33.252 -4.652 3.287 1.00 59.91 169 ASN A N 1
ATOM 1275 C CA . ASN A 1 169 ? 32.670 -4.268 4.573 1.00 59.91 169 ASN A CA 1
ATOM 1276 C C . ASN A 1 169 ? 31.145 -4.509 4.562 1.00 59.91 169 ASN A C 1
ATOM 1278 O O . ASN A 1 169 ? 30.333 -3.629 4.851 1.00 59.91 169 ASN A O 1
ATOM 1282 N N . SER A 1 170 ? 30.738 -5.701 4.122 1.00 57.34 170 SER A N 1
ATOM 1283 C CA . SER A 1 170 ? 29.338 -6.066 3.941 1.00 57.34 170 SER A CA 1
ATOM 1284 C C . SER A 1 170 ? 28.748 -6.537 5.271 1.00 57.34 170 SER A C 1
ATOM 1286 O O . SER A 1 170 ? 28.893 -7.704 5.636 1.00 57.34 170 SER A O 1
ATOM 1288 N N . GLY A 1 171 ? 28.039 -5.657 5.981 1.00 55.59 171 GLY A N 1
ATOM 1289 C CA . GLY A 1 171 ? 27.296 -5.970 7.215 1.00 55.59 171 GLY A CA 1
ATOM 1290 C C . GLY A 1 171 ? 26.080 -6.894 7.039 1.00 55.59 171 GLY A C 1
ATOM 1291 O O . GLY A 1 171 ? 25.187 -6.893 7.884 1.00 55.59 171 GLY A O 1
ATOM 1292 N N . GLY A 1 172 ? 26.021 -7.667 5.949 1.00 55.41 172 GLY A N 1
ATOM 1293 C CA . GLY A 1 172 ? 24.855 -8.461 5.574 1.00 55.41 172 GLY A CA 1
ATOM 1294 C C . GLY A 1 172 ? 23.587 -7.627 5.348 1.00 55.41 172 GLY A C 1
ATOM 1295 O O . GLY A 1 172 ? 23.586 -6.405 5.488 1.00 55.41 172 GLY A O 1
ATOM 1296 N N . ARG A 1 173 ? 22.478 -8.288 5.010 1.00 61.66 173 ARG A N 1
ATOM 1297 C CA . ARG A 1 173 ? 21.123 -7.714 5.144 1.00 61.66 173 ARG A CA 1
ATOM 1298 C C . ARG A 1 173 ? 20.356 -8.534 6.170 1.00 61.66 173 ARG A C 1
ATOM 1300 O O . ARG A 1 173 ? 20.502 -9.751 6.186 1.00 61.66 173 ARG A O 1
ATOM 1307 N N . LYS A 1 174 ? 19.605 -7.873 7.062 1.00 60.84 174 LYS A N 1
ATOM 1308 C CA . LYS A 1 174 ? 18.909 -8.509 8.202 1.00 60.84 174 LYS A CA 1
ATOM 1309 C C . LYS A 1 174 ? 19.764 -9.564 8.933 1.00 60.84 174 LYS A C 1
ATOM 1311 O O . LYS A 1 174 ? 19.323 -10.682 9.159 1.00 60.84 174 LYS A O 1
ATOM 1316 N N . GLN A 1 175 ? 21.004 -9.215 9.285 1.00 53.75 175 GLN A N 1
ATOM 1317 C CA . GLN A 1 175 ? 21.959 -10.103 9.973 1.00 53.75 175 GLN A CA 1
ATOM 1318 C C . GLN A 1 175 ? 22.460 -11.320 9.163 1.00 53.75 175 GLN A C 1
ATOM 1320 O O . GLN A 1 175 ? 23.260 -12.096 9.684 1.00 53.75 175 GLN A O 1
ATOM 1325 N N . PHE A 1 176 ? 22.092 -11.474 7.884 1.00 60.94 176 PHE A N 1
ATOM 1326 C CA . PHE A 1 176 ? 22.680 -12.488 7.008 1.00 60.94 176 PHE A CA 1
ATOM 1327 C C . PHE A 1 176 ? 23.934 -11.938 6.321 1.00 60.94 176 PHE A C 1
ATOM 1329 O O . PHE A 1 176 ? 23.858 -11.237 5.308 1.00 60.94 176 PHE A O 1
ATOM 1336 N N . ALA A 1 177 ? 25.097 -12.216 6.909 1.00 62.62 177 ALA A N 1
ATOM 1337 C CA . ALA A 1 177 ? 26.396 -11.782 6.405 1.00 62.62 177 ALA A CA 1
ATOM 1338 C C . ALA A 1 177 ? 27.097 -12.904 5.629 1.00 62.62 177 ALA A C 1
ATOM 1340 O O . ALA A 1 177 ? 27.124 -14.057 6.059 1.00 62.62 177 ALA A O 1
ATOM 1341 N N . MET A 1 178 ? 27.732 -12.558 4.508 1.00 64.62 178 MET A N 1
ATOM 1342 C CA . MET A 1 178 ? 28.641 -13.485 3.841 1.00 64.62 178 MET A CA 1
ATOM 1343 C C . MET A 1 178 ? 29.961 -13.537 4.617 1.00 64.62 178 MET A C 1
ATOM 1345 O O . MET A 1 178 ? 30.760 -12.603 4.565 1.00 64.62 178 MET A O 1
ATOM 1349 N N . THR A 1 179 ? 30.198 -14.636 5.331 1.00 62.66 179 THR A N 1
ATOM 1350 C CA . THR A 1 179 ? 31.357 -14.799 6.226 1.00 62.66 179 THR A CA 1
ATOM 1351 C C . THR A 1 179 ? 32.703 -14.784 5.497 1.00 62.66 179 THR A C 1
ATOM 1353 O O . THR A 1 179 ? 33.687 -14.308 6.052 1.00 62.66 179 THR A O 1
ATOM 1356 N N . GLY A 1 180 ? 32.754 -15.256 4.246 1.00 66.00 180 GLY A N 1
ATOM 1357 C CA . GLY A 1 180 ? 33.977 -15.274 3.436 1.00 66.00 180 GLY A CA 1
ATOM 1358 C C . GLY A 1 180 ? 34.450 -13.870 3.032 1.00 66.00 180 GLY A C 1
ATOM 1359 O O . GLY A 1 180 ? 35.511 -13.444 3.478 1.00 66.00 180 GLY A O 1
ATOM 1360 N N . PRO A 1 181 ? 33.678 -13.122 2.220 1.00 60.25 181 PRO A N 1
ATOM 1361 C CA . PRO A 1 181 ? 34.020 -11.758 1.816 1.00 60.25 181 PRO A CA 1
ATOM 1362 C C . PRO A 1 181 ? 34.258 -10.804 2.993 1.00 60.25 181 PRO A C 1
ATOM 1364 O O . PRO A 1 181 ? 35.247 -10.078 2.974 1.00 60.25 181 PRO A O 1
ATOM 1367 N N . ALA A 1 182 ? 33.442 -10.866 4.052 1.00 58.94 182 ALA A N 1
ATOM 1368 C CA . ALA A 1 182 ? 33.621 -10.022 5.237 1.00 58.94 182 ALA A CA 1
ATOM 1369 C C . ALA A 1 182 ? 34.973 -10.240 5.950 1.00 58.94 182 ALA A C 1
ATOM 1371 O O . ALA A 1 182 ? 35.523 -9.302 6.519 1.00 58.94 182 ALA A O 1
ATOM 1372 N N . ALA A 1 183 ? 35.544 -11.449 5.886 1.00 56.94 183 ALA A N 1
ATOM 1373 C CA . ALA A 1 183 ? 36.860 -11.753 6.455 1.00 56.94 183 ALA A CA 1
ATOM 1374 C C . ALA A 1 183 ? 38.041 -11.229 5.608 1.00 56.94 183 ALA A C 1
ATOM 1376 O O . ALA A 1 183 ? 39.183 -11.264 6.064 1.00 56.94 183 ALA A O 1
ATOM 1377 N N . LEU A 1 184 ? 37.785 -10.760 4.379 1.00 59.38 184 LEU A N 1
ATOM 1378 C CA . LEU A 1 184 ? 38.799 -10.266 3.438 1.00 59.38 184 LEU A CA 1
ATOM 1379 C C . LEU A 1 184 ? 38.918 -8.728 3.422 1.00 59.38 184 LEU A C 1
ATOM 1381 O O . LEU A 1 184 ? 39.844 -8.205 2.800 1.00 59.38 184 LEU A O 1
ATOM 1385 N N . GLY A 1 185 ? 37.995 -8.002 4.063 1.00 58.50 185 GLY A N 1
ATOM 1386 C CA . GLY A 1 185 ? 37.915 -6.537 4.036 1.00 58.50 185 GLY A CA 1
ATOM 1387 C C . GLY A 1 185 ? 38.349 -5.859 5.340 1.00 58.50 185 GLY A C 1
ATOM 1388 O O . GLY A 1 185 ? 38.074 -6.353 6.427 1.00 58.50 185 GLY A O 1
ATOM 1389 N N . ASN A 1 186 ? 38.993 -4.688 5.246 1.00 61.78 186 ASN A N 1
ATOM 1390 C CA . ASN A 1 186 ? 39.318 -3.817 6.392 1.00 61.78 186 ASN A CA 1
ATOM 1391 C C . ASN A 1 186 ? 38.900 -2.344 6.168 1.00 61.78 186 ASN A C 1
ATOM 1393 O O . ASN A 1 186 ? 39.423 -1.439 6.817 1.00 61.78 186 ASN A O 1
ATOM 1397 N N . GLY A 1 187 ? 37.980 -2.098 5.227 1.00 64.25 187 GLY A N 1
ATOM 1398 C CA . GLY A 1 187 ? 37.515 -0.756 4.852 1.00 64.25 187 GLY A CA 1
ATOM 1399 C C . GLY A 1 187 ? 38.338 -0.062 3.759 1.00 64.25 187 GLY A C 1
ATOM 1400 O O . GLY A 1 187 ? 37.921 0.990 3.281 1.00 64.25 187 GLY A O 1
ATOM 1401 N N . VAL A 1 188 ? 39.462 -0.645 3.322 1.00 71.88 188 VAL A N 1
ATOM 1402 C CA . VAL A 1 188 ? 40.307 -0.149 2.221 1.00 71.88 188 VAL A CA 1
ATOM 1403 C C . VAL A 1 188 ? 40.832 -1.347 1.421 1.00 71.88 188 VAL A C 1
ATOM 1405 O O . VAL A 1 188 ? 41.088 -2.413 1.974 1.00 71.88 188 VAL A O 1
ATOM 1408 N N . LEU A 1 189 ? 41.010 -1.214 0.107 1.00 76.38 189 LEU A N 1
ATOM 1409 C CA . LEU A 1 189 ? 41.699 -2.254 -0.662 1.00 76.38 189 LEU A CA 1
ATOM 1410 C C . LEU A 1 189 ? 43.211 -2.190 -0.426 1.00 76.38 189 LEU A C 1
ATOM 1412 O O . LEU A 1 189 ? 43.813 -1.121 -0.518 1.00 76.38 189 LEU A O 1
ATOM 1416 N N . SER A 1 190 ? 43.846 -3.341 -0.192 1.00 80.00 190 SER A N 1
ATOM 1417 C CA . SER A 1 190 ? 45.304 -3.439 -0.304 1.00 80.00 190 SER A CA 1
ATOM 1418 C C . SER A 1 190 ? 45.740 -3.173 -1.749 1.00 80.00 190 SER A C 1
ATOM 1420 O O . SER A 1 190 ? 44.969 -3.386 -2.691 1.00 80.00 190 SER A O 1
ATOM 1422 N N . GLN A 1 191 ? 46.998 -2.767 -1.944 1.00 84.44 191 GLN A N 1
ATOM 1423 C CA . GLN A 1 191 ? 47.544 -2.554 -3.287 1.00 84.44 191 GLN A CA 1
ATOM 1424 C C . GLN A 1 191 ? 47.415 -3.814 -4.156 1.00 84.44 191 GLN A C 1
ATOM 1426 O O . GLN A 1 191 ? 46.965 -3.730 -5.293 1.00 84.44 191 GLN A O 1
ATOM 1431 N N . SER A 1 192 ? 47.710 -4.995 -3.602 1.00 83.50 192 SER A N 1
ATOM 1432 C CA . SER A 1 192 ? 47.591 -6.263 -4.329 1.00 83.50 192 SER A CA 1
ATOM 1433 C C . SER A 1 192 ? 46.153 -6.572 -4.756 1.00 83.50 192 SER A C 1
ATOM 1435 O O . SER A 1 192 ? 45.942 -7.029 -5.877 1.00 83.50 192 SER A O 1
ATOM 1437 N N . THR A 1 193 ? 45.153 -6.290 -3.915 1.00 79.44 193 THR A N 1
ATOM 1438 C CA . THR A 1 193 ? 43.740 -6.494 -4.271 1.00 79.44 193 THR A CA 1
ATOM 1439 C C . THR A 1 193 ? 43.274 -5.470 -5.305 1.00 79.44 193 THR A C 1
ATOM 1441 O O . THR A 1 193 ? 42.605 -5.836 -6.271 1.00 79.44 193 THR A O 1
ATOM 1444 N N . PHE A 1 194 ? 43.667 -4.202 -5.159 1.00 83.38 194 PHE A N 1
ATOM 1445 C CA . PHE A 1 194 ? 43.381 -3.154 -6.142 1.00 83.38 194 PHE A CA 1
ATOM 1446 C C . PHE A 1 194 ? 43.995 -3.470 -7.514 1.00 83.38 194 PHE A C 1
ATOM 1448 O O . PHE A 1 194 ? 43.339 -3.317 -8.549 1.00 83.38 194 PHE A O 1
ATOM 1455 N N . ASP A 1 195 ? 45.230 -3.969 -7.534 1.00 82.12 195 ASP A N 1
ATOM 1456 C CA . ASP A 1 195 ? 45.932 -4.337 -8.761 1.00 82.12 195 ASP A CA 1
ATOM 1457 C C . ASP A 1 195 ? 45.263 -5.509 -9.476 1.00 82.12 195 ASP A C 1
ATOM 1459 O O . ASP A 1 195 ? 45.370 -5.598 -10.697 1.00 82.12 195 ASP A O 1
ATOM 1463 N N . VAL A 1 196 ? 44.548 -6.380 -8.750 1.00 81.81 196 VAL A N 1
ATOM 1464 C CA . VAL A 1 196 ? 43.777 -7.518 -9.284 1.00 81.81 196 VAL A CA 1
ATOM 1465 C C . VAL A 1 196 ? 42.400 -7.111 -9.825 1.00 81.81 196 VAL A C 1
ATOM 1467 O O . VAL A 1 196 ? 41.806 -7.878 -10.588 1.00 81.81 196 VAL A O 1
ATOM 1470 N N . LEU A 1 197 ? 41.907 -5.901 -9.562 1.00 78.69 197 LEU A N 1
ATOM 1471 C CA . LEU A 1 197 ? 40.680 -5.416 -10.196 1.00 78.69 197 LEU A CA 1
ATOM 1472 C C . LEU A 1 197 ? 40.878 -5.170 -11.703 1.00 78.69 197 LEU A C 1
ATOM 1474 O O . LEU A 1 197 ? 41.976 -4.904 -12.200 1.00 78.69 197 LEU A O 1
ATOM 1478 N N . ASN A 1 198 ? 39.803 -5.289 -12.484 1.00 77.94 198 ASN A N 1
ATOM 1479 C CA . ASN A 1 198 ? 39.807 -4.785 -13.859 1.00 77.94 198 ASN A CA 1
ATOM 1480 C C . ASN A 1 198 ? 39.694 -3.246 -13.851 1.00 77.94 198 ASN A C 1
ATOM 1482 O O . ASN A 1 198 ? 39.402 -2.637 -12.822 1.00 77.94 198 ASN A O 1
ATOM 1486 N N . THR A 1 199 ? 39.909 -2.594 -14.996 1.00 79.19 199 THR A N 1
ATOM 1487 C CA . THR A 1 199 ? 39.907 -1.120 -15.053 1.00 79.19 199 THR A CA 1
ATOM 1488 C C . THR A 1 199 ? 38.577 -0.497 -14.615 1.00 79.19 199 THR A C 1
ATOM 1490 O O . THR A 1 199 ? 38.585 0.576 -14.018 1.00 79.19 199 THR A O 1
ATOM 1493 N N . ALA A 1 200 ? 37.447 -1.176 -14.836 1.00 77.88 200 ALA A N 1
ATOM 1494 C CA . ALA A 1 200 ? 36.146 -0.723 -14.346 1.00 77.88 200 ALA A CA 1
ATOM 1495 C C . ALA A 1 200 ? 36.060 -0.781 -12.809 1.00 77.88 200 ALA A C 1
ATOM 1497 O O . ALA A 1 200 ? 35.646 0.190 -12.184 1.00 77.88 200 ALA A O 1
ATOM 1498 N N . GLY A 1 201 ? 36.519 -1.871 -12.188 1.00 80.44 201 GLY A N 1
ATOM 1499 C CA . GLY A 1 201 ? 36.579 -2.017 -10.732 1.00 80.44 201 GLY A CA 1
ATOM 1500 C C . GLY A 1 201 ? 37.532 -1.013 -10.079 1.00 80.44 201 GLY A C 1
ATOM 1501 O O . GLY A 1 201 ? 37.189 -0.411 -9.065 1.00 80.44 201 GLY A O 1
ATOM 1502 N N . GLN A 1 202 ? 38.688 -0.755 -10.696 1.00 82.00 202 GLN A N 1
ATOM 1503 C CA . GLN A 1 202 ? 39.624 0.281 -10.244 1.00 82.00 202 GLN A CA 1
ATOM 1504 C C . GLN A 1 202 ? 39.011 1.682 -10.346 1.00 82.00 202 GLN A C 1
ATOM 1506 O O . GLN A 1 202 ? 39.127 2.477 -9.416 1.00 82.00 202 GLN A O 1
ATOM 1511 N N . ASN A 1 203 ? 38.319 1.984 -11.452 1.00 83.31 203 ASN A N 1
ATOM 1512 C CA . ASN A 1 203 ? 37.596 3.245 -11.617 1.00 83.31 203 ASN A CA 1
ATOM 1513 C C . ASN A 1 203 ? 36.523 3.427 -10.546 1.00 83.31 203 ASN A C 1
ATOM 1515 O O . ASN A 1 203 ? 36.420 4.506 -9.967 1.00 83.31 203 ASN A O 1
ATOM 1519 N N . LEU A 1 204 ? 35.749 2.373 -10.286 1.00 82.50 204 LEU A N 1
ATOM 1520 C CA . LEU A 1 204 ? 34.688 2.369 -9.291 1.00 82.50 204 LEU A CA 1
ATOM 1521 C C . LEU A 1 204 ? 35.247 2.650 -7.892 1.00 82.50 204 LEU A C 1
ATOM 1523 O O . LEU A 1 204 ? 34.726 3.515 -7.194 1.00 82.50 204 LEU A O 1
ATOM 1527 N N . TYR A 1 205 ? 36.354 1.993 -7.533 1.00 83.12 205 TYR A N 1
ATOM 1528 C CA . TYR A 1 205 ? 37.049 2.214 -6.268 1.00 83.12 205 TYR A CA 1
ATOM 1529 C C . TYR A 1 205 ? 37.555 3.657 -6.123 1.00 83.12 205 TYR A C 1
ATOM 1531 O O . TYR A 1 205 ? 37.192 4.345 -5.173 1.00 83.12 205 TYR A O 1
ATOM 1539 N N . LEU A 1 206 ? 38.331 4.149 -7.098 1.00 85.75 206 LEU A N 1
ATOM 1540 C CA . LEU A 1 206 ? 38.913 5.497 -7.057 1.00 85.75 206 LEU A CA 1
ATOM 1541 C C . LEU A 1 206 ? 37.842 6.595 -7.036 1.00 85.75 206 LEU A C 1
ATOM 1543 O O . LEU A 1 206 ? 37.985 7.586 -6.323 1.00 85.75 206 LEU A O 1
ATOM 1547 N N . ARG A 1 207 ? 36.751 6.420 -7.791 1.00 87.06 207 ARG A N 1
ATOM 1548 C CA . ARG A 1 207 ? 35.609 7.344 -7.756 1.00 87.06 207 ARG A CA 1
ATOM 1549 C C . ARG A 1 207 ? 34.911 7.322 -6.409 1.00 87.06 207 ARG A C 1
ATOM 1551 O O . ARG A 1 207 ? 34.531 8.384 -5.936 1.00 87.06 207 ARG A O 1
ATOM 1558 N N . GLY A 1 208 ? 34.756 6.150 -5.799 1.00 83.81 208 GLY A N 1
ATOM 1559 C CA . GLY A 1 208 ? 34.225 6.023 -4.447 1.00 83.81 208 GLY A CA 1
ATOM 1560 C C . GLY A 1 208 ? 35.052 6.809 -3.431 1.00 83.81 208 GLY A C 1
ATOM 1561 O O . GLY A 1 208 ? 34.493 7.654 -2.733 1.00 83.81 208 GLY A O 1
ATOM 1562 N N . CYS A 1 209 ? 36.380 6.624 -3.436 1.00 83.12 209 CYS A N 1
ATOM 1563 C CA . CYS A 1 209 ? 37.300 7.403 -2.599 1.00 83.12 209 CYS A CA 1
ATOM 1564 C C . CYS A 1 209 ? 37.139 8.912 -2.834 1.00 83.12 209 CYS A C 1
ATOM 1566 O O . CYS A 1 209 ? 36.928 9.665 -1.888 1.00 83.12 209 CYS A O 1
ATOM 1568 N N . PHE A 1 210 ? 37.172 9.347 -4.098 1.00 86.94 210 PHE A N 1
ATOM 1569 C CA . PHE A 1 210 ? 37.051 10.759 -4.461 1.00 86.94 210 PHE A CA 1
ATOM 1570 C C . PHE A 1 210 ? 35.715 11.372 -4.023 1.00 86.94 210 PHE A C 1
ATOM 1572 O O . PHE A 1 210 ? 35.683 12.487 -3.503 1.00 86.94 210 PHE A O 1
ATOM 1579 N N . LEU A 1 211 ? 34.602 10.661 -4.229 1.00 85.25 211 LEU A N 1
ATOM 1580 C CA . LEU A 1 211 ? 33.277 11.133 -3.835 1.00 85.25 211 LEU A CA 1
ATOM 1581 C C . LEU A 1 211 ? 33.175 11.285 -2.317 1.00 85.25 211 LEU A C 1
ATOM 1583 O O . LEU A 1 211 ? 32.660 12.297 -1.839 1.00 85.25 211 LEU A O 1
ATOM 1587 N N . GLN A 1 212 ? 33.702 10.314 -1.570 1.00 78.25 212 GLN A N 1
ATOM 1588 C CA . GLN A 1 212 ? 33.709 10.355 -0.114 1.00 78.25 212 GLN A CA 1
ATOM 1589 C C . GLN A 1 212 ? 34.590 11.485 0.425 1.00 78.25 212 GLN A C 1
ATOM 1591 O O . GLN A 1 212 ? 34.139 12.226 1.295 1.00 78.25 212 GLN A O 1
ATOM 1596 N N . GLU A 1 213 ? 35.803 11.645 -0.104 1.00 84.62 213 GLU A N 1
ATOM 1597 C CA . GLU A 1 213 ? 36.750 12.677 0.328 1.00 84.62 213 GLU A CA 1
ATOM 1598 C C . GLU A 1 213 ? 36.243 14.089 0.009 1.00 84.62 213 GLU A C 1
ATOM 1600 O O . GLU A 1 213 ? 36.282 14.976 0.859 1.00 84.62 213 GLU A O 1
ATOM 1605 N N . LYS A 1 214 ? 35.739 14.306 -1.211 1.00 88.75 214 LYS A N 1
ATOM 1606 C CA . LYS A 1 214 ? 35.411 15.651 -1.698 1.00 88.75 214 LYS A CA 1
ATOM 1607 C C . LYS A 1 214 ? 34.001 16.118 -1.344 1.00 88.75 214 LYS A C 1
ATOM 1609 O O . LYS A 1 214 ? 33.796 17.311 -1.132 1.00 88.75 214 LYS A O 1
ATOM 1614 N N . TYR A 1 215 ? 33.021 15.216 -1.338 1.00 84.75 215 TYR A N 1
ATOM 1615 C CA . TYR A 1 215 ? 31.603 15.579 -1.205 1.00 84.75 215 TYR A CA 1
ATOM 1616 C C . TYR A 1 215 ? 30.920 14.958 0.019 1.00 84.75 215 TYR A C 1
ATOM 1618 O O . TYR A 1 215 ? 29.846 15.418 0.418 1.00 84.75 215 TYR A O 1
ATOM 1626 N N . GLY A 1 216 ? 31.527 13.932 0.622 1.00 79.06 216 GLY A N 1
ATOM 1627 C CA . GLY A 1 216 ? 31.000 13.246 1.796 1.00 79.06 216 GLY A CA 1
ATOM 1628 C C . GLY A 1 216 ? 29.626 12.604 1.574 1.00 79.06 216 GLY A C 1
ATOM 1629 O O . GLY A 1 216 ? 29.159 12.400 0.452 1.00 79.06 216 GLY A O 1
ATOM 1630 N N . ALA A 1 217 ? 28.945 12.293 2.679 1.00 75.69 217 ALA A N 1
ATOM 1631 C CA . ALA A 1 217 ? 27.653 11.604 2.652 1.00 75.69 217 ALA A CA 1
ATOM 1632 C C . ALA A 1 217 ? 26.529 12.424 1.987 1.00 75.69 217 ALA A C 1
ATOM 1634 O O . ALA A 1 217 ? 25.580 11.851 1.459 1.00 75.69 217 ALA A O 1
ATOM 1635 N N . ALA A 1 218 ? 26.627 13.758 1.973 1.00 79.00 218 ALA A N 1
ATOM 1636 C CA . ALA A 1 218 ? 25.553 14.631 1.501 1.00 79.00 218 ALA A CA 1
ATOM 1637 C C . ALA A 1 218 ? 25.225 14.438 0.011 1.00 79.00 218 ALA A C 1
ATOM 1639 O O . ALA A 1 218 ? 24.049 14.361 -0.349 1.00 79.00 218 ALA A O 1
ATOM 1640 N N . LEU A 1 219 ? 26.240 14.341 -0.858 1.00 81.19 219 LEU A N 1
ATOM 1641 C CA . LEU A 1 219 ? 26.019 14.115 -2.291 1.00 81.19 219 LEU A CA 1
ATOM 1642 C C . LEU A 1 219 ? 25.414 12.731 -2.543 1.00 81.19 219 LEU A C 1
ATOM 1644 O O . LEU A 1 219 ? 24.456 12.610 -3.301 1.00 81.19 219 LEU A O 1
ATOM 1648 N N . VAL A 1 220 ? 25.927 11.711 -1.855 1.00 74.31 220 VAL A N 1
ATOM 1649 C CA . VAL A 1 220 ? 25.441 10.330 -1.962 1.00 74.31 220 VAL A CA 1
ATOM 1650 C C . VAL A 1 220 ? 23.971 10.244 -1.560 1.00 74.31 220 VAL A C 1
ATOM 1652 O O . VAL A 1 220 ? 23.174 9.672 -2.300 1.00 74.31 220 VAL A O 1
ATOM 1655 N N . SER A 1 221 ? 23.580 10.875 -0.450 1.00 76.19 221 SER A N 1
ATOM 1656 C CA . SER A 1 221 ? 22.181 10.928 -0.013 1.00 76.19 221 SER A CA 1
ATOM 1657 C C . SER A 1 221 ? 21.284 11.641 -1.026 1.00 76.19 221 SER A C 1
ATOM 1659 O O . SER A 1 221 ? 20.191 11.160 -1.312 1.00 76.19 221 SER A O 1
ATOM 1661 N N . ARG A 1 222 ? 21.741 12.751 -1.626 1.00 80.38 222 ARG A N 1
ATOM 1662 C CA . ARG A 1 222 ? 20.978 13.457 -2.674 1.00 80.38 222 ARG A CA 1
ATOM 1663 C C . ARG A 1 222 ? 20.788 12.592 -3.915 1.00 80.38 222 ARG A C 1
ATOM 1665 O O . ARG A 1 222 ? 19.662 12.463 -4.377 1.00 80.38 222 ARG A O 1
ATOM 1672 N N . CYS A 1 223 ? 21.849 11.972 -4.427 1.00 79.12 223 CYS A N 1
ATOM 1673 C CA . CYS A 1 223 ? 21.763 11.103 -5.602 1.00 79.12 223 CYS A CA 1
ATOM 1674 C C . CYS A 1 223 ? 20.922 9.847 -5.328 1.00 79.12 223 CYS A C 1
ATOM 1676 O O . CYS A 1 223 ? 20.119 9.461 -6.171 1.00 79.12 223 CYS A O 1
ATOM 1678 N N . THR A 1 224 ? 21.016 9.275 -4.124 1.00 74.75 224 THR A N 1
ATOM 1679 C CA . THR A 1 224 ? 20.148 8.168 -3.689 1.00 74.75 224 THR A CA 1
ATOM 1680 C C . THR A 1 224 ? 18.685 8.597 -3.653 1.00 74.75 224 THR A C 1
ATOM 1682 O O . THR A 1 224 ? 17.828 7.871 -4.146 1.00 74.75 224 THR A O 1
ATOM 1685 N N . ASN A 1 225 ? 18.384 9.784 -3.123 1.00 75.00 225 ASN A N 1
ATOM 1686 C CA . ASN A 1 225 ? 17.022 10.316 -3.089 1.00 75.00 225 ASN A CA 1
ATOM 1687 C C . ASN A 1 225 ? 16.487 10.643 -4.488 1.00 75.00 225 ASN A C 1
ATOM 1689 O O . ASN A 1 225 ? 15.312 10.407 -4.740 1.00 75.00 225 ASN A O 1
ATOM 1693 N N . LEU A 1 226 ? 17.334 11.126 -5.403 1.00 74.69 226 LEU A N 1
ATOM 1694 C CA . LEU A 1 226 ? 16.966 11.329 -6.808 1.00 74.69 226 LEU A CA 1
ATOM 1695 C C . LEU A 1 226 ? 16.631 9.999 -7.492 1.00 74.69 226 LEU A C 1
ATOM 1697 O O . LEU A 1 226 ? 15.579 9.888 -8.108 1.00 74.69 226 LEU A O 1
ATOM 1701 N N . MET A 1 227 ? 17.450 8.959 -7.304 1.00 72.06 227 MET A N 1
ATOM 1702 C CA . MET A 1 227 ? 17.119 7.622 -7.813 1.00 72.06 227 MET A CA 1
ATOM 1703 C C . MET A 1 227 ? 15.852 7.050 -7.161 1.00 72.06 227 MET A C 1
ATOM 1705 O O . MET A 1 227 ? 15.064 6.421 -7.847 1.00 72.06 227 MET A O 1
ATOM 1709 N N . ARG A 1 228 ? 15.611 7.306 -5.866 1.00 65.31 228 ARG A N 1
ATOM 1710 C CA . ARG A 1 228 ? 14.370 6.901 -5.177 1.00 65.31 228 ARG A CA 1
ATOM 1711 C C . ARG A 1 228 ? 13.139 7.675 -5.636 1.00 65.31 228 ARG A C 1
ATOM 1713 O O . ARG A 1 228 ? 12.046 7.126 -5.578 1.00 65.31 228 ARG A O 1
ATOM 1720 N N . LYS A 1 229 ? 13.278 8.940 -6.050 1.00 61.94 229 LYS A N 1
ATOM 1721 C CA . LYS A 1 229 ? 12.175 9.713 -6.644 1.00 61.94 229 LYS A CA 1
ATOM 1722 C C . LYS A 1 229 ? 11.622 8.965 -7.862 1.00 61.94 229 LYS A C 1
ATOM 1724 O O . LYS A 1 229 ? 10.403 8.894 -7.991 1.00 61.94 229 LYS A O 1
ATOM 1729 N N . LEU A 1 230 ? 12.534 8.358 -8.627 1.00 58.47 230 LEU A N 1
ATOM 1730 C CA . LEU A 1 230 ? 12.304 7.537 -9.814 1.00 58.47 230 LEU A CA 1
ATOM 1731 C C . LEU A 1 230 ? 11.930 6.073 -9.516 1.00 58.47 230 LEU A C 1
ATOM 1733 O O . LEU A 1 230 ? 11.556 5.375 -10.441 1.00 58.47 230 LEU A O 1
ATOM 1737 N N . SER A 1 231 ? 12.060 5.571 -8.278 1.00 54.97 231 SER A N 1
ATOM 1738 C CA . SER A 1 231 ? 11.651 4.202 -7.916 1.00 54.97 231 SER A CA 1
ATOM 1739 C C . SER A 1 231 ? 10.244 4.194 -7.315 1.00 54.97 231 SER A C 1
ATOM 1741 O O . SER A 1 231 ? 10.012 4.766 -6.246 1.00 54.97 231 SER A O 1
ATOM 1743 N N . VAL A 1 232 ? 9.324 3.446 -7.921 1.00 44.94 232 VAL A N 1
ATOM 1744 C CA . VAL A 1 232 ? 7.984 3.194 -7.356 1.00 44.94 232 VAL A CA 1
ATOM 1745 C C . VAL A 1 232 ? 8.063 2.230 -6.168 1.00 44.94 232 VAL A C 1
ATOM 1747 O O . VAL A 1 232 ? 7.425 2.434 -5.140 1.00 44.94 232 VAL A O 1
ATOM 1750 N N . CYS A 1 233 ? 8.923 1.214 -6.252 1.00 38.78 233 CYS A N 1
ATOM 1751 C CA . CYS A 1 233 ? 8.868 0.057 -5.357 1.00 38.78 233 CYS A CA 1
ATOM 1752 C C . CYS A 1 233 ? 9.275 0.285 -3.885 1.00 38.78 233 CYS A C 1
ATOM 1754 O O . CYS A 1 233 ? 8.964 -0.557 -3.048 1.00 38.78 233 CYS A O 1
ATOM 1756 N N . ILE A 1 234 ? 9.957 1.385 -3.535 1.00 37.66 234 ILE A N 1
ATOM 1757 C CA . ILE A 1 234 ? 10.357 1.672 -2.132 1.00 37.66 234 ILE A CA 1
ATOM 1758 C C . ILE A 1 234 ? 9.409 2.677 -1.467 1.00 37.66 234 ILE A C 1
ATOM 1760 O O . ILE A 1 234 ? 9.539 3.010 -0.286 1.00 37.66 234 ILE A O 1
ATOM 1764 N N . LYS A 1 235 ? 8.438 3.187 -2.216 1.00 39.44 235 LYS A N 1
ATOM 1765 C CA . LYS A 1 235 ? 7.343 3.940 -1.644 1.00 39.44 235 LYS A CA 1
ATOM 1766 C C . LYS A 1 235 ? 6.324 2.889 -1.248 1.00 39.44 235 LYS A C 1
ATOM 1768 O O . LYS A 1 235 ? 5.531 2.468 -2.079 1.00 39.44 235 LYS A O 1
ATOM 1773 N N . GLY A 1 236 ? 6.411 2.418 -0.003 1.00 36.50 236 GLY A N 1
ATOM 1774 C CA . GLY A 1 236 ? 5.287 1.781 0.670 1.00 36.50 236 GLY A CA 1
ATOM 1775 C C . GLY A 1 236 ? 4.140 2.783 0.690 1.00 36.50 236 GLY A C 1
ATOM 1776 O O . GLY A 1 236 ? 3.935 3.466 1.678 1.00 36.50 236 GLY A O 1
ATOM 1777 N N . LEU A 1 237 ? 3.506 2.938 -0.459 1.00 36.00 237 LEU A N 1
ATOM 1778 C CA . LEU A 1 237 ? 2.379 3.780 -0.743 1.00 36.00 237 LEU A CA 1
ATOM 1779 C C . LEU A 1 237 ? 1.356 2.848 -1.359 1.00 36.00 237 LEU A C 1
ATOM 1781 O O . LEU A 1 237 ? 1.652 2.020 -2.224 1.00 36.00 237 LEU A O 1
ATOM 1785 N N . THR A 1 238 ? 0.154 2.975 -0.854 1.00 37.34 238 THR A N 1
ATOM 1786 C CA . THR A 1 238 ? -1.045 2.384 -1.421 1.00 37.34 238 THR A CA 1
ATOM 1787 C C . THR A 1 238 ? -1.261 2.953 -2.821 1.00 37.34 238 THR A C 1
ATOM 1789 O O . THR A 1 238 ? -0.794 4.054 -3.138 1.00 37.34 238 THR A O 1
ATOM 1792 N N . TYR A 1 239 ? -1.964 2.227 -3.690 1.00 40.59 239 TYR A N 1
ATOM 1793 C CA . TYR A 1 239 ? -2.248 2.718 -5.042 1.00 40.59 239 TYR A CA 1
ATOM 1794 C C . TYR A 1 239 ? -2.977 4.076 -5.007 1.00 40.59 239 TYR A C 1
ATOM 1796 O O . TYR A 1 239 ? -2.782 4.925 -5.873 1.00 40.59 239 TYR A O 1
ATOM 1804 N N . ILE A 1 240 ? -3.740 4.331 -3.942 1.00 39.22 240 ILE A N 1
ATOM 1805 C CA . ILE A 1 240 ? -4.427 5.600 -3.678 1.00 39.22 240 ILE A CA 1
ATOM 1806 C C . ILE A 1 240 ? -3.453 6.752 -3.374 1.00 39.22 240 ILE A C 1
ATOM 1808 O O . ILE A 1 240 ? -3.646 7.862 -3.867 1.00 39.22 240 ILE A O 1
ATOM 1812 N N . GLU A 1 241 ? -2.368 6.524 -2.634 1.00 36.47 241 GLU A N 1
ATOM 1813 C CA . GLU A 1 241 ? -1.360 7.565 -2.380 1.00 36.47 241 GLU A CA 1
ATOM 1814 C C . GLU A 1 241 ? -0.534 7.897 -3.634 1.00 36.47 241 GLU A C 1
ATOM 1816 O O . GLU A 1 241 ? -0.127 9.046 -3.810 1.00 36.47 241 GLU A O 1
ATOM 1821 N N . LEU A 1 242 ? -0.363 6.932 -4.548 1.00 42.25 242 LEU A N 1
ATOM 1822 C CA . LEU A 1 242 ? 0.181 7.168 -5.894 1.00 42.25 242 LEU A CA 1
ATOM 1823 C C . LEU A 1 242 ? -0.762 8.015 -6.774 1.00 42.25 242 LEU A C 1
ATOM 1825 O O . LEU A 1 242 ? -0.295 8.699 -7.686 1.00 42.25 242 LEU A O 1
ATOM 1829 N N . LEU A 1 243 ? -2.074 7.996 -6.503 1.00 38.53 243 LEU A N 1
ATOM 1830 C CA . LEU A 1 243 ? -3.078 8.807 -7.205 1.00 38.53 243 LEU A CA 1
ATOM 1831 C C . LEU A 1 243 ? -3.226 10.218 -6.618 1.00 38.53 243 LEU A C 1
ATOM 1833 O O . LEU A 1 243 ? -3.393 11.168 -7.379 1.00 38.53 243 LEU A O 1
ATOM 1837 N N . LEU A 1 244 ? -3.165 10.357 -5.290 1.00 33.38 244 LEU A N 1
ATOM 1838 C CA . LEU A 1 244 ? -3.413 11.621 -4.582 1.00 33.38 244 LEU A CA 1
ATOM 1839 C C . LEU A 1 244 ? -2.161 12.491 -4.413 1.00 33.38 244 LEU A C 1
ATOM 1841 O O . LEU A 1 244 ? -2.278 13.703 -4.250 1.00 33.38 244 LEU A O 1
ATOM 1845 N N . ASN A 1 245 ? -0.963 11.903 -4.464 1.00 33.72 245 ASN A N 1
ATOM 1846 C CA . ASN A 1 245 ? 0.292 12.629 -4.301 1.00 33.72 245 ASN A CA 1
ATOM 1847 C C . ASN A 1 245 ? 1.243 12.278 -5.459 1.00 33.72 245 ASN A C 1
ATOM 1849 O O . ASN A 1 245 ? 2.036 11.338 -5.351 1.00 33.72 245 ASN A O 1
ATOM 1853 N N . PRO A 1 246 ? 1.166 12.988 -6.604 1.00 36.22 246 PRO A N 1
ATOM 1854 C CA . PRO A 1 246 ? 1.938 12.664 -7.792 1.00 36.22 246 PRO A CA 1
ATOM 1855 C C . PRO A 1 246 ? 3.399 13.071 -7.585 1.00 36.22 246 PRO A C 1
ATOM 1857 O O . PRO A 1 246 ? 3.875 14.071 -8.115 1.00 36.22 246 PRO A O 1
ATOM 1860 N N . ILE A 1 247 ? 4.161 12.267 -6.848 1.00 38.81 247 ILE A N 1
ATOM 1861 C CA . ILE A 1 247 ? 5.603 12.203 -7.075 1.00 38.81 247 ILE A CA 1
ATOM 1862 C C . ILE A 1 247 ? 5.767 11.333 -8.323 1.00 38.81 247 ILE A C 1
ATOM 1864 O O . ILE A 1 247 ? 5.976 10.126 -8.209 1.00 38.81 247 ILE A O 1
ATOM 1868 N N . GLN A 1 248 ? 5.559 11.970 -9.481 1.00 47.28 248 GLN A N 1
ATOM 1869 C CA . GLN A 1 248 ? 5.581 11.396 -10.827 1.00 47.28 248 GLN A CA 1
ATOM 1870 C C . GLN A 1 248 ? 6.876 10.600 -11.040 1.00 47.28 248 GLN A C 1
ATOM 1872 O O . GLN A 1 248 ? 7.965 11.168 -10.991 1.00 47.28 248 GLN A O 1
ATOM 1877 N N . ASP A 1 249 ? 6.753 9.287 -11.237 1.00 62.50 249 ASP A N 1
ATOM 1878 C CA . ASP A 1 249 ? 7.742 8.535 -12.005 1.00 62.50 249 ASP A CA 1
ATOM 1879 C C . ASP A 1 249 ? 7.382 8.756 -13.480 1.00 62.50 249 ASP A C 1
ATOM 1881 O O . ASP A 1 249 ? 6.309 8.353 -13.938 1.00 62.50 249 ASP A O 1
ATOM 1885 N N . ASP A 1 250 ? 8.237 9.470 -14.210 1.00 71.81 250 ASP A N 1
ATOM 1886 C CA . ASP A 1 250 ? 8.001 9.815 -15.613 1.00 71.81 250 ASP A CA 1
ATOM 1887 C C . ASP A 1 250 ? 7.861 8.564 -16.505 1.00 71.81 250 ASP A C 1
ATOM 1889 O O . ASP A 1 250 ? 7.181 8.617 -17.534 1.00 71.81 250 ASP A O 1
ATOM 1893 N N . TYR A 1 251 ? 8.433 7.417 -16.105 1.00 80.62 251 TYR A N 1
ATOM 1894 C CA . TYR A 1 251 ? 8.219 6.153 -16.816 1.00 80.62 251 TYR A CA 1
ATOM 1895 C C . TYR A 1 251 ? 6.799 5.628 -16.634 1.00 80.62 251 TYR A C 1
ATOM 1897 O O . TYR A 1 251 ? 6.181 5.236 -17.618 1.00 80.62 251 TYR A O 1
ATOM 1905 N N . ASP A 1 252 ? 6.243 5.668 -15.421 1.00 76.06 252 ASP A N 1
ATOM 1906 C CA . ASP A 1 252 ? 4.851 5.263 -15.187 1.00 76.06 252 ASP A CA 1
ATOM 1907 C C . ASP A 1 252 ? 3.878 6.164 -15.958 1.00 76.06 252 ASP A C 1
ATOM 1909 O O . ASP A 1 252 ? 2.849 5.702 -16.449 1.00 76.06 252 ASP A O 1
ATOM 1913 N N . VAL A 1 253 ? 4.198 7.457 -16.103 1.00 73.50 253 VAL A N 1
ATOM 1914 C CA . VAL A 1 253 ? 3.425 8.375 -16.955 1.00 73.50 253 VAL A CA 1
ATOM 1915 C C . VAL A 1 253 ? 3.483 7.939 -18.419 1.00 73.50 253 VAL A C 1
ATOM 1917 O O . VAL A 1 253 ? 2.442 7.918 -19.079 1.00 73.50 253 VAL A O 1
ATOM 1920 N N . ALA A 1 254 ? 4.658 7.551 -18.920 1.00 82.50 254 ALA A N 1
ATOM 1921 C CA . ALA A 1 254 ? 4.796 6.988 -20.260 1.00 82.50 254 ALA A CA 1
ATOM 1922 C C . ALA A 1 254 ? 4.005 5.675 -20.417 1.00 82.50 254 ALA A C 1
ATOM 1924 O O . ALA A 1 254 ? 3.278 5.511 -21.397 1.00 82.50 254 ALA A O 1
ATOM 1925 N N . PHE A 1 255 ? 4.043 4.783 -19.424 1.00 83.88 255 PHE A N 1
ATOM 1926 C CA . PHE A 1 255 ? 3.296 3.519 -19.432 1.00 83.88 255 PHE A CA 1
ATOM 1927 C C . PHE A 1 255 ? 1.767 3.684 -19.341 1.00 83.88 255 PHE A C 1
ATOM 1929 O O . PHE A 1 255 ? 1.033 2.728 -19.568 1.00 83.88 255 PHE A O 1
ATOM 1936 N N . ARG A 1 256 ? 1.241 4.895 -19.099 1.00 77.81 256 ARG A N 1
ATOM 1937 C CA . ARG A 1 256 ? -0.197 5.184 -19.303 1.00 77.81 256 ARG A CA 1
ATOM 1938 C C . ARG A 1 256 ? -0.586 5.242 -20.779 1.00 77.81 256 ARG A C 1
ATOM 1940 O O . ARG A 1 256 ? -1.765 5.143 -21.101 1.00 77.81 256 ARG A O 1
ATOM 1947 N N . GLN A 1 257 ? 0.380 5.483 -21.662 1.00 81.06 257 GLN A N 1
ATOM 1948 C CA . GLN A 1 257 ? 0.162 5.643 -23.101 1.00 81.06 257 GLN A CA 1
ATOM 1949 C C . GLN A 1 257 ? 0.684 4.451 -23.909 1.00 81.06 257 GLN A C 1
ATOM 1951 O O . GLN A 1 257 ? 0.220 4.236 -25.030 1.00 81.06 257 GLN A O 1
ATOM 1956 N N . PHE A 1 258 ? 1.627 3.695 -23.344 1.00 88.81 258 PHE A N 1
ATOM 1957 C CA . PHE A 1 258 ? 2.357 2.620 -24.007 1.00 88.81 258 PHE A CA 1
ATOM 1958 C C . PHE A 1 258 ? 2.359 1.350 -23.160 1.00 88.81 258 PHE A C 1
ATOM 1960 O O . PHE A 1 258 ? 2.521 1.417 -21.946 1.00 88.81 258 PHE A O 1
ATOM 1967 N N . ASP A 1 259 ? 2.258 0.193 -23.805 1.00 87.06 259 ASP A N 1
ATOM 1968 C CA . ASP A 1 259 ? 2.342 -1.114 -23.143 1.00 87.06 259 ASP A CA 1
ATOM 1969 C C . ASP A 1 259 ? 3.799 -1.525 -22.892 1.00 87.06 259 ASP A C 1
ATOM 1971 O O . ASP A 1 259 ? 4.125 -2.189 -21.906 1.00 87.06 259 ASP A O 1
ATOM 1975 N N . VAL A 1 260 ? 4.695 -1.109 -23.789 1.00 94.44 260 VAL A N 1
ATOM 1976 C CA . VAL A 1 260 ? 6.129 -1.395 -23.733 1.00 94.44 260 VAL A CA 1
ATOM 1977 C C . VAL A 1 260 ? 6.922 -0.209 -24.272 1.00 94.44 260 VAL A C 1
ATOM 1979 O O . VAL A 1 260 ? 6.541 0.418 -25.264 1.00 94.44 260 VAL A O 1
ATOM 1982 N N . LEU A 1 261 ? 8.052 0.091 -23.634 1.00 97.25 261 LEU A N 1
ATOM 1983 C CA . LEU A 1 261 ? 9.021 1.060 -24.139 1.00 97.25 261 LEU A CA 1
ATOM 1984 C C . LEU A 1 261 ? 10.206 0.341 -24.779 1.00 97.25 261 LEU A C 1
ATOM 1986 O O . LEU A 1 261 ? 10.679 -0.675 -24.265 1.00 97.25 261 LEU A O 1
ATOM 1990 N N . VAL A 1 262 ? 10.713 0.883 -25.884 1.00 98.25 262 VAL A N 1
ATOM 1991 C CA . VAL A 1 262 ? 11.818 0.291 -26.649 1.00 98.25 262 VAL A CA 1
ATOM 1992 C C . VAL A 1 262 ? 12.937 1.295 -26.903 1.00 98.25 262 VAL A C 1
ATOM 1994 O O . VAL A 1 262 ? 12.691 2.461 -27.212 1.00 98.25 262 VAL A O 1
ATOM 1997 N N . MET A 1 263 ? 14.183 0.835 -26.777 1.00 98.12 263 MET A N 1
ATOM 1998 C CA . MET A 1 263 ? 15.394 1.613 -27.078 1.00 98.12 263 MET A CA 1
ATOM 1999 C C . MET A 1 263 ? 16.603 0.677 -27.284 1.00 98.12 263 MET A C 1
ATOM 2001 O O . MET A 1 263 ? 16.511 -0.509 -26.961 1.00 98.12 263 MET A O 1
ATOM 2005 N N . PRO A 1 264 ? 17.768 1.153 -27.763 1.00 98.12 264 PRO A N 1
ATOM 2006 C CA . PRO A 1 264 ? 18.979 0.336 -27.804 1.00 98.12 264 PRO A CA 1
ATOM 2007 C C . PRO A 1 264 ? 19.360 -0.123 -26.394 1.00 98.12 264 PRO A C 1
ATOM 2009 O O . PRO A 1 264 ? 19.330 0.678 -25.461 1.00 98.12 264 PRO A O 1
ATOM 2012 N N . THR A 1 265 ? 19.778 -1.378 -26.211 1.00 97.62 265 THR A N 1
ATOM 2013 C CA . THR A 1 265 ? 20.289 -1.811 -24.897 1.00 97.62 265 THR A CA 1
ATOM 2014 C C . THR A 1 265 ? 21.559 -1.050 -24.527 1.00 97.62 265 THR A C 1
ATOM 2016 O O . THR A 1 265 ? 21.731 -0.630 -23.387 1.00 97.62 265 THR A O 1
ATOM 2019 N N . THR A 1 266 ? 22.447 -0.854 -25.501 1.00 95.69 266 THR A N 1
ATOM 2020 C CA . THR A 1 266 ? 23.670 -0.062 -25.369 1.00 95.69 266 THR A CA 1
ATOM 2021 C C . THR A 1 266 ? 23.764 0.918 -26.538 1.00 95.69 266 THR A C 1
ATOM 2023 O O . THR A 1 266 ? 23.417 0.545 -27.659 1.00 95.69 266 THR A O 1
ATOM 2026 N N . PRO A 1 267 ? 24.272 2.147 -26.333 1.00 93.56 267 PRO A N 1
ATOM 2027 C CA . PRO A 1 267 ? 24.404 3.127 -27.416 1.00 93.56 267 PRO A CA 1
ATOM 2028 C C . PRO A 1 267 ? 25.535 2.790 -28.399 1.00 93.56 267 PRO A C 1
ATOM 2030 O O . PRO A 1 267 ? 25.622 3.372 -29.474 1.00 93.56 267 PRO A O 1
ATOM 2033 N N . LEU A 1 268 ? 26.422 1.866 -28.027 1.00 91.50 268 LEU A N 1
ATOM 2034 C CA . LEU A 1 268 ? 27.631 1.497 -28.757 1.00 91.50 268 LEU A CA 1
ATOM 2035 C C . LEU A 1 268 ? 27.626 -0.001 -29.086 1.00 91.50 268 LEU A C 1
ATOM 2037 O O . LEU A 1 268 ? 27.066 -0.783 -28.304 1.00 91.50 268 LEU A O 1
ATOM 2041 N N . PRO A 1 269 ? 28.286 -0.417 -30.184 1.00 90.88 269 PRO A N 1
ATOM 2042 C CA . PRO A 1 269 ? 28.566 -1.824 -30.417 1.00 90.88 269 PRO A CA 1
ATOM 2043 C C . PRO A 1 269 ? 29.532 -2.354 -29.343 1.00 90.88 269 PRO A C 1
ATOM 2045 O O . PRO A 1 269 ? 30.233 -1.573 -28.685 1.00 90.88 269 PRO A O 1
ATOM 2048 N N . PRO A 1 270 ? 29.610 -3.682 -29.163 1.00 90.62 270 PRO A N 1
ATOM 2049 C CA . PRO A 1 270 ? 30.580 -4.283 -28.260 1.00 90.62 270 PRO A CA 1
ATOM 2050 C C . PRO A 1 270 ? 31.999 -3.835 -28.622 1.00 90.62 270 PRO A C 1
ATOM 2052 O O . PRO A 1 270 ? 32.353 -3.728 -29.793 1.00 90.62 270 PRO A O 1
ATOM 2055 N N . CYS A 1 271 ? 32.818 -3.550 -27.616 1.00 85.31 271 CYS A N 1
ATOM 2056 C CA . CYS A 1 271 ? 34.207 -3.169 -27.841 1.00 85.31 271 CYS A CA 1
ATOM 2057 C C . CYS A 1 271 ? 35.123 -4.384 -27.717 1.00 85.31 271 CYS A C 1
ATOM 2059 O O . CYS A 1 271 ? 34.837 -5.336 -26.980 1.00 85.31 271 CYS A O 1
ATOM 2061 N N . ARG A 1 272 ? 36.274 -4.340 -28.390 1.00 84.38 272 ARG A N 1
ATOM 2062 C CA . ARG A 1 272 ? 37.308 -5.350 -28.175 1.00 84.38 272 ARG A CA 1
ATOM 2063 C C . ARG A 1 272 ? 37.788 -5.271 -26.726 1.00 84.38 272 ARG A C 1
ATOM 2065 O O . ARG A 1 272 ? 38.057 -4.188 -26.211 1.00 84.38 272 ARG A O 1
ATOM 2072 N N . ILE A 1 273 ? 37.949 -6.405 -26.052 1.00 78.94 273 ILE A N 1
ATOM 2073 C CA . ILE A 1 273 ? 38.535 -6.442 -24.705 1.00 78.94 273 ILE A CA 1
ATOM 2074 C C . ILE A 1 273 ? 40.056 -6.590 -24.840 1.00 78.94 273 ILE A C 1
ATOM 2076 O O . ILE A 1 273 ? 40.547 -7.299 -25.720 1.00 78.94 273 ILE A O 1
ATOM 2080 N N . PHE A 1 274 ? 40.808 -5.882 -24.000 1.00 80.50 274 PHE A N 1
ATOM 2081 C CA . PHE A 1 274 ? 42.263 -6.019 -23.931 1.00 80.50 274 PHE A CA 1
ATOM 2082 C C . PHE A 1 274 ? 42.649 -7.414 -23.424 1.00 80.50 274 PHE A C 1
ATOM 2084 O O . PHE A 1 274 ? 42.048 -7.919 -22.476 1.00 80.50 274 PHE A O 1
ATOM 2091 N N . LYS A 1 275 ? 43.660 -8.034 -24.040 1.00 78.06 275 LYS A N 1
ATOM 2092 C CA . LYS A 1 275 ? 44.151 -9.368 -23.661 1.00 78.06 275 LYS A CA 1
ATOM 2093 C C . LYS A 1 275 ? 44.963 -9.335 -22.369 1.00 78.06 275 LYS A C 1
ATOM 2095 O O . LYS A 1 275 ? 45.048 -10.344 -21.675 1.00 78.06 275 LYS A O 1
ATOM 2100 N N . SER A 1 276 ? 45.563 -8.191 -22.045 1.00 75.44 276 SER A N 1
ATOM 2101 C CA . SER A 1 276 ? 46.315 -7.985 -20.809 1.00 75.44 276 SER A CA 1
ATOM 2102 C C . SER A 1 276 ? 46.136 -6.567 -20.265 1.00 75.44 276 SER A C 1
ATOM 2104 O O . SER A 1 276 ? 45.730 -5.644 -20.969 1.00 75.44 276 SER A O 1
ATOM 2106 N N . ARG A 1 277 ? 46.500 -6.371 -18.993 1.00 68.81 277 ARG A N 1
ATOM 2107 C CA . ARG A 1 277 ? 46.506 -5.046 -18.347 1.00 68.81 277 ARG A CA 1
ATOM 2108 C C . ARG A 1 277 ? 47.576 -4.093 -18.878 1.00 68.81 277 ARG A C 1
ATOM 2110 O O . ARG A 1 277 ? 47.448 -2.892 -18.677 1.00 68.81 277 ARG A O 1
ATOM 2117 N N . SER A 1 278 ? 48.626 -4.616 -19.508 1.00 75.56 278 SER A N 1
ATOM 2118 C CA . SER A 1 278 ? 49.679 -3.810 -20.132 1.00 75.56 278 SER A CA 1
ATOM 2119 C C . SER A 1 278 ? 49.278 -3.284 -21.511 1.00 75.56 278 SER A C 1
ATOM 2121 O O . SER A 1 278 ? 49.961 -2.422 -22.055 1.00 75.56 278 SER A O 1
ATOM 2123 N N . GLU A 1 279 ? 48.178 -3.783 -22.077 1.00 82.12 279 GLU A N 1
ATOM 2124 C CA . GLU A 1 279 ? 47.687 -3.371 -23.385 1.00 82.12 279 GLU A CA 1
ATOM 2125 C C . GLU A 1 279 ? 46.860 -2.077 -23.266 1.00 82.12 279 GLU A C 1
ATOM 2127 O O . GLU A 1 279 ? 45.910 -1.983 -22.479 1.00 82.12 279 GLU A O 1
ATOM 2132 N N . GLY A 1 280 ? 47.246 -1.067 -24.050 1.00 82.62 280 GLY A N 1
ATOM 2133 C CA . GLY A 1 280 ? 46.647 0.267 -24.039 1.00 82.62 280 GLY A CA 1
ATOM 2134 C C . GLY A 1 280 ? 47.009 1.117 -22.815 1.00 82.62 280 GLY A C 1
ATOM 2135 O O . GLY A 1 280 ? 47.597 0.669 -21.830 1.00 82.62 280 GLY A O 1
ATOM 2136 N N . SER A 1 281 ? 46.632 2.385 -22.868 1.00 84.38 281 SER A N 1
ATOM 2137 C CA . SER A 1 281 ? 46.675 3.319 -21.745 1.00 84.38 281 SER A CA 1
ATOM 2138 C C . SER A 1 281 ? 45.459 3.146 -20.827 1.00 84.38 281 SER A C 1
ATOM 2140 O O . SER A 1 281 ? 44.404 2.642 -21.221 1.00 84.38 281 SER A O 1
ATOM 2142 N N . THR A 1 282 ? 45.561 3.628 -19.586 1.00 76.94 282 THR A N 1
ATOM 2143 C CA . THR A 1 282 ? 44.419 3.652 -18.653 1.00 76.94 282 THR A CA 1
ATOM 2144 C C . THR A 1 282 ? 43.239 4.446 -19.219 1.00 76.94 282 THR A C 1
ATOM 2146 O O . THR A 1 282 ? 42.095 4.025 -19.068 1.00 76.94 282 THR A O 1
ATOM 2149 N N . SER A 1 283 ? 43.502 5.551 -19.926 1.00 80.88 283 SER A N 1
ATOM 2150 C CA . SER A 1 283 ? 42.453 6.344 -20.579 1.00 80.88 283 SER A CA 1
ATOM 2151 C C . SER A 1 283 ? 41.725 5.542 -21.662 1.00 80.88 283 SER A C 1
ATOM 2153 O O . SER A 1 283 ? 40.496 5.534 -21.695 1.00 80.88 283 SER A O 1
ATOM 2155 N N . GLU A 1 284 ? 42.454 4.810 -22.508 1.00 83.44 284 GLU A N 1
ATOM 2156 C CA . GLU A 1 284 ? 41.855 3.954 -23.542 1.00 83.44 284 GLU A CA 1
ATOM 2157 C C . GLU A 1 284 ? 41.019 2.824 -22.940 1.00 83.44 284 GLU A C 1
ATOM 2159 O O . GLU A 1 284 ? 39.918 2.556 -23.420 1.00 83.44 284 GLU A O 1
ATOM 2164 N N . ARG A 1 285 ? 41.484 2.214 -21.843 1.00 81.00 285 ARG A N 1
ATOM 2165 C CA . ARG A 1 285 ? 40.712 1.209 -21.099 1.00 81.00 285 ARG A CA 1
ATOM 2166 C C . ARG A 1 285 ? 39.420 1.765 -20.510 1.00 81.00 285 ARG A C 1
ATOM 2168 O O . ARG A 1 285 ? 38.380 1.125 -20.634 1.00 81.00 285 ARG A O 1
ATOM 2175 N N . LEU A 1 286 ? 39.454 2.959 -19.920 1.00 79.44 286 LEU A N 1
ATOM 2176 C CA . LEU A 1 286 ? 38.262 3.595 -19.349 1.00 79.44 286 LEU A CA 1
ATOM 2177 C C . LEU A 1 286 ? 37.229 3.952 -20.421 1.00 79.44 286 LEU A C 1
ATOM 2179 O O . LEU A 1 286 ? 36.051 3.625 -20.263 1.00 79.44 286 LEU A O 1
ATOM 2183 N N . LYS A 1 287 ? 37.676 4.533 -21.545 1.00 81.25 287 LYS A N 1
ATOM 2184 C CA . LYS A 1 287 ? 36.814 4.927 -22.673 1.00 81.25 287 LYS A CA 1
ATOM 2185 C C . LYS A 1 287 ? 35.974 3.772 -23.227 1.00 81.25 287 LYS A C 1
ATOM 2187 O O . LYS A 1 287 ? 34.893 4.024 -23.757 1.00 81.25 287 LYS A O 1
ATOM 2192 N N . ARG A 1 288 ? 36.426 2.520 -23.099 1.00 78.81 288 ARG A N 1
ATOM 2193 C CA . ARG A 1 288 ? 35.671 1.329 -23.532 1.00 78.81 288 ARG A CA 1
ATOM 2194 C C . ARG A 1 288 ? 34.433 1.034 -22.681 1.00 78.81 288 ARG A C 1
ATOM 2196 O O . ARG A 1 288 ? 33.524 0.368 -23.152 1.00 78.81 288 ARG A O 1
ATOM 2203 N N . THR A 1 289 ? 34.381 1.554 -21.456 1.00 74.88 289 THR A N 1
ATOM 2204 C CA . THR A 1 289 ? 33.287 1.301 -20.499 1.00 74.88 289 THR A CA 1
ATOM 2205 C C . THR A 1 289 ? 32.371 2.505 -20.273 1.00 74.88 289 THR A C 1
ATOM 2207 O O . THR A 1 289 ? 31.293 2.366 -19.709 1.00 74.88 289 THR A O 1
ATOM 2210 N N . THR A 1 290 ? 32.767 3.700 -20.718 1.00 79.94 290 THR A N 1
ATOM 2211 C CA . THR A 1 290 ? 31.999 4.934 -20.500 1.00 79.94 290 THR A CA 1
ATOM 2212 C C . THR A 1 290 ? 30.736 4.992 -21.364 1.00 79.94 290 THR A C 1
ATOM 2214 O O . THR A 1 290 ? 30.838 4.958 -22.592 1.00 79.94 290 THR A O 1
ATOM 2217 N N . GLY A 1 291 ? 29.573 5.164 -20.729 1.00 82.44 291 GLY A N 1
ATOM 2218 C CA . GLY A 1 291 ? 28.276 5.370 -21.389 1.00 82.44 291 GLY A CA 1
ATOM 2219 C C . GLY A 1 291 ? 27.561 4.089 -21.824 1.00 82.44 291 GLY A C 1
ATOM 2220 O O . GLY A 1 291 ? 26.473 4.154 -22.381 1.00 82.44 291 GLY A O 1
ATOM 2221 N N . ILE A 1 292 ? 28.133 2.904 -21.571 1.00 88.50 292 ILE A N 1
ATOM 2222 C CA . ILE A 1 292 ? 27.472 1.629 -21.914 1.00 88.50 292 ILE A CA 1
ATOM 2223 C C . ILE A 1 292 ? 26.224 1.372 -21.057 1.00 88.50 292 ILE A C 1
ATOM 2225 O O . ILE A 1 292 ? 25.386 0.563 -21.433 1.00 88.50 292 ILE A O 1
ATOM 2229 N N . THR A 1 293 ? 26.118 2.048 -19.911 1.00 91.44 293 THR A N 1
ATOM 2230 C CA . THR A 1 293 ? 25.029 1.909 -18.941 1.00 91.44 293 THR A CA 1
ATOM 2231 C C . THR A 1 293 ? 23.905 2.921 -19.128 1.00 91.44 293 THR A C 1
ATOM 2233 O O . THR A 1 293 ? 22.925 2.854 -18.388 1.00 91.44 293 THR A O 1
ATOM 2236 N N . ALA A 1 294 ? 24.027 3.835 -20.096 1.00 91.69 294 ALA A N 1
ATOM 2237 C CA . ALA A 1 294 ? 23.122 4.969 -20.277 1.00 91.69 294 ALA A CA 1
ATOM 2238 C C . ALA A 1 294 ? 21.654 4.557 -20.357 1.00 91.69 294 ALA A C 1
ATOM 2240 O O . ALA A 1 294 ? 20.815 5.137 -19.679 1.00 91.69 294 ALA A O 1
ATOM 2241 N N . ASN A 1 295 ? 21.375 3.475 -21.083 1.00 94.88 295 ASN A N 1
ATOM 2242 C CA . ASN A 1 295 ? 20.014 2.983 -21.262 1.00 94.88 295 ASN A CA 1
ATOM 2243 C C . ASN A 1 295 ? 19.647 1.882 -20.263 1.00 94.88 295 ASN A C 1
ATOM 2245 O O . ASN A 1 295 ? 18.483 1.506 -20.172 1.00 94.88 295 ASN A O 1
ATOM 2249 N N . THR A 1 296 ? 20.602 1.325 -19.512 1.00 94.88 296 THR A N 1
ATOM 2250 C CA . THR A 1 296 ? 20.329 0.209 -18.596 1.00 94.88 296 THR A CA 1
ATOM 2251 C C . THR A 1 296 ? 20.174 0.650 -17.147 1.00 94.88 296 THR A C 1
ATOM 2253 O O . THR A 1 296 ? 19.232 0.206 -16.487 1.00 94.88 296 THR A O 1
ATOM 2256 N N . ALA A 1 297 ? 21.046 1.538 -16.667 1.00 91.12 297 ALA A N 1
ATOM 2257 C CA . ALA A 1 297 ? 21.043 2.043 -15.298 1.00 91.12 297 ALA A CA 1
ATOM 2258 C C . ALA A 1 297 ? 19.736 2.749 -14.892 1.00 91.12 297 ALA A C 1
ATOM 2260 O O . ALA A 1 297 ? 19.294 2.519 -13.762 1.00 91.12 297 ALA A O 1
ATOM 2261 N N . PRO A 1 298 ? 19.055 3.520 -15.769 1.00 90.19 298 PRO A N 1
ATOM 2262 C CA . PRO A 1 298 ? 17.787 4.139 -15.401 1.00 90.19 298 PRO A CA 1
ATOM 2263 C C . PRO A 1 298 ? 16.720 3.141 -14.943 1.00 90.19 298 PRO A C 1
ATOM 2265 O O . PRO A 1 298 ? 16.028 3.401 -13.967 1.00 90.19 298 PRO A O 1
ATOM 2268 N N . PHE A 1 299 ? 16.658 1.950 -15.545 1.00 90.12 299 PHE A N 1
ATOM 2269 C CA . PHE A 1 299 ? 15.696 0.910 -15.150 1.00 90.12 299 PHE A CA 1
ATOM 2270 C C . PHE A 1 299 ? 16.137 0.084 -13.937 1.00 90.12 299 PHE A C 1
ATOM 2272 O O . PHE A 1 299 ? 15.317 -0.588 -13.313 1.00 90.12 299 PHE A O 1
ATOM 2279 N N . ASN A 1 300 ? 17.418 0.132 -13.554 1.00 88.69 300 ASN A N 1
ATOM 2280 C CA . ASN A 1 300 ? 17.823 -0.316 -12.219 1.00 88.69 300 ASN A CA 1
ATOM 2281 C C . ASN A 1 300 ? 17.317 0.652 -11.157 1.00 88.69 300 ASN A C 1
ATOM 2283 O O . ASN A 1 300 ? 16.857 0.202 -10.117 1.00 88.69 300 ASN A O 1
ATOM 2287 N N . ALA A 1 301 ? 17.413 1.957 -11.423 1.00 82.81 301 ALA A N 1
ATOM 2288 C CA . ALA A 1 301 ? 16.914 2.972 -10.511 1.00 82.81 301 ALA A CA 1
ATOM 2289 C C . ALA A 1 301 ? 15.383 2.931 -10.421 1.00 82.81 301 ALA A C 1
ATOM 2291 O O . ALA A 1 301 ? 14.862 2.939 -9.315 1.00 82.81 301 ALA A O 1
ATOM 2292 N N . SER A 1 302 ? 14.655 2.818 -11.535 1.00 80.00 302 SER A N 1
ATOM 2293 C CA . SER A 1 302 ? 13.187 2.855 -11.486 1.00 80.00 302 SER A CA 1
ATOM 2294 C C . SER A 1 302 ? 12.529 1.552 -11.026 1.00 80.00 302 SER A C 1
ATOM 2296 O O . SER A 1 302 ? 11.395 1.556 -10.555 1.00 80.00 302 SER A O 1
ATOM 2298 N N . GLY A 1 303 ? 13.242 0.427 -11.120 1.00 80.88 303 GLY A N 1
ATOM 2299 C CA . GLY A 1 303 ? 12.745 -0.887 -10.707 1.00 80.88 303 GLY A CA 1
ATOM 2300 C C . GLY A 1 303 ? 11.952 -1.631 -11.785 1.00 80.88 303 GLY A C 1
ATOM 2301 O O . GLY A 1 303 ? 11.772 -2.841 -11.646 1.00 80.88 303 GLY A O 1
ATOM 2302 N N . HIS A 1 304 ? 11.603 -0.969 -12.890 1.00 87.31 304 HIS A N 1
ATOM 2303 C CA . HIS A 1 304 ? 10.873 -1.540 -14.026 1.00 87.31 304 HIS A CA 1
ATOM 2304 C C . HIS A 1 304 ? 11.577 -2.761 -14.638 1.00 87.31 304 HIS A C 1
ATOM 2306 O O . HIS A 1 304 ? 12.808 -2.749 -14.765 1.00 87.31 304 HIS A O 1
ATOM 2312 N N . PRO A 1 305 ? 10.854 -3.822 -15.037 1.00 90.69 305 PRO A N 1
ATOM 2313 C CA . PRO A 1 305 ? 11.451 -4.959 -15.726 1.00 90.69 305 PRO A CA 1
ATOM 2314 C C . PRO A 1 305 ? 11.989 -4.546 -17.102 1.00 90.69 305 PRO A C 1
ATOM 2316 O O . PRO A 1 305 ? 11.331 -3.834 -17.856 1.00 90.69 305 PRO A O 1
ATOM 2319 N N . ALA A 1 306 ? 13.186 -5.020 -17.446 1.00 95.75 306 ALA A N 1
ATOM 2320 C CA . ALA A 1 306 ? 13.837 -4.701 -18.713 1.00 95.75 306 ALA A CA 1
ATOM 2321 C C . ALA A 1 306 ? 14.507 -5.938 -19.324 1.00 95.75 306 ALA A C 1
ATOM 2323 O O . ALA A 1 306 ? 15.343 -6.587 -18.689 1.00 95.75 306 ALA A O 1
ATOM 2324 N N . LEU A 1 307 ? 14.165 -6.244 -20.572 1.00 97.56 307 LEU A N 1
ATOM 2325 C CA . LEU A 1 307 ? 14.648 -7.380 -21.350 1.00 97.56 307 LEU A CA 1
ATOM 2326 C C . LEU A 1 307 ? 15.537 -6.886 -22.491 1.00 97.56 307 LEU A C 1
ATOM 2328 O O . LEU A 1 307 ? 15.105 -6.070 -23.292 1.00 97.56 307 LEU A O 1
ATOM 2332 N N . SER A 1 308 ? 16.755 -7.410 -22.611 1.00 98.31 308 SER A N 1
ATOM 2333 C CA . SER A 1 308 ? 17.572 -7.245 -23.816 1.00 98.31 308 SER A CA 1
ATOM 2334 C C . SER A 1 308 ? 17.415 -8.465 -24.714 1.00 98.31 308 SER A C 1
ATOM 2336 O O . SER A 1 308 ? 17.607 -9.589 -24.244 1.00 98.31 308 SER A O 1
ATOM 2338 N N . ILE A 1 309 ? 17.150 -8.244 -26.001 1.00 97.69 309 ILE A N 1
ATOM 2339 C CA . ILE A 1 309 ? 17.121 -9.281 -27.041 1.00 97.69 309 ILE A CA 1
ATOM 2340 C C . ILE A 1 309 ? 18.070 -8.920 -28.195 1.00 97.69 309 ILE A C 1
ATOM 2342 O O . ILE A 1 309 ? 18.254 -7.736 -28.484 1.00 97.69 309 ILE A O 1
ATOM 2346 N N . PRO A 1 310 ? 18.680 -9.905 -28.877 1.00 97.25 310 PRO A N 1
ATOM 2347 C CA . PRO A 1 310 ? 19.492 -9.643 -30.060 1.00 97.25 310 PRO A CA 1
ATOM 2348 C C . PRO A 1 310 ? 18.602 -9.295 -31.261 1.00 97.25 310 PRO A C 1
ATOM 2350 O O . PRO A 1 310 ? 17.654 -10.019 -31.554 1.00 97.25 310 PRO A O 1
ATOM 2353 N N . VAL A 1 311 ? 18.925 -8.219 -31.984 1.00 96.31 311 VAL A N 1
ATOM 2354 C CA . VAL A 1 311 ? 18.119 -7.761 -33.139 1.00 96.31 311 VAL A CA 1
ATOM 2355 C C . VAL A 1 311 ? 18.902 -7.580 -34.436 1.00 96.31 311 VAL A C 1
ATOM 2357 O O . VAL A 1 311 ? 18.326 -7.396 -35.506 1.00 96.31 311 VAL A O 1
ATOM 2360 N N . GLY A 1 312 ? 20.225 -7.683 -34.381 1.00 94.75 312 GLY A N 1
ATOM 2361 C CA . GLY A 1 312 ? 21.055 -7.604 -35.571 1.00 94.75 312 GLY A CA 1
ATOM 2362 C C . GLY A 1 312 ? 22.527 -7.513 -35.231 1.00 94.75 312 GLY A C 1
ATOM 2363 O O . GLY A 1 312 ? 22.952 -7.869 -34.132 1.00 94.75 312 GLY A O 1
ATOM 2364 N N . PHE A 1 313 ? 23.302 -7.017 -36.192 1.00 95.44 313 PHE A N 1
ATOM 2365 C CA . PHE A 1 313 ? 24.740 -6.852 -36.048 1.00 95.44 313 PHE A CA 1
ATOM 2366 C C . PHE A 1 313 ? 25.184 -5.470 -36.517 1.00 95.44 313 PHE A C 1
ATOM 2368 O O . PHE A 1 313 ? 24.682 -4.986 -37.530 1.00 95.44 313 PHE A O 1
ATOM 2375 N N . SER A 1 314 ? 26.200 -4.906 -35.874 1.00 94.12 314 SER A N 1
ATOM 2376 C CA . SER A 1 314 ? 26.937 -3.717 -36.312 1.00 94.12 314 SER A CA 1
ATOM 2377 C C . SER A 1 314 ? 28.412 -4.086 -36.545 1.00 94.12 314 SER A C 1
ATOM 2379 O O . SER A 1 314 ? 28.905 -5.011 -35.893 1.00 94.12 314 SER A O 1
ATOM 2381 N N . PRO A 1 315 ? 29.134 -3.455 -37.488 1.00 91.69 315 PRO A N 1
ATOM 2382 C CA . PRO A 1 315 ? 30.584 -3.605 -37.585 1.00 91.69 315 PRO A CA 1
ATOM 2383 C C . PRO A 1 315 ? 31.283 -3.247 -36.267 1.00 91.69 315 PRO A C 1
ATOM 2385 O O . PRO A 1 315 ? 30.852 -2.335 -35.559 1.00 91.69 315 PRO A O 1
ATOM 2388 N N . ALA A 1 316 ? 32.378 -3.933 -35.941 1.00 89.12 316 ALA A N 1
ATOM 2389 C CA . ALA A 1 316 ? 33.231 -3.518 -34.836 1.00 89.12 316 ALA A CA 1
ATOM 2390 C C . ALA A 1 316 ? 33.894 -2.172 -35.158 1.00 89.12 316 ALA A C 1
ATOM 2392 O O . ALA A 1 316 ? 34.292 -1.924 -36.299 1.00 89.12 316 ALA A O 1
ATOM 2393 N N . LEU A 1 317 ? 34.061 -1.319 -34.143 1.00 83.12 317 LEU A N 1
ATOM 2394 C CA . LEU A 1 317 ? 34.702 -0.011 -34.317 1.00 83.12 317 LEU A CA 1
ATOM 2395 C C . LEU A 1 317 ? 36.172 -0.152 -34.731 1.00 83.12 317 LEU A C 1
ATOM 2397 O O . LEU A 1 317 ? 36.686 0.665 -35.489 1.00 83.12 317 LEU A O 1
ATOM 2401 N N . GLU A 1 318 ? 36.854 -1.182 -34.228 1.00 84.44 318 GLU A N 1
ATOM 2402 C CA . GLU A 1 318 ? 38.271 -1.429 -34.494 1.00 84.44 318 GLU A CA 1
ATOM 2403 C C . GLU A 1 318 ? 38.528 -2.254 -35.764 1.00 84.44 318 GLU A C 1
ATOM 2405 O O . GLU A 1 318 ? 39.635 -2.216 -36.297 1.00 84.44 318 GLU A O 1
ATOM 2410 N N . ASP A 1 319 ? 37.536 -3.016 -36.230 1.00 87.25 319 ASP A N 1
ATOM 2411 C CA . ASP A 1 319 ? 37.633 -3.865 -37.419 1.00 87.25 319 ASP A CA 1
ATOM 2412 C C . ASP A 1 319 ? 36.254 -4.007 -38.088 1.00 87.25 319 ASP A C 1
ATOM 2414 O O . ASP A 1 319 ? 35.458 -4.868 -37.698 1.00 87.25 319 ASP A O 1
ATOM 2418 N N . PRO A 1 320 ? 35.960 -3.200 -39.123 1.00 88.94 320 PRO A N 1
ATOM 2419 C CA . PRO A 1 320 ? 34.662 -3.232 -39.791 1.00 88.94 320 PRO A CA 1
ATOM 2420 C C . PRO A 1 320 ? 34.305 -4.570 -40.462 1.00 88.94 320 PRO A C 1
ATOM 2422 O O . PRO A 1 320 ? 33.141 -4.774 -40.817 1.00 88.94 320 PRO A O 1
ATOM 2425 N N . SER A 1 321 ? 35.271 -5.481 -40.654 1.00 92.31 321 SER A N 1
ATOM 2426 C CA . SER A 1 321 ? 35.007 -6.829 -41.180 1.00 92.31 321 SER A CA 1
ATOM 2427 C C . SER A 1 321 ? 34.355 -7.749 -40.143 1.00 92.31 321 SER A C 1
ATOM 2429 O O . SER A 1 321 ? 33.654 -8.699 -40.500 1.00 92.31 321 SER A O 1
ATOM 2431 N N . VAL A 1 322 ? 34.528 -7.444 -38.856 1.00 92.44 322 VAL A N 1
ATOM 2432 C CA . VAL A 1 322 ? 33.930 -8.184 -37.748 1.00 92.44 322 VAL A CA 1
ATOM 2433 C C . VAL A 1 322 ? 32.535 -7.634 -37.471 1.00 92.44 322 VAL A C 1
ATOM 2435 O O . VAL A 1 322 ? 32.351 -6.439 -37.258 1.00 92.44 322 VAL A O 1
ATOM 2438 N N . ARG A 1 323 ? 31.533 -8.515 -37.444 1.00 93.94 323 ARG A N 1
ATOM 2439 C CA . ARG A 1 323 ? 30.143 -8.174 -37.114 1.00 93.94 323 ARG A CA 1
ATOM 2440 C C . ARG A 1 323 ? 29.854 -8.546 -35.666 1.00 93.94 323 ARG A C 1
ATOM 2442 O O . ARG A 1 323 ? 30.005 -9.702 -35.282 1.00 93.94 323 ARG A O 1
ATOM 2449 N N . LEU A 1 324 ? 29.426 -7.570 -34.877 1.00 94.75 324 LEU A N 1
ATOM 2450 C CA . LEU A 1 324 ? 29.129 -7.715 -33.457 1.00 94.75 324 LEU A CA 1
ATOM 2451 C C . LEU A 1 324 ? 27.632 -7.534 -33.201 1.00 94.75 324 LEU A C 1
ATOM 2453 O O . LEU A 1 324 ? 27.000 -6.739 -33.898 1.00 94.75 324 LEU A O 1
ATOM 2457 N N . PRO A 1 325 ? 27.049 -8.272 -32.247 1.00 96.62 325 PRO A N 1
ATOM 2458 C CA . PRO A 1 325 ? 25.617 -8.231 -31.991 1.00 96.62 325 PRO A CA 1
ATOM 2459 C C . PRO A 1 325 ? 25.160 -6.856 -31.491 1.00 96.62 325 PRO A C 1
ATOM 2461 O O . PRO A 1 325 ? 25.913 -6.115 -30.858 1.00 96.62 325 PRO A O 1
ATOM 2464 N N . VAL A 1 326 ? 23.901 -6.539 -31.782 1.00 97.69 326 VAL A N 1
ATOM 2465 C CA . VAL A 1 326 ? 23.193 -5.347 -31.308 1.00 97.69 326 VAL A CA 1
ATOM 2466 C C . VAL A 1 326 ? 21.973 -5.791 -30.512 1.00 97.69 326 VAL A C 1
ATOM 2468 O O . VAL A 1 326 ? 21.159 -6.576 -31.007 1.00 97.69 326 VAL A O 1
ATOM 2471 N N . GLY A 1 327 ? 21.855 -5.284 -29.286 1.00 97.69 327 GLY A N 1
ATOM 2472 C CA . GLY A 1 327 ? 20.708 -5.512 -28.417 1.00 97.69 327 GLY A CA 1
ATOM 2473 C C . GLY A 1 327 ? 19.642 -4.425 -28.545 1.00 97.69 327 GLY A C 1
ATOM 2474 O O . GLY A 1 327 ? 19.953 -3.232 -28.502 1.00 97.69 327 GLY A O 1
ATOM 2475 N N . LEU A 1 328 ? 18.385 -4.851 -28.640 1.00 98.25 328 LEU A N 1
ATOM 2476 C CA . LEU A 1 328 ? 17.214 -4.025 -28.367 1.00 98.25 328 LEU A CA 1
ATOM 2477 C C . LEU A 1 328 ? 16.756 -4.295 -26.936 1.00 98.25 328 LEU A C 1
ATOM 2479 O O . LEU A 1 328 ? 16.606 -5.453 -26.540 1.00 98.25 328 LEU A O 1
ATOM 2483 N N . GLN A 1 329 ? 16.497 -3.231 -26.188 1.00 97.88 329 GLN A N 1
ATOM 2484 C CA . GLN A 1 329 ? 15.919 -3.308 -24.861 1.00 97.88 329 GLN A CA 1
ATOM 2485 C C . GLN A 1 329 ? 14.422 -3.019 -24.927 1.00 97.88 329 GLN A C 1
ATOM 2487 O O . GLN A 1 329 ? 14.011 -1.985 -25.452 1.00 97.88 329 GLN A O 1
ATOM 2492 N N . LEU A 1 330 ? 13.638 -3.927 -24.355 1.00 97.81 330 LEU A N 1
ATOM 2493 C CA . LEU A 1 330 ? 12.208 -3.799 -24.113 1.00 97.81 330 LEU A CA 1
ATOM 2494 C C . LEU A 1 330 ? 11.997 -3.587 -22.617 1.00 97.81 330 LEU A C 1
ATOM 2496 O O . LEU A 1 330 ? 12.536 -4.343 -21.807 1.00 97.81 330 LEU A O 1
ATOM 2500 N N . VAL A 1 331 ? 11.228 -2.573 -22.246 1.00 95.75 331 VAL A N 1
ATOM 2501 C CA . VAL A 1 331 ? 10.929 -2.245 -20.850 1.00 95.75 331 VAL A CA 1
ATOM 2502 C C . VAL A 1 331 ? 9.429 -2.325 -20.645 1.00 95.75 331 VAL A C 1
ATOM 2504 O O . VAL A 1 331 ? 8.675 -1.681 -21.372 1.00 95.75 331 VAL A O 1
ATOM 2507 N N . GLY A 1 332 ? 9.015 -3.132 -19.673 1.00 88.94 332 GLY A N 1
ATOM 2508 C CA . GLY A 1 332 ? 7.617 -3.267 -19.277 1.00 88.94 332 GLY A CA 1
ATOM 2509 C C . GLY A 1 332 ? 7.298 -2.443 -18.034 1.00 88.94 332 GLY A C 1
ATOM 2510 O O . GLY A 1 332 ? 8.202 -1.993 -17.327 1.00 88.94 332 GLY A O 1
ATOM 2511 N N . ARG A 1 333 ? 6.004 -2.289 -17.755 1.00 79.56 333 ARG A N 1
ATOM 2512 C CA . ARG A 1 333 ? 5.487 -1.681 -16.523 1.00 79.56 333 ARG A CA 1
ATOM 2513 C C . ARG A 1 333 ? 5.854 -2.491 -15.272 1.00 79.56 333 ARG A C 1
ATOM 2515 O O . ARG A 1 333 ? 6.118 -3.694 -15.345 1.00 79.56 333 ARG A O 1
ATOM 2522 N N . ASN A 1 334 ? 5.869 -1.833 -14.113 1.00 67.69 334 ASN A N 1
ATOM 2523 C CA . ASN A 1 334 ? 5.967 -2.518 -12.822 1.00 67.69 334 ASN A CA 1
ATOM 2524 C C . ASN A 1 334 ? 4.738 -3.420 -12.604 1.00 67.69 334 ASN A C 1
ATOM 2526 O O . ASN A 1 334 ? 3.635 -3.074 -13.009 1.00 67.69 334 ASN A O 1
ATOM 2530 N N . ALA A 1 335 ? 4.910 -4.568 -11.944 1.00 54.69 335 ALA A N 1
ATOM 2531 C CA . ALA A 1 335 ? 3.839 -5.550 -11.756 1.00 54.69 335 ALA A CA 1
ATOM 2532 C C . ALA A 1 335 ? 2.757 -5.082 -10.749 1.00 54.69 335 ALA A C 1
ATOM 2534 O O . ALA A 1 335 ? 2.744 -5.519 -9.598 1.00 54.69 335 ALA A O 1
ATOM 2535 N N . GLN A 1 336 ? 1.822 -4.223 -11.179 1.00 53.69 336 GLN A N 1
ATOM 2536 C CA . GLN A 1 336 ? 0.600 -3.844 -10.443 1.00 53.69 336 GLN A CA 1
ATOM 2537 C C . GLN A 1 336 ? -0.545 -4.837 -10.715 1.00 53.69 336 GLN A C 1
ATOM 2539 O O . GLN A 1 336 ? -1.669 -4.475 -11.069 1.00 53.69 336 GLN A O 1
ATOM 2544 N N . SER A 1 337 ? -0.250 -6.125 -10.546 1.00 50.56 337 SER A N 1
ATOM 2545 C CA . SER A 1 337 ? -1.043 -7.241 -11.074 1.00 50.56 337 SER A CA 1
ATOM 2546 C C . SER A 1 337 ? -2.515 -7.283 -10.647 1.00 50.56 337 SER A C 1
ATOM 2548 O O . SER A 1 337 ? -3.330 -7.821 -11.382 1.00 50.56 337 SER A O 1
ATOM 2550 N N . HIS A 1 338 ? -2.896 -6.719 -9.498 1.00 46.41 338 HIS A N 1
ATOM 2551 C CA . HIS A 1 338 ? -4.273 -6.839 -8.999 1.00 46.41 338 HIS A CA 1
ATOM 2552 C C . HIS A 1 338 ? -5.236 -5.856 -9.679 1.00 46.41 338 HIS A C 1
ATOM 2554 O O . HIS A 1 338 ? -6.339 -6.246 -10.052 1.00 46.41 338 HIS A O 1
ATOM 2560 N N . TRP A 1 339 ? -4.818 -4.600 -9.875 1.00 48.09 339 TRP A N 1
ATOM 2561 C CA . TRP A 1 339 ? -5.633 -3.593 -10.565 1.00 48.09 339 TRP A CA 1
ATOM 2562 C C . TRP A 1 339 ? -5.613 -3.801 -12.080 1.00 48.09 339 TRP A C 1
ATOM 2564 O O . TRP A 1 339 ? -6.637 -3.680 -12.744 1.00 48.09 339 TRP A O 1
ATOM 2574 N N . GLU A 1 340 ? -4.459 -4.171 -12.635 1.00 53.03 340 GLU A N 1
ATOM 2575 C CA . GLU A 1 340 ? -4.327 -4.456 -14.065 1.00 53.03 340 GLU A CA 1
ATOM 2576 C C . GLU A 1 340 ? -5.142 -5.675 -14.487 1.00 53.03 340 GLU A C 1
ATOM 2578 O O . GLU A 1 340 ? -5.751 -5.642 -15.549 1.00 53.03 340 GLU A O 1
ATOM 2583 N N . ALA A 1 341 ? -5.260 -6.690 -13.629 1.00 55.41 341 ALA A N 1
ATOM 2584 C CA . ALA A 1 341 ? -6.101 -7.845 -13.914 1.00 55.41 341 ALA A CA 1
ATOM 2585 C C . ALA A 1 341 ? -7.611 -7.521 -13.917 1.00 55.41 341 ALA A C 1
ATOM 2587 O O . ALA A 1 341 ? -8.408 -8.393 -14.257 1.00 55.41 341 ALA A O 1
ATOM 2588 N N . LEU A 1 342 ? -8.036 -6.303 -13.537 1.00 51.62 342 LEU A N 1
ATOM 2589 C CA . LEU A 1 342 ? -9.394 -5.819 -13.830 1.00 51.62 342 LEU A CA 1
ATOM 2590 C C . LEU A 1 342 ? -9.542 -5.385 -15.294 1.00 51.62 342 LEU A C 1
ATOM 2592 O O . LEU A 1 342 ? -10.643 -5.468 -15.826 1.00 51.62 342 LEU A O 1
ATOM 2596 N N . SER A 1 343 ? -8.455 -4.970 -15.957 1.00 59.66 343 SER A N 1
ATOM 2597 C CA . SER A 1 343 ? -8.472 -4.643 -17.394 1.00 59.66 343 SER A CA 1
ATOM 2598 C C . SER A 1 343 ? -8.727 -5.884 -18.255 1.00 59.66 343 SER A C 1
ATOM 2600 O O . SER A 1 343 ? -9.265 -5.765 -19.351 1.00 59.66 343 SER A O 1
ATOM 2602 N N . ASP A 1 344 ? -8.426 -7.077 -17.727 1.00 63.12 344 ASP A N 1
ATOM 2603 C CA . ASP A 1 344 ? -8.805 -8.358 -18.337 1.00 63.12 344 ASP A CA 1
ATOM 2604 C C . ASP A 1 344 ? -10.327 -8.602 -18.296 1.00 63.12 344 ASP A C 1
ATOM 2606 O O . ASP A 1 344 ? -10.848 -9.407 -19.066 1.00 63.12 344 ASP A O 1
ATOM 2610 N N . LEU A 1 345 ? -11.051 -7.922 -17.395 1.00 64.44 345 LEU A N 1
ATOM 2611 C CA . LEU A 1 345 ? -12.500 -8.069 -17.199 1.00 64.44 345 LEU A CA 1
ATOM 2612 C C . LEU A 1 345 ? -13.313 -6.981 -17.913 1.00 64.44 345 LEU A C 1
ATOM 2614 O O . LEU A 1 345 ? -14.505 -7.170 -18.155 1.00 64.44 345 LEU A O 1
ATOM 2618 N N . GLY A 1 346 ? -12.697 -5.842 -18.243 1.00 67.81 346 GLY A N 1
ATOM 2619 C CA . GLY A 1 346 ? -13.353 -4.739 -18.940 1.00 67.81 346 GLY A CA 1
ATOM 2620 C C . GLY A 1 346 ? -12.546 -3.441 -18.946 1.00 67.81 346 GLY A C 1
ATOM 2621 O O . GLY A 1 346 ? -11.464 -3.344 -18.372 1.00 67.81 346 GLY A O 1
ATOM 2622 N N . GLU A 1 347 ? -13.088 -2.413 -19.598 1.00 76.56 347 GLU A N 1
ATOM 2623 C CA . GLU A 1 347 ? -12.475 -1.084 -19.634 1.00 76.56 347 GLU A CA 1
ATOM 2624 C C . GLU A 1 347 ? -12.494 -0.423 -18.245 1.00 76.56 347 GLU A C 1
ATOM 2626 O O . GLU A 1 347 ? -13.545 -0.266 -17.619 1.00 76.56 347 GLU A O 1
ATOM 2631 N N . VAL A 1 348 ? -11.324 0.009 -17.765 1.00 76.69 348 VAL A N 1
ATOM 2632 C CA . VAL A 1 348 ? -11.204 0.761 -16.510 1.00 76.69 348 VAL A CA 1
ATOM 2633 C C . VAL A 1 348 ? -11.441 2.247 -16.777 1.00 76.69 348 VAL A C 1
ATOM 2635 O O . VAL A 1 348 ? -10.533 2.977 -17.178 1.00 76.69 348 VAL A O 1
ATOM 2638 N N . VAL A 1 349 ? -12.659 2.709 -16.501 1.00 78.75 349 VAL A N 1
ATOM 2639 C CA . VAL A 1 349 ? -13.042 4.121 -16.632 1.00 78.75 349 VAL A CA 1
ATOM 2640 C C . VAL A 1 349 ? -12.649 4.899 -15.375 1.00 78.75 349 VAL A C 1
ATOM 2642 O O . VAL A 1 349 ? -12.944 4.489 -14.251 1.00 78.75 349 VAL A O 1
ATOM 2645 N N . ARG A 1 350 ? -11.992 6.049 -15.558 1.00 78.56 350 ARG A N 1
ATOM 2646 C CA . ARG A 1 350 ? -11.667 6.985 -14.471 1.00 78.56 350 ARG A CA 1
ATOM 2647 C C . ARG A 1 350 ? -12.493 8.262 -14.622 1.00 78.56 350 ARG A C 1
ATOM 2649 O O . ARG A 1 350 ? -12.414 8.869 -15.690 1.00 78.56 350 ARG A O 1
ATOM 2656 N N . PRO A 1 351 ? -13.221 8.700 -13.579 1.00 78.00 351 PRO A N 1
ATOM 2657 C CA . PRO A 1 351 ? -13.897 9.993 -13.602 1.00 78.00 351 PRO A CA 1
ATOM 2658 C C . PRO A 1 351 ? -12.902 11.131 -13.850 1.00 78.00 351 PRO A C 1
ATOM 2660 O O . PRO A 1 351 ? -11.802 11.127 -13.291 1.00 78.00 351 PRO A O 1
ATOM 2663 N N . ARG A 1 352 ? -13.283 12.106 -14.679 1.00 83.12 352 ARG A N 1
ATOM 2664 C CA . ARG A 1 352 ? -12.502 13.336 -14.905 1.00 83.12 352 ARG A CA 1
ATOM 2665 C C . ARG A 1 352 ? -12.764 14.370 -13.816 1.00 83.12 352 ARG A C 1
ATOM 2667 O O . ARG A 1 352 ? -11.931 15.248 -13.597 1.00 83.12 352 ARG A O 1
ATOM 2674 N N . ALA A 1 353 ? -13.922 14.285 -13.168 1.00 77.94 353 ALA A N 1
ATOM 2675 C CA . ALA A 1 353 ? -14.325 15.206 -12.122 1.00 77.94 353 ALA A CA 1
ATOM 2676 C C . ALA A 1 353 ? -13.379 15.197 -10.913 1.00 77.94 353 ALA A C 1
ATOM 2678 O O . ALA A 1 353 ? -12.908 14.153 -10.465 1.00 77.94 353 ALA A O 1
ATOM 2679 N N . THR A 1 354 ? -13.163 16.382 -10.342 1.00 82.38 354 THR A N 1
ATOM 2680 C CA . THR A 1 354 ? -12.353 16.594 -9.129 1.00 82.38 354 THR A CA 1
ATOM 2681 C C . THR A 1 354 ? -13.180 17.099 -7.946 1.00 82.38 354 THR A C 1
ATOM 2683 O O . THR A 1 354 ? -12.652 17.278 -6.854 1.00 82.38 354 THR A O 1
ATOM 2686 N N . ASN A 1 355 ? -14.479 17.326 -8.152 1.00 84.44 355 ASN A N 1
ATOM 2687 C CA . ASN A 1 355 ? -15.445 17.756 -7.145 1.00 84.44 355 ASN A CA 1
ATOM 2688 C C . ASN A 1 355 ? -16.853 17.247 -7.503 1.00 84.44 355 ASN A C 1
ATOM 2690 O O . ASN A 1 355 ? -17.102 16.786 -8.622 1.00 84.44 355 ASN A O 1
ATOM 2694 N N . ARG A 1 356 ? -17.790 17.363 -6.551 1.00 92.12 356 ARG A N 1
ATOM 2695 C CA . ARG A 1 356 ? -19.117 16.737 -6.660 1.00 92.12 356 ARG A CA 1
ATOM 2696 C C . ARG A 1 356 ? -19.950 17.297 -7.807 1.00 92.12 356 ARG A C 1
ATOM 2698 O O . ARG A 1 356 ? -20.642 16.535 -8.478 1.00 92.12 356 ARG A O 1
ATOM 2705 N N . ALA A 1 357 ? -19.908 18.612 -8.018 1.00 94.00 357 ALA A N 1
ATOM 2706 C CA . ALA A 1 357 ? -20.699 19.261 -9.060 1.00 94.00 357 ALA A CA 1
ATOM 2707 C C . ALA A 1 357 ? -20.267 18.778 -10.453 1.00 94.00 357 ALA A C 1
ATOM 2709 O O . ALA A 1 357 ? -21.113 18.432 -11.283 1.00 94.00 357 ALA A O 1
ATOM 2710 N N . ASP A 1 358 ? -18.957 18.664 -10.667 1.00 91.88 358 ASP A N 1
ATOM 2711 C CA . ASP A 1 358 ? -18.398 18.137 -11.909 1.00 91.88 358 ASP A CA 1
ATOM 2712 C C . ASP A 1 358 ? -18.693 16.641 -12.064 1.00 91.88 358 ASP A C 1
ATOM 2714 O O . ASP A 1 358 ? -19.021 16.204 -13.161 1.00 91.88 358 ASP A O 1
ATOM 2718 N N . PHE A 1 359 ? -18.665 15.857 -10.978 1.00 92.81 359 PHE A N 1
ATOM 2719 C CA . PHE A 1 359 ? -18.968 14.420 -11.028 1.00 92.81 359 PHE A CA 1
ATOM 2720 C C . PHE A 1 359 ? -20.427 14.164 -11.416 1.00 92.81 359 PHE A C 1
ATOM 2722 O O . PHE A 1 359 ? -20.724 13.320 -12.262 1.00 92.81 359 PHE A O 1
ATOM 2729 N N . ILE A 1 360 ? -21.347 14.944 -10.842 1.00 94.56 360 ILE A N 1
ATOM 2730 C CA . ILE A 1 360 ? -22.765 14.932 -11.212 1.00 94.56 360 ILE A CA 1
ATOM 2731 C C . ILE A 1 360 ? -22.951 15.333 -12.680 1.00 94.56 360 ILE A C 1
ATOM 2733 O O . ILE A 1 360 ? -23.758 14.721 -13.383 1.00 94.56 360 ILE A O 1
ATOM 2737 N N . THR A 1 361 ? -22.228 16.352 -13.145 1.00 95.38 361 THR A N 1
ATOM 2738 C CA . THR A 1 361 ? -22.289 16.808 -14.541 1.00 95.38 361 THR A CA 1
ATOM 2739 C C . THR A 1 361 ? -21.780 15.724 -15.487 1.00 95.38 361 THR A C 1
ATOM 2741 O O . THR A 1 361 ? -22.480 15.363 -16.428 1.00 95.38 361 THR A O 1
ATOM 2744 N N . GLU A 1 362 ? -20.637 15.115 -15.177 1.00 91.88 362 GLU A N 1
ATOM 2745 C CA . GLU A 1 362 ? -20.047 14.018 -15.944 1.00 91.88 362 GLU A CA 1
ATOM 2746 C C . GLU A 1 362 ? -20.987 12.807 -16.045 1.00 91.88 362 GLU A C 1
ATOM 2748 O O . GLU A 1 362 ? -21.124 12.232 -17.125 1.00 91.88 362 GLU A O 1
ATOM 2753 N N . CYS A 1 363 ? -21.699 12.458 -14.966 1.00 92.38 363 CYS A N 1
ATOM 2754 C CA . CYS A 1 363 ? -22.735 11.422 -15.009 1.00 92.38 363 CYS A CA 1
ATOM 2755 C C . CYS A 1 363 ? -23.896 11.806 -15.941 1.00 92.38 363 CYS A C 1
ATOM 2757 O O . CYS A 1 363 ? -24.334 10.989 -16.745 1.00 92.38 363 CYS A O 1
ATOM 2759 N N . LYS A 1 364 ? -24.396 13.048 -15.855 1.00 93.56 364 LYS A N 1
ATOM 2760 C CA . LYS A 1 364 ? -25.527 13.534 -16.672 1.00 93.56 364 LYS A CA 1
ATOM 2761 C C . LYS A 1 364 ? -25.193 13.637 -18.160 1.00 93.56 364 LYS A C 1
ATOM 2763 O O . LYS A 1 364 ? -26.085 13.484 -18.988 1.00 93.56 364 LYS A O 1
ATOM 2768 N N . GLU A 1 365 ? -23.934 13.899 -18.491 1.00 94.81 365 GLU A N 1
ATOM 2769 C CA . GLU A 1 365 ? -23.429 13.962 -19.867 1.00 94.81 365 GLU A CA 1
ATOM 2770 C C . GLU A 1 365 ? -23.089 12.579 -20.452 1.00 94.81 365 GLU A C 1
ATOM 2772 O O . GLU A 1 365 ? -22.652 12.494 -21.599 1.00 94.81 365 GLU A O 1
ATOM 2777 N N . GLY A 1 366 ? -23.290 11.498 -19.688 1.00 90.06 366 GLY A N 1
ATOM 2778 C CA . GLY A 1 366 ? -23.022 10.125 -20.123 1.00 90.06 366 GLY A CA 1
ATOM 2779 C C . GLY A 1 366 ? -21.544 9.728 -20.070 1.00 90.06 366 GLY A C 1
ATOM 2780 O O . GLY A 1 366 ? -21.160 8.706 -20.630 1.00 90.06 366 GLY A O 1
ATOM 2781 N N . GLY A 1 367 ? -20.691 10.496 -19.382 1.00 85.75 367 GLY A N 1
ATOM 2782 C CA . GLY A 1 367 ? -19.252 10.221 -19.280 1.00 85.75 367 GLY A CA 1
ATOM 2783 C C . GLY A 1 367 ? -18.903 8.920 -18.547 1.00 85.75 367 GLY A C 1
ATOM 2784 O O . GLY A 1 367 ? -17.783 8.435 -18.678 1.00 85.75 367 GLY A O 1
ATOM 2785 N N . LEU A 1 368 ? -19.855 8.355 -17.797 1.00 90.19 368 LEU A N 1
ATOM 2786 C CA . LEU A 1 368 ? -19.726 7.079 -17.082 1.00 90.19 368 LEU A CA 1
ATOM 2787 C C . LEU A 1 368 ? -20.738 6.023 -17.570 1.00 90.19 368 LEU A C 1
ATOM 2789 O O . LEU A 1 368 ? -20.938 5.004 -16.903 1.00 90.19 368 LEU A O 1
ATOM 2793 N N . ASP A 1 369 ? -21.403 6.252 -18.706 1.00 89.31 369 ASP A N 1
ATOM 2794 C CA . ASP A 1 369 ? -22.320 5.268 -19.282 1.00 89.31 369 ASP A CA 1
ATOM 2795 C C . ASP A 1 369 ? -21.565 3.988 -19.664 1.00 89.31 369 ASP A C 1
ATOM 2797 O O . ASP A 1 369 ? -20.458 4.023 -20.193 1.00 89.31 369 ASP A O 1
ATOM 2801 N N . GLY A 1 370 ? -22.162 2.831 -19.373 1.00 86.75 370 GLY A N 1
ATOM 2802 C CA . GLY A 1 370 ? -21.530 1.529 -19.605 1.00 86.75 370 GLY A CA 1
ATOM 2803 C C . GLY A 1 370 ? -20.673 1.028 -18.440 1.00 86.75 370 GLY A C 1
ATOM 2804 O O . GLY A 1 370 ? -20.374 -0.163 -18.401 1.00 86.75 370 GLY A O 1
ATOM 2805 N N . VAL A 1 371 ? -20.363 1.863 -17.438 1.00 91.25 371 VAL A N 1
ATOM 2806 C CA . VAL A 1 371 ? -19.744 1.392 -16.187 1.00 91.25 371 VAL A CA 1
ATOM 2807 C C . VAL A 1 371 ? -20.704 0.432 -15.486 1.00 91.25 371 VAL A C 1
ATOM 2809 O O . VAL A 1 371 ? -21.865 0.778 -15.260 1.00 91.25 371 VAL A O 1
ATOM 2812 N N . VAL A 1 372 ? -20.225 -0.773 -15.153 1.00 91.94 372 VAL A N 1
ATOM 2813 C CA . VAL A 1 372 ? -21.019 -1.841 -14.509 1.00 91.94 372 VAL A CA 1
ATOM 2814 C C . VAL A 1 372 ? -20.719 -1.966 -13.018 1.00 91.94 372 VAL A C 1
ATOM 2816 O O . VAL A 1 372 ? -21.628 -2.115 -12.198 1.00 91.94 372 VAL A O 1
ATOM 2819 N N . ALA A 1 373 ? -19.445 -1.877 -12.657 1.00 91.38 373 ALA A N 1
ATOM 2820 C CA . ALA A 1 373 ? -18.963 -1.949 -11.289 1.00 91.38 373 ALA A CA 1
ATOM 2821 C C . ALA A 1 373 ? -18.026 -0.776 -11.020 1.00 91.38 373 ALA A C 1
ATOM 2823 O O . ALA A 1 373 ? -17.308 -0.340 -11.918 1.00 91.38 373 ALA A O 1
ATOM 2824 N N . ALA A 1 374 ? -17.997 -0.295 -9.781 1.00 91.25 374 ALA A N 1
ATOM 2825 C CA . ALA A 1 374 ? -17.044 0.730 -9.393 1.00 91.25 374 ALA A CA 1
ATOM 2826 C C . ALA A 1 374 ? -16.368 0.458 -8.068 1.00 91.25 374 ALA A C 1
ATOM 2828 O O . ALA A 1 374 ? -16.948 -0.092 -7.132 1.00 91.25 374 ALA A O 1
ATOM 2829 N N . TYR A 1 375 ? -15.143 0.954 -8.015 1.00 87.19 375 TYR A N 1
ATOM 2830 C CA . TYR A 1 375 ? -14.292 1.012 -6.851 1.00 87.19 375 TYR A CA 1
ATOM 2831 C C . TYR A 1 375 ? -14.431 2.385 -6.190 1.00 87.19 375 TYR A C 1
ATOM 2833 O O . TYR A 1 375 ? -14.287 3.406 -6.864 1.00 87.19 375 TYR A O 1
ATOM 2841 N N . ARG A 1 376 ? -14.665 2.433 -4.876 1.00 85.69 376 ARG A N 1
ATOM 2842 C CA . ARG A 1 376 ? -14.686 3.692 -4.112 1.00 85.69 376 ARG A CA 1
ATOM 2843 C C . ARG A 1 376 ? -13.838 3.610 -2.849 1.00 85.69 376 ARG A C 1
ATOM 2845 O O . ARG A 1 376 ? -13.673 2.534 -2.283 1.00 85.69 376 ARG A O 1
ATOM 2852 N N . THR A 1 377 ? -13.375 4.759 -2.364 1.00 81.94 377 THR A N 1
ATOM 2853 C CA . THR A 1 377 ? -12.599 4.887 -1.115 1.00 81.94 377 THR A CA 1
ATOM 2854 C C . THR A 1 377 ? -13.185 5.972 -0.214 1.00 81.94 377 THR A C 1
ATOM 2856 O O . THR A 1 377 ? -14.078 6.715 -0.630 1.00 81.94 377 THR A O 1
ATOM 2859 N N . ALA A 1 378 ? -12.685 6.095 1.016 1.00 76.94 378 ALA A N 1
ATOM 2860 C CA . ALA A 1 378 ? -13.054 7.206 1.893 1.00 76.94 378 ALA A CA 1
ATOM 2861 C C . ALA A 1 378 ? -12.609 8.559 1.308 1.00 76.94 378 ALA A C 1
ATOM 2863 O O . ALA A 1 378 ? -13.393 9.499 1.265 1.00 76.94 378 ALA A O 1
ATOM 2864 N N . GLU A 1 379 ? -11.394 8.628 0.768 1.00 76.25 379 GLU A N 1
ATOM 2865 C CA . GLU A 1 379 ? -10.811 9.832 0.170 1.00 76.25 379 GLU A CA 1
ATOM 2866 C C . GLU A 1 379 ? -11.609 10.298 -1.066 1.00 76.25 379 GLU A C 1
ATOM 2868 O O . GLU A 1 379 ? -11.757 11.491 -1.312 1.00 76.25 379 GLU A O 1
ATOM 2873 N N . SER A 1 380 ? -12.231 9.368 -1.805 1.00 80.81 380 SER A N 1
ATOM 2874 C CA . SER A 1 380 ? -13.087 9.702 -2.956 1.00 80.81 380 SER A CA 1
ATOM 2875 C C . SER A 1 380 ? -14.361 10.489 -2.601 1.00 80.81 380 SER A C 1
ATOM 2877 O O . SER A 1 380 ? -15.036 10.996 -3.502 1.00 80.81 380 SER A O 1
ATOM 2879 N N . ILE A 1 381 ? -14.702 10.622 -1.312 1.00 81.62 381 ILE A N 1
ATOM 2880 C CA . ILE A 1 381 ? -15.825 11.449 -0.842 1.00 81.62 381 ILE A CA 1
ATOM 2881 C C . ILE A 1 381 ? -15.569 12.933 -1.129 1.00 81.62 381 ILE A C 1
ATOM 2883 O O . ILE A 1 381 ? -16.517 13.645 -1.442 1.00 81.62 381 ILE A O 1
ATOM 2887 N N . GLU A 1 382 ? -14.321 13.405 -1.103 1.00 77.94 382 GLU A N 1
ATOM 2888 C CA . GLU A 1 382 ? -14.008 14.805 -1.440 1.00 77.94 382 GLU A CA 1
ATOM 2889 C C . GLU A 1 382 ? -14.367 15.142 -2.897 1.00 77.94 382 GLU A C 1
ATOM 2891 O O . GLU A 1 382 ? -14.751 16.267 -3.213 1.00 77.94 382 GLU A O 1
ATOM 2896 N N . ILE A 1 383 ? -14.306 14.136 -3.776 1.00 82.38 383 ILE A N 1
ATOM 2897 C CA . ILE A 1 383 ? -14.636 14.262 -5.197 1.00 82.38 383 ILE A CA 1
ATOM 2898 C C . ILE A 1 383 ? -16.122 14.003 -5.431 1.00 82.38 383 ILE A C 1
ATOM 2900 O O . ILE A 1 383 ? -16.788 14.784 -6.089 1.00 82.38 383 ILE A O 1
ATOM 2904 N N . THR A 1 384 ? -16.668 12.900 -4.927 1.00 87.88 384 THR A N 1
ATOM 2905 C CA . THR A 1 384 ? -18.033 12.459 -5.282 1.00 87.88 384 THR A CA 1
ATOM 2906 C C . THR A 1 384 ? -19.105 12.968 -4.317 1.00 87.88 384 THR A C 1
ATOM 2908 O O . THR A 1 384 ? -20.291 13.015 -4.649 1.00 87.88 384 THR A O 1
ATOM 2911 N N . GLY A 1 385 ? -18.713 13.384 -3.116 1.00 88.19 385 GLY A N 1
ATOM 2912 C CA . GLY A 1 385 ? -19.611 13.542 -1.981 1.00 88.19 385 GLY A CA 1
ATOM 2913 C C . GLY A 1 385 ? -20.164 12.204 -1.485 1.00 88.19 385 GLY A C 1
ATOM 2914 O O . GLY A 1 385 ? -19.634 11.124 -1.754 1.00 88.19 385 GLY A O 1
ATOM 2915 N N . ARG A 1 386 ? -21.259 12.275 -0.727 1.00 91.75 386 ARG A N 1
ATOM 2916 C CA . ARG A 1 386 ? -21.984 11.084 -0.272 1.00 91.75 386 ARG A CA 1
ATOM 2917 C C . ARG A 1 386 ? -22.729 10.451 -1.449 1.00 91.75 386 ARG A C 1
ATOM 2919 O O . ARG A 1 386 ? -23.227 11.151 -2.329 1.00 91.75 386 ARG A O 1
ATOM 2926 N N . PHE A 1 387 ? -22.831 9.128 -1.447 1.00 94.00 387 PHE A N 1
ATOM 2927 C CA . PHE A 1 387 ? -23.739 8.400 -2.334 1.00 94.00 387 PHE A CA 1
ATOM 2928 C C . PHE A 1 387 ? -25.131 8.454 -1.705 1.00 94.00 387 PHE A C 1
ATOM 2930 O O . PHE A 1 387 ? -25.574 7.498 -1.082 1.00 94.00 387 PHE A O 1
ATOM 2937 N N . ASP A 1 388 ? -25.751 9.624 -1.781 1.00 94.25 388 ASP A N 1
ATOM 2938 C CA . ASP A 1 388 ? -27.101 9.925 -1.308 1.00 94.25 388 ASP A CA 1
ATOM 2939 C C . ASP A 1 388 ? -28.140 9.760 -2.432 1.00 94.25 388 ASP A C 1
ATOM 2941 O O . ASP A 1 388 ? -27.789 9.456 -3.576 1.00 94.25 388 ASP A O 1
ATOM 2945 N N . GLU A 1 389 ? -29.422 9.955 -2.107 1.00 95.12 389 GLU A N 1
ATOM 2946 C CA . GLU A 1 389 ? -30.547 9.849 -3.046 1.00 95.12 389 GLU A CA 1
ATOM 2947 C C . GLU A 1 389 ? -30.306 10.616 -4.358 1.00 95.12 389 GLU A C 1
ATOM 2949 O O . GLU A 1 389 ? -30.560 10.088 -5.446 1.00 95.12 389 GLU A O 1
ATOM 2954 N N . GLU A 1 390 ? -29.783 11.846 -4.262 1.00 95.62 390 GLU A N 1
ATOM 2955 C CA . GLU A 1 390 ? -29.478 12.696 -5.415 1.00 95.62 390 GLU A CA 1
ATOM 2956 C C . GLU A 1 390 ? -28.486 11.996 -6.344 1.00 95.62 390 GLU A C 1
ATOM 2958 O O . GLU A 1 390 ? -28.781 11.795 -7.526 1.00 95.62 390 GLU A O 1
ATOM 2963 N N . LEU A 1 391 ? -27.324 11.599 -5.813 1.00 95.44 391 LEU A N 1
ATOM 2964 C CA . LEU A 1 391 ? -26.289 10.990 -6.634 1.00 95.44 391 LEU A CA 1
ATOM 2965 C C . LEU A 1 391 ? -26.761 9.648 -7.195 1.00 95.44 391 LEU A C 1
ATOM 2967 O O . LEU A 1 391 ? -26.656 9.425 -8.398 1.00 95.44 391 LEU A O 1
ATOM 2971 N N . ILE A 1 392 ? -27.344 8.784 -6.358 1.00 96.25 392 ILE A N 1
ATOM 2972 C CA . ILE A 1 392 ? -27.816 7.443 -6.739 1.00 96.25 392 ILE A CA 1
ATOM 2973 C C . ILE A 1 392 ? -28.839 7.503 -7.882 1.00 96.25 392 ILE A C 1
ATOM 2975 O O . ILE A 1 392 ? -28.832 6.638 -8.765 1.00 96.25 392 ILE A O 1
ATOM 2979 N N . THR A 1 393 ? -29.690 8.531 -7.903 1.00 94.31 393 THR A N 1
ATOM 2980 C CA . THR A 1 393 ? -30.674 8.755 -8.973 1.00 94.31 393 THR A CA 1
ATOM 2981 C C . THR A 1 393 ? -30.017 9.136 -10.303 1.00 94.31 393 THR A C 1
ATOM 2983 O O . THR A 1 393 ? -30.539 8.788 -11.364 1.00 94.31 393 THR A O 1
ATOM 2986 N N . ILE A 1 394 ? -28.873 9.822 -10.252 1.00 94.81 394 ILE A N 1
ATOM 2987 C CA . ILE A 1 394 ? -28.128 10.320 -11.416 1.00 94.81 394 ILE A CA 1
ATOM 2988 C C . ILE A 1 394 ? -27.181 9.254 -11.993 1.00 94.81 394 ILE A C 1
ATOM 2990 O O . ILE A 1 394 ? -26.882 9.297 -13.185 1.00 94.81 394 ILE A O 1
ATOM 2994 N N . LEU A 1 395 ? -26.726 8.287 -11.184 1.00 94.31 395 LEU A N 1
ATOM 2995 C CA . LEU A 1 395 ? -25.789 7.251 -11.633 1.00 94.31 395 LEU A CA 1
ATOM 2996 C C . LEU A 1 395 ? -26.335 6.445 -12.836 1.00 94.31 395 LEU A C 1
ATOM 2998 O O . LEU A 1 395 ? -27.468 5.942 -12.767 1.00 94.31 395 LEU A O 1
ATOM 3002 N N . PRO A 1 396 ? -25.515 6.210 -13.883 1.00 91.69 396 PRO A N 1
ATOM 3003 C CA . PRO A 1 396 ? -25.881 5.418 -15.058 1.00 91.69 396 PRO A CA 1
ATOM 3004 C C . PRO A 1 396 ? -26.510 4.080 -14.695 1.00 91.69 396 PRO A C 1
ATOM 3006 O O . PRO A 1 396 ? -25.991 3.359 -13.846 1.00 91.69 396 PRO A O 1
ATOM 3009 N N . LYS A 1 397 ? -27.614 3.705 -15.352 1.00 92.88 397 LYS A N 1
ATOM 3010 C CA . LYS A 1 397 ? -28.367 2.469 -15.050 1.00 92.88 397 LYS A CA 1
ATOM 3011 C C . LYS A 1 397 ? -27.550 1.184 -15.214 1.00 92.88 397 LYS A C 1
ATOM 3013 O O . LYS A 1 397 ? -27.887 0.190 -14.577 1.00 92.88 397 LYS A O 1
ATOM 3018 N N . SER A 1 398 ? -26.489 1.220 -16.023 1.00 92.50 398 SER A N 1
ATOM 3019 C CA . SER A 1 398 ? -25.524 0.125 -16.181 1.00 92.50 398 SER A CA 1
ATOM 3020 C C . SER A 1 398 ? -24.759 -0.181 -14.896 1.00 92.50 398 SER A C 1
ATOM 3022 O O . SER A 1 398 ? -24.346 -1.318 -14.700 1.00 92.50 398 SER A O 1
ATOM 3024 N N . TRP A 1 399 ? -24.600 0.806 -14.012 1.00 93.88 399 TRP A N 1
ATOM 3025 C CA . TRP A 1 399 ? -23.811 0.682 -12.796 1.00 93.88 399 TRP A CA 1
ATOM 3026 C C . TRP A 1 399 ? -24.611 -0.095 -11.749 1.00 93.88 399 TRP A C 1
ATOM 3028 O O . TRP A 1 399 ? -25.570 0.421 -11.172 1.00 93.88 399 TRP A O 1
ATOM 3038 N N . ILE A 1 400 ? -24.257 -1.363 -11.554 1.00 95.19 400 ILE A N 1
ATOM 3039 C CA . ILE A 1 400 ? -24.980 -2.334 -10.718 1.00 95.19 400 ILE A CA 1
ATOM 3040 C C . ILE A 1 400 ? -24.200 -2.652 -9.438 1.00 95.19 400 ILE A C 1
ATOM 3042 O O . ILE A 1 400 ? -24.818 -2.985 -8.428 1.00 95.19 400 ILE A O 1
ATOM 3046 N N . PHE A 1 401 ? -22.872 -2.493 -9.437 1.00 95.50 401 PHE A N 1
ATOM 3047 C CA . PHE A 1 401 ? -22.030 -2.834 -8.287 1.00 95.50 401 PHE A CA 1
ATOM 3048 C C . PHE A 1 401 ? -21.192 -1.659 -7.776 1.00 95.50 401 PHE A C 1
ATOM 3050 O O . PHE A 1 401 ? -20.584 -0.917 -8.548 1.00 95.50 401 PHE A O 1
ATOM 3057 N N . LEU A 1 402 ? -21.109 -1.524 -6.454 1.00 95.81 402 LEU A N 1
ATOM 3058 C CA . LEU A 1 402 ? -20.269 -0.546 -5.770 1.00 95.81 402 LEU A CA 1
ATOM 3059 C C . LEU A 1 402 ? -19.426 -1.241 -4.699 1.00 95.81 402 LEU A C 1
ATOM 3061 O O . LEU A 1 402 ? -19.932 -1.595 -3.637 1.00 95.81 402 LEU A O 1
ATOM 3065 N N . ALA A 1 403 ? -18.136 -1.409 -4.960 1.00 92.44 403 ALA A N 1
ATOM 3066 C CA . ALA A 1 403 ? -17.200 -1.972 -4.002 1.00 92.44 403 ALA A CA 1
ATOM 3067 C C . ALA A 1 403 ? -16.549 -0.858 -3.175 1.00 92.44 403 ALA A C 1
ATOM 3069 O O . ALA A 1 403 ? -15.783 -0.035 -3.684 1.00 92.44 403 ALA A O 1
ATOM 3070 N N . ASN A 1 404 ? -16.882 -0.818 -1.885 1.00 92.50 404 ASN A N 1
ATOM 3071 C CA . ASN A 1 404 ? -16.365 0.158 -0.938 1.00 92.50 404 ASN A CA 1
ATOM 3072 C C . ASN A 1 404 ? -15.083 -0.324 -0.251 1.00 92.50 404 ASN A C 1
ATOM 3074 O O . ASN A 1 404 ? -15.124 -1.223 0.590 1.00 92.50 404 ASN A O 1
ATOM 3078 N N . CYS A 1 405 ? -13.973 0.364 -0.512 1.00 86.69 405 CYS A N 1
ATOM 3079 C CA . CYS A 1 405 ? -12.705 0.187 0.190 1.00 86.69 405 CYS A CA 1
ATOM 3080 C C . CYS A 1 405 ? -12.748 0.854 1.576 1.00 86.69 405 CYS A C 1
ATOM 3082 O O . CYS A 1 405 ? -12.170 1.907 1.837 1.00 86.69 405 CYS A O 1
ATOM 3084 N N . GLY A 1 406 ? -13.509 0.238 2.473 1.00 86.06 406 GLY A N 1
ATOM 3085 C CA . GLY A 1 406 ? -13.686 0.633 3.866 1.00 86.06 406 GLY A CA 1
ATOM 3086 C C . GLY A 1 406 ? -14.623 -0.337 4.578 1.00 86.06 406 GLY A C 1
ATOM 3087 O O . GLY A 1 406 ? -15.568 -0.840 3.974 1.00 86.06 406 GLY A O 1
ATOM 3088 N N . ALA A 1 407 ? -14.390 -0.616 5.862 1.00 87.69 407 ALA A N 1
ATOM 3089 C CA . ALA A 1 407 ? -15.316 -1.444 6.638 1.00 87.69 407 ALA A CA 1
ATOM 3090 C C . ALA A 1 407 ? -16.640 -0.709 6.916 1.00 87.69 407 ALA A C 1
ATOM 3092 O O . ALA A 1 407 ? -17.711 -1.304 6.798 1.00 87.69 407 ALA A O 1
ATOM 3093 N N . GLY A 1 408 ? -16.572 0.586 7.243 1.00 87.12 408 GLY A N 1
ATOM 3094 C CA . GLY A 1 408 ? -17.741 1.459 7.336 1.00 87.12 408 GLY A CA 1
ATOM 3095 C C . GLY A 1 408 ? -18.135 2.042 5.976 1.00 87.12 408 GLY A C 1
ATOM 3096 O O . GLY A 1 408 ? -17.278 2.353 5.147 1.00 87.12 408 GLY A O 1
ATOM 3097 N N . TYR A 1 409 ? -19.440 2.181 5.763 1.00 91.06 409 TYR A N 1
ATOM 3098 C CA . TYR A 1 409 ? -20.070 2.627 4.513 1.00 91.06 409 TYR A CA 1
ATOM 3099 C C . TYR A 1 409 ? -21.192 3.643 4.782 1.00 91.06 409 TYR A C 1
ATOM 3101 O O . TYR A 1 409 ? -22.123 3.780 4.002 1.00 91.06 409 TYR A O 1
ATOM 3109 N N . ASP A 1 410 ? -21.098 4.388 5.883 1.00 89.06 410 ASP A N 1
ATOM 3110 C CA . ASP A 1 410 ? -22.076 5.401 6.303 1.00 89.06 410 ASP A CA 1
ATOM 3111 C C . ASP A 1 410 ? -22.217 6.578 5.321 1.00 89.06 410 ASP A C 1
ATOM 3113 O O . ASP A 1 410 ? -23.206 7.303 5.383 1.00 89.06 410 ASP A O 1
ATOM 3117 N N . ALA A 1 411 ? -21.274 6.749 4.388 1.00 89.81 411 ALA A N 1
ATOM 3118 C CA . ALA A 1 411 ? -21.357 7.692 3.271 1.00 89.81 411 ALA A CA 1
ATOM 3119 C C . ALA A 1 411 ? -22.209 7.192 2.084 1.00 89.81 411 ALA A C 1
ATOM 3121 O O . ALA A 1 411 ? -22.324 7.906 1.089 1.00 89.81 411 ALA A O 1
ATOM 3122 N N . VAL A 1 412 ? -22.773 5.982 2.165 1.00 93.44 412 VAL A N 1
ATOM 3123 C CA . VAL A 1 412 ? -23.621 5.369 1.134 1.00 93.44 412 VAL A CA 1
ATOM 3124 C C . VAL A 1 412 ? -25.029 5.174 1.693 1.00 93.44 412 VAL A C 1
ATOM 3126 O O . VAL A 1 412 ? -25.203 4.489 2.703 1.00 93.44 412 VAL A O 1
ATOM 3129 N N . ASP A 1 413 ? -26.041 5.741 1.036 1.00 93.69 413 ASP A N 1
ATOM 3130 C CA . ASP A 1 413 ? -27.437 5.472 1.370 1.00 93.69 413 ASP A CA 1
ATOM 3131 C C . ASP A 1 413 ? -27.844 4.096 0.839 1.00 93.69 413 ASP A C 1
ATOM 3133 O O . ASP A 1 413 ? -28.185 3.880 -0.326 1.00 93.69 413 ASP A O 1
ATOM 3137 N N . VAL A 1 414 ? -27.782 3.121 1.738 1.00 93.00 414 VAL A N 1
ATOM 3138 C CA . VAL A 1 414 ? -28.084 1.724 1.441 1.00 93.00 414 VAL A CA 1
ATOM 3139 C C . VAL A 1 414 ? -29.535 1.527 1.001 1.00 93.00 414 VAL A C 1
ATOM 3141 O O . VAL A 1 414 ? -29.818 0.644 0.184 1.00 93.00 414 VAL A O 1
ATOM 3144 N N . LYS A 1 415 ? -30.468 2.321 1.536 1.00 93.44 415 LYS A N 1
ATOM 3145 C CA . LYS A 1 415 ? -31.886 2.202 1.200 1.00 93.44 415 LYS A CA 1
ATOM 3146 C C . LYS A 1 415 ? -32.098 2.649 -0.241 1.00 93.44 415 LYS A C 1
ATOM 3148 O O . LYS A 1 415 ? -32.714 1.900 -0.999 1.00 93.44 415 LYS A O 1
ATOM 3153 N N . ASP A 1 416 ? -31.539 3.788 -0.625 1.00 95.44 416 ASP A N 1
ATOM 3154 C CA . ASP A 1 416 ? -31.679 4.321 -1.981 1.00 95.44 416 ASP A CA 1
ATOM 3155 C C . ASP A 1 416 ? -30.959 3.433 -3.003 1.00 95.44 416 ASP A C 1
ATOM 3157 O O . ASP A 1 416 ? -31.527 3.097 -4.044 1.00 95.44 416 ASP A O 1
ATOM 3161 N N . CYS A 1 417 ? -29.767 2.927 -2.662 1.00 96.06 417 CYS A N 1
ATOM 3162 C CA . CYS A 1 417 ? -29.057 1.919 -3.455 1.00 96.06 417 CYS A CA 1
ATOM 3163 C C . CYS A 1 417 ? -29.928 0.683 -3.727 1.00 96.06 417 CYS A C 1
ATOM 3165 O O . CYS A 1 417 ? -29.998 0.196 -4.856 1.00 96.06 417 CYS A O 1
ATOM 3167 N N . SER A 1 418 ? -30.626 0.191 -2.701 1.00 95.62 418 SER A N 1
ATOM 3168 C CA . SER A 1 418 ? -31.483 -0.999 -2.795 1.00 95.62 418 SER A CA 1
ATOM 3169 C C . SER A 1 418 ? -32.795 -0.746 -3.551 1.00 95.62 418 SER A C 1
ATOM 3171 O O . SER A 1 418 ? -33.326 -1.662 -4.173 1.00 95.62 418 SER A O 1
ATOM 3173 N N . GLN A 1 419 ? -33.340 0.474 -3.479 1.00 94.88 419 GLN A N 1
ATOM 3174 C CA . GLN A 1 419 ? -34.604 0.858 -4.124 1.00 94.88 419 GLN A CA 1
ATOM 3175 C C . GLN A 1 419 ? -34.436 1.282 -5.586 1.00 94.88 419 GLN A C 1
ATOM 3177 O O . GLN A 1 419 ? -35.407 1.255 -6.349 1.00 94.88 419 GLN A O 1
ATOM 3182 N N . ARG A 1 420 ? -33.217 1.647 -5.995 1.00 95.38 420 ARG A N 1
ATOM 3183 C CA . ARG A 1 420 ? -32.876 1.927 -7.391 1.00 95.38 420 ARG A CA 1
ATOM 3184 C C . ARG A 1 420 ? -33.233 0.738 -8.293 1.00 95.38 420 ARG A C 1
ATOM 3186 O O . ARG A 1 420 ? -33.145 -0.417 -7.892 1.00 95.38 420 ARG A O 1
ATOM 3193 N N . GLN A 1 421 ? -33.614 1.018 -9.542 1.00 92.62 421 GLN A N 1
ATOM 3194 C CA . GLN A 1 421 ? -33.824 -0.007 -10.572 1.00 92.62 421 GLN A CA 1
ATOM 3195 C C . GLN A 1 421 ? -32.859 0.184 -11.754 1.00 92.62 421 GLN A C 1
ATOM 3197 O O . GLN A 1 421 ? -32.954 1.238 -12.397 1.00 92.62 421 GLN A O 1
ATOM 3202 N N . PRO A 1 422 ? -31.963 -0.789 -12.044 1.00 93.12 422 PRO A N 1
ATOM 3203 C CA . PRO A 1 422 ? -31.672 -1.973 -11.216 1.00 93.12 422 PRO A CA 1
ATOM 3204 C C . PRO A 1 422 ? -31.023 -1.592 -9.863 1.00 93.12 422 PRO A C 1
ATOM 3206 O O . PRO A 1 422 ? -30.434 -0.507 -9.770 1.00 93.12 422 PRO A O 1
ATOM 3209 N N . PRO A 1 423 ? -31.124 -2.440 -8.817 1.00 95.38 423 PRO A N 1
ATOM 3210 C CA . PRO A 1 423 ? -30.502 -2.157 -7.523 1.00 95.38 423 PRO A CA 1
ATOM 3211 C C . PRO A 1 423 ? -28.992 -1.958 -7.650 1.00 95.38 423 PRO A C 1
ATOM 3213 O O . PRO A 1 423 ? -28.325 -2.706 -8.364 1.00 95.38 423 PRO A O 1
ATOM 3216 N N . LEU A 1 424 ? -28.454 -0.962 -6.944 1.00 96.44 424 LEU A N 1
ATOM 3217 C CA . LEU A 1 424 ? -27.015 -0.799 -6.760 1.00 96.44 424 LEU A CA 1
ATOM 3218 C C . LEU A 1 424 ? -26.589 -1.664 -5.567 1.00 96.44 424 LEU A C 1
ATOM 3220 O O . LEU A 1 424 ? -26.901 -1.357 -4.413 1.00 96.44 424 LEU A O 1
ATOM 3224 N N . ARG A 1 425 ? -25.920 -2.781 -5.849 1.00 96.88 425 ARG A N 1
ATOM 3225 C CA . ARG A 1 425 ? -25.439 -3.735 -4.845 1.00 96.88 425 ARG A CA 1
ATOM 3226 C C . ARG A 1 425 ? -24.076 -3.274 -4.340 1.00 96.88 425 ARG A C 1
ATOM 3228 O O . ARG A 1 425 ? -23.177 -2.985 -5.127 1.00 96.88 425 ARG A O 1
ATOM 3235 N N . VAL A 1 426 ? -23.930 -3.185 -3.027 1.00 97.12 426 VAL A N 1
ATOM 3236 C CA . VAL A 1 426 ? -22.783 -2.577 -2.358 1.00 97.12 426 VAL A CA 1
ATOM 3237 C C . VAL A 1 426 ? -22.034 -3.646 -1.574 1.00 97.12 426 VAL A C 1
ATOM 3239 O O . VAL A 1 426 ? -22.635 -4.404 -0.810 1.00 97.12 426 VAL A O 1
ATOM 3242 N N . SER A 1 427 ? -20.715 -3.694 -1.733 1.00 95.75 427 SER A N 1
ATOM 3243 C CA . SER A 1 427 ? -19.832 -4.463 -0.856 1.00 95.75 427 SER A CA 1
ATOM 3244 C C . SER A 1 427 ? -18.947 -3.549 -0.034 1.00 95.75 427 SER A C 1
ATOM 3246 O O . SER A 1 427 ? -18.754 -2.377 -0.356 1.00 95.75 427 SER A O 1
ATOM 3248 N N . ASN A 1 428 ? -18.412 -4.095 1.048 1.00 94.00 428 ASN A N 1
ATOM 3249 C CA . ASN A 1 428 ? -17.405 -3.453 1.878 1.00 94.00 428 ASN A CA 1
ATOM 3250 C C . ASN A 1 428 ? -16.235 -4.420 2.125 1.00 94.00 428 ASN A C 1
ATOM 3252 O O . ASN A 1 428 ? -16.190 -5.505 1.553 1.00 94.00 428 ASN A O 1
ATOM 3256 N N . VAL A 1 429 ? -15.283 -4.042 2.981 1.00 89.12 429 VAL A N 1
ATOM 3257 C CA . VAL A 1 429 ? -14.116 -4.888 3.312 1.00 89.12 429 VAL A CA 1
ATOM 3258 C C . VAL A 1 429 ? -14.100 -5.272 4.794 1.00 89.12 429 VAL A C 1
ATOM 3260 O O . VAL A 1 429 ? -13.244 -4.817 5.561 1.00 89.12 429 VAL A O 1
ATOM 3263 N N . PRO A 1 430 ? -15.075 -6.079 5.256 1.00 87.00 430 PRO A N 1
ATOM 3264 C CA . PRO A 1 430 ? -15.082 -6.548 6.632 1.00 87.00 430 PRO A CA 1
ATOM 3265 C C . PRO A 1 430 ? -13.837 -7.407 6.879 1.00 87.00 430 PRO A C 1
ATOM 3267 O O . PRO A 1 430 ? -13.281 -7.998 5.956 1.00 87.00 430 PRO A O 1
ATOM 3270 N N . THR A 1 431 ? -13.399 -7.504 8.132 1.00 85.31 431 THR A N 1
ATOM 3271 C CA . THR A 1 431 ? -12.231 -8.288 8.585 1.00 85.31 431 THR A CA 1
ATOM 3272 C C . THR A 1 431 ? -10.854 -7.787 8.140 1.00 85.31 431 THR A C 1
ATOM 3274 O O . THR A 1 431 ? -9.902 -7.906 8.907 1.00 85.31 431 THR A O 1
ATOM 3277 N N . ALA A 1 432 ? -10.733 -7.138 6.975 1.00 84.19 432 ALA A N 1
ATOM 3278 C CA . ALA A 1 432 ? -9.464 -6.584 6.490 1.00 84.19 432 ALA A CA 1
ATOM 3279 C C . ALA A 1 432 ? -8.852 -5.553 7.458 1.00 84.19 432 ALA A C 1
ATOM 3281 O O . ALA A 1 432 ? -7.635 -5.408 7.513 1.00 84.19 432 ALA A O 1
ATOM 3282 N N . VAL A 1 433 ? -9.705 -4.875 8.232 1.00 89.25 433 VAL A N 1
ATOM 3283 C CA . VAL A 1 433 ? -9.363 -3.783 9.159 1.00 89.25 433 VAL A CA 1
ATOM 3284 C C . VAL A 1 433 ? -9.173 -4.223 10.614 1.00 89.25 433 VAL A C 1
ATOM 3286 O O . VAL A 1 433 ? -8.814 -3.395 11.454 1.00 89.25 433 VAL A O 1
ATOM 3289 N N . ASP A 1 434 ? -9.473 -5.490 10.929 1.00 91.62 434 ASP A N 1
ATOM 3290 C CA . ASP A 1 434 ? -9.656 -5.952 12.311 1.00 91.62 434 ASP A CA 1
ATOM 3291 C C . ASP A 1 434 ? -8.391 -5.777 13.154 1.00 91.62 434 ASP A C 1
ATOM 3293 O O . ASP A 1 434 ? -8.470 -5.304 14.287 1.00 91.62 434 ASP A O 1
ATOM 3297 N N . ASP A 1 435 ? -7.232 -6.151 12.606 1.00 91.31 435 ASP A N 1
ATOM 3298 C CA . ASP A 1 435 ? -5.957 -6.107 13.324 1.00 91.31 435 ASP A CA 1
ATOM 3299 C C . ASP A 1 435 ? -5.536 -4.678 13.650 1.00 91.31 435 ASP A C 1
ATOM 3301 O O . ASP A 1 435 ? -5.396 -4.348 14.830 1.00 91.31 435 ASP A O 1
ATOM 3305 N N . SER A 1 436 ? -5.384 -3.831 12.628 1.00 90.31 436 SER A N 1
ATOM 3306 C CA . SER A 1 436 ? -4.837 -2.484 12.803 1.00 90.31 436 SER A CA 1
ATOM 3307 C C . SER A 1 436 ? -5.752 -1.601 13.643 1.00 90.31 436 SER A C 1
ATOM 3309 O O . SER A 1 436 ? -5.281 -0.856 14.497 1.00 90.31 436 SER A O 1
ATOM 3311 N N . THR A 1 437 ? -7.069 -1.729 13.466 1.00 95.94 437 THR A N 1
ATOM 3312 C CA . THR A 1 437 ? -8.028 -0.921 14.225 1.00 95.94 437 THR A CA 1
ATOM 3313 C C . THR A 1 437 ? -8.043 -1.350 15.692 1.00 95.94 437 THR A C 1
ATOM 3315 O O . THR A 1 437 ? -8.066 -0.502 16.584 1.00 95.94 437 THR A O 1
ATOM 3318 N N . ALA A 1 438 ? -7.942 -2.657 15.970 1.00 97.62 438 ALA A N 1
ATOM 3319 C CA . ALA A 1 438 ? -7.794 -3.149 17.336 1.00 97.62 438 ALA A CA 1
ATOM 3320 C C . ALA A 1 438 ? -6.447 -2.740 17.964 1.00 97.62 438 ALA A C 1
ATOM 3322 O O . ALA A 1 438 ? -6.418 -2.425 19.152 1.00 97.62 438 ALA A O 1
ATOM 3323 N N . ASP A 1 439 ? -5.350 -2.698 17.197 1.00 97.81 439 ASP A N 1
ATOM 3324 C CA . ASP A 1 439 ? -4.054 -2.194 17.680 1.00 97.81 439 ASP A CA 1
ATOM 3325 C C . ASP A 1 439 ? -4.137 -0.718 18.071 1.00 97.81 439 ASP A C 1
ATOM 3327 O O . ASP A 1 439 ? -3.720 -0.344 19.170 1.00 97.81 439 ASP A O 1
ATOM 3331 N N . THR A 1 440 ? -4.760 0.105 17.227 1.00 98.31 440 THR A N 1
ATOM 3332 C CA . THR A 1 440 ? -5.022 1.518 17.521 1.00 98.31 440 THR A CA 1
ATOM 3333 C C . THR A 1 440 ? -5.899 1.678 18.762 1.00 98.31 440 THR A C 1
ATOM 3335 O O . THR A 1 440 ? -5.589 2.491 19.633 1.00 98.31 440 THR A O 1
ATOM 3338 N N . ALA A 1 441 ? -6.944 0.860 18.921 1.00 98.56 441 ALA A N 1
ATOM 3339 C CA . ALA A 1 441 ? -7.793 0.890 20.110 1.00 98.56 441 ALA A CA 1
ATOM 3340 C C . ALA A 1 441 ? -7.022 0.529 21.396 1.00 98.56 441 ALA A C 1
ATOM 3342 O O . ALA A 1 441 ? -7.226 1.163 22.431 1.00 98.56 441 ALA A O 1
ATOM 3343 N N . ILE A 1 442 ? -6.111 -0.452 21.345 1.00 98.50 442 ILE A N 1
ATOM 3344 C CA . ILE A 1 442 ? -5.239 -0.809 22.477 1.00 98.50 442 ILE A CA 1
ATOM 3345 C C . ILE A 1 442 ? -4.229 0.307 22.768 1.00 98.50 442 ILE A C 1
ATOM 3347 O O . ILE A 1 442 ? -4.017 0.641 23.934 1.00 98.50 442 ILE A O 1
ATOM 3351 N N . PHE A 1 443 ? -3.640 0.924 21.740 1.00 98.38 443 PHE A N 1
ATOM 3352 C CA . PHE A 1 443 ? -2.756 2.080 21.902 1.00 98.38 443 PHE A CA 1
ATOM 3353 C C . PHE A 1 443 ? -3.473 3.239 22.607 1.00 98.38 443 PHE A C 1
ATOM 3355 O O . PHE A 1 443 ? -2.970 3.757 23.604 1.00 98.38 443 PHE A O 1
ATOM 3362 N N . LEU A 1 444 ? -4.671 3.598 22.140 1.00 98.56 444 LEU A N 1
ATOM 3363 C CA . LEU A 1 444 ? -5.510 4.635 22.739 1.00 98.56 444 LEU A CA 1
ATOM 3364 C C . LEU A 1 444 ? -5.910 4.279 24.177 1.00 98.56 444 LEU A C 1
ATOM 3366 O O . LEU A 1 444 ? -5.832 5.128 25.062 1.00 98.56 444 LEU A O 1
ATOM 3370 N N . MET A 1 445 ? -6.265 3.016 24.436 1.00 98.44 445 MET A N 1
ATOM 3371 C CA . MET A 1 445 ? -6.573 2.512 25.779 1.00 98.44 445 MET A CA 1
ATOM 3372 C C . MET A 1 445 ? -5.399 2.694 26.738 1.00 98.44 445 MET A C 1
ATOM 3374 O O . MET A 1 445 ? -5.578 3.224 27.833 1.00 98.44 445 MET A O 1
ATOM 3378 N N . LEU A 1 446 ? -4.197 2.273 26.341 1.00 97.81 446 LEU A N 1
ATOM 3379 C CA . LEU A 1 446 ? -2.999 2.433 27.161 1.00 97.81 446 LEU A CA 1
ATOM 3380 C C . LEU A 1 446 ? -2.648 3.912 27.339 1.00 97.81 446 LEU A C 1
ATOM 3382 O O . LEU A 1 446 ? -2.323 4.326 28.449 1.00 97.81 446 LEU A O 1
ATOM 3386 N N . GLY A 1 447 ? -2.754 4.712 26.276 1.00 96.31 447 GLY A N 1
ATOM 3387 C CA . GLY A 1 447 ? -2.498 6.148 26.311 1.00 96.31 447 GLY A CA 1
ATOM 3388 C C . GLY A 1 447 ? -3.399 6.890 27.296 1.00 96.31 447 GLY A C 1
ATOM 3389 O O . GLY A 1 447 ? -2.894 7.674 28.102 1.00 96.31 447 GLY A O 1
ATOM 3390 N N . ALA A 1 448 ? -4.699 6.588 27.273 1.00 96.25 448 ALA A N 1
ATOM 3391 C CA . ALA A 1 448 ? -5.695 7.161 28.172 1.00 96.25 448 ALA A CA 1
ATOM 3392 C C . ALA A 1 448 ? -5.532 6.656 29.616 1.00 96.25 448 ALA A C 1
ATOM 3394 O O . ALA A 1 448 ? -5.450 7.464 30.536 1.00 96.25 448 ALA A O 1
ATOM 3395 N N . LEU A 1 449 ? -5.394 5.338 29.837 1.00 96.50 449 LEU A N 1
ATOM 3396 C CA . LEU A 1 449 ? -5.207 4.780 31.187 1.00 96.50 449 LEU A CA 1
ATOM 3397 C C . LEU A 1 449 ? -3.943 5.313 31.865 1.00 96.50 449 LEU A C 1
ATOM 3399 O O . LEU A 1 449 ? -3.932 5.542 33.072 1.00 96.50 449 LEU A O 1
ATOM 3403 N N . ARG A 1 450 ? -2.857 5.477 31.104 1.00 93.31 450 ARG A N 1
ATOM 3404 C CA . ARG A 1 450 ? -1.533 5.819 31.637 1.00 93.31 450 ARG A CA 1
ATOM 3405 C C . ARG A 1 450 ? -1.225 7.314 31.610 1.00 93.31 450 ARG A C 1
ATOM 3407 O O . ARG A 1 450 ? -0.118 7.685 31.997 1.00 93.31 450 ARG A O 1
ATOM 3414 N N . ASN A 1 451 ? -2.173 8.141 31.165 1.00 87.00 451 ASN A N 1
ATOM 3415 C CA . ASN A 1 451 ? -2.007 9.582 30.981 1.00 87.00 451 ASN A CA 1
ATOM 3416 C C . ASN A 1 451 ? -0.764 9.938 30.133 1.00 87.00 451 ASN A C 1
ATOM 3418 O O . ASN A 1 451 ? -0.003 10.867 30.423 1.00 87.00 451 ASN A O 1
ATOM 3422 N N . PHE A 1 452 ? -0.506 9.146 29.085 1.00 91.00 452 PHE A N 1
ATOM 3423 C CA . PHE A 1 452 ? 0.675 9.343 28.243 1.00 91.00 452 PHE A CA 1
ATOM 3424 C C . PHE A 1 452 ? 0.596 10.629 27.427 1.00 91.00 452 PHE A C 1
ATOM 3426 O O . PHE A 1 452 ? 1.640 11.231 27.188 1.00 91.00 452 PHE A O 1
ATOM 3433 N N . ASN A 1 453 ? -0.601 11.075 27.034 1.00 90.00 453 ASN A N 1
ATOM 3434 C CA . ASN A 1 453 ? -0.756 12.269 26.202 1.00 90.00 453 ASN A CA 1
ATOM 3435 C C . ASN A 1 453 ? -0.154 13.518 26.868 1.00 90.00 453 ASN A C 1
ATOM 3437 O O . ASN A 1 453 ? 0.690 14.188 26.268 1.00 90.00 453 ASN A O 1
ATOM 3441 N N . ALA A 1 454 ? -0.489 13.758 28.141 1.00 86.31 454 ALA A N 1
ATOM 3442 C CA . ALA A 1 454 ? 0.095 14.838 28.932 1.00 86.31 454 ALA A CA 1
ATOM 3443 C C . ALA A 1 454 ? 1.635 14.777 28.934 1.00 86.31 454 ALA A C 1
ATOM 3445 O O . ALA A 1 454 ? 2.304 15.746 28.579 1.00 86.31 454 ALA A O 1
ATOM 3446 N N . SER A 1 455 ? 2.204 13.607 29.247 1.00 86.88 455 SER A N 1
ATOM 3447 C CA . SER A 1 455 ? 3.662 13.423 29.324 1.00 86.88 455 SER A CA 1
ATOM 3448 C C . SER A 1 455 ? 4.365 13.570 27.969 1.00 86.88 455 SER A C 1
ATOM 3450 O O . SER A 1 455 ? 5.455 14.136 27.905 1.00 86.88 455 SER A O 1
ATOM 3452 N N . ILE A 1 456 ? 3.761 13.087 26.877 1.00 90.44 456 ILE A N 1
ATOM 3453 C CA . ILE A 1 456 ? 4.298 13.229 25.514 1.00 90.44 456 ILE A CA 1
ATOM 3454 C C . ILE A 1 456 ? 4.374 14.708 25.129 1.00 90.44 456 ILE A C 1
ATOM 3456 O O . ILE A 1 456 ? 5.381 15.143 24.564 1.00 90.44 456 ILE A O 1
ATOM 3460 N N . HIS A 1 457 ? 3.332 15.482 25.441 1.00 85.38 457 HIS A N 1
ATOM 3461 C CA . HIS A 1 457 ? 3.303 16.913 25.161 1.00 85.38 457 HIS A CA 1
ATOM 3462 C C . HIS A 1 457 ? 4.379 17.660 25.956 1.00 85.38 457 HIS A C 1
ATOM 3464 O O . HIS A 1 457 ? 5.177 18.393 25.372 1.00 85.38 457 HIS A O 1
ATOM 3470 N N . THR A 1 458 ? 4.459 17.412 27.265 1.00 86.25 458 THR A N 1
ATOM 3471 C CA . THR A 1 458 ? 5.447 18.042 28.149 1.00 86.25 458 THR A CA 1
ATOM 3472 C C . THR A 1 458 ? 6.884 17.726 27.725 1.00 86.25 458 THR A C 1
ATOM 3474 O O . THR A 1 458 ? 7.685 18.646 27.558 1.00 86.25 458 THR A O 1
ATOM 3477 N N . LEU A 1 459 ? 7.191 16.457 27.423 1.00 89.75 459 LEU A N 1
ATOM 3478 C CA . LEU A 1 459 ? 8.522 16.042 26.966 1.00 89.75 459 LEU A CA 1
ATOM 3479 C C . LEU A 1 459 ? 8.954 16.774 25.688 1.00 89.75 459 LEU A C 1
ATOM 3481 O O . LEU A 1 459 ? 10.105 17.196 25.567 1.00 89.75 459 LEU A O 1
ATOM 3485 N N . ARG A 1 460 ? 8.034 16.951 24.732 1.00 89.12 460 ARG A N 1
ATOM 3486 C CA . ARG A 1 460 ? 8.310 17.648 23.464 1.00 89.12 460 ARG A CA 1
ATOM 3487 C C . ARG A 1 460 ? 8.568 19.144 23.636 1.00 89.12 460 ARG A C 1
ATOM 3489 O O . ARG A 1 460 ? 9.211 19.735 22.774 1.00 89.12 460 ARG A O 1
ATOM 3496 N N . GLN A 1 461 ? 8.121 19.742 24.737 1.00 89.00 461 GLN A N 1
ATOM 3497 C CA . GLN A 1 461 ? 8.437 21.128 25.095 1.00 89.00 461 GLN A CA 1
ATOM 3498 C C . GLN A 1 461 ? 9.826 21.278 25.743 1.00 89.00 461 GLN A C 1
ATOM 3500 O O . GLN A 1 461 ? 10.234 22.391 26.060 1.00 89.00 461 GLN A O 1
ATOM 3505 N N . GLY A 1 462 ? 10.572 20.179 25.915 1.00 89.19 462 GLY A N 1
ATOM 3506 C CA . GLY A 1 462 ? 11.890 20.166 26.557 1.00 89.19 462 GLY A CA 1
ATOM 3507 C C . GLY A 1 462 ? 11.836 19.963 28.072 1.00 89.19 462 GLY A C 1
ATOM 3508 O O . GLY A 1 462 ? 12.882 19.860 28.713 1.00 89.19 462 GLY A O 1
ATOM 3509 N N . ASP A 1 463 ? 10.637 19.845 28.640 1.00 86.19 463 ASP A N 1
ATOM 3510 C CA . ASP A 1 463 ? 10.432 19.585 30.057 1.00 86.19 463 ASP A CA 1
ATOM 3511 C C . ASP A 1 463 ? 10.245 18.080 30.286 1.00 86.19 463 ASP A C 1
ATOM 3513 O O . ASP A 1 463 ? 9.310 17.484 29.773 1.00 86.19 463 ASP A O 1
ATOM 3517 N N . TRP A 1 464 ? 11.103 17.439 31.087 1.00 87.19 464 TRP A N 1
ATOM 3518 C CA . TRP A 1 464 ? 11.068 15.978 31.272 1.00 87.19 464 TRP A CA 1
ATOM 3519 C C . TRP A 1 464 ? 9.697 15.445 31.733 1.00 87.19 464 TRP A C 1
ATOM 3521 O O . TRP A 1 464 ? 9.002 14.773 30.980 1.00 87.19 464 TRP A O 1
ATOM 3531 N N . ARG A 1 465 ? 9.296 15.749 32.973 1.00 81.25 465 ARG A N 1
ATOM 3532 C CA . ARG A 1 465 ? 7.954 15.448 33.517 1.00 81.25 465 ARG A CA 1
ATOM 3533 C C . ARG A 1 465 ? 7.145 16.713 33.816 1.00 81.25 465 ARG A C 1
ATOM 3535 O O . ARG A 1 465 ? 6.124 16.630 34.485 1.00 81.25 465 ARG A O 1
ATOM 3542 N N . GLY A 1 466 ? 7.617 17.870 33.354 1.00 79.12 466 GLY A N 1
ATOM 3543 C CA . GLY A 1 466 ? 7.045 19.170 33.702 1.00 79.12 466 GLY A CA 1
ATOM 3544 C C . GLY A 1 466 ? 7.511 19.693 35.059 1.00 79.12 466 GLY A C 1
ATOM 3545 O O . GLY A 1 466 ? 8.148 18.990 35.845 1.00 79.12 466 GLY A O 1
ATOM 3546 N N . LYS A 1 467 ? 7.196 20.966 35.328 1.00 75.88 467 LYS A N 1
ATOM 3547 C CA . LYS A 1 467 ? 7.411 21.606 36.642 1.00 75.88 467 LYS A CA 1
ATOM 3548 C C . LYS A 1 467 ? 6.361 21.184 37.674 1.00 75.88 467 LYS A C 1
ATOM 3550 O O . LYS A 1 467 ? 6.633 21.239 38.868 1.00 75.88 467 LYS A O 1
ATOM 3555 N N . GLN A 1 468 ? 5.182 20.783 37.202 1.00 71.56 468 GLN A N 1
ATOM 3556 C CA . GLN A 1 468 ? 4.133 20.144 37.993 1.00 71.56 468 GLN A CA 1
ATOM 3557 C C . GLN A 1 468 ? 4.113 18.649 37.650 1.00 71.56 468 GLN A C 1
ATOM 3559 O O . GLN A 1 468 ? 4.220 18.327 36.465 1.00 71.56 468 GLN A O 1
ATOM 3564 N N . PRO A 1 469 ? 4.001 17.739 38.633 1.00 66.69 469 PRO A N 1
ATOM 3565 C CA . PRO A 1 469 ? 3.918 16.311 38.355 1.00 66.69 469 PRO A CA 1
ATOM 3566 C C . PRO A 1 469 ? 2.683 15.988 37.506 1.00 66.69 469 PRO A C 1
ATOM 3568 O O . PRO A 1 469 ? 1.571 16.358 37.874 1.00 66.69 469 PRO A O 1
ATOM 3571 N N . VAL A 1 470 ? 2.872 15.269 36.397 1.00 75.38 470 VAL A N 1
ATOM 3572 C CA . VAL A 1 470 ? 1.763 14.627 35.673 1.00 75.38 470 VAL A CA 1
ATOM 3573 C C . VAL A 1 470 ? 1.084 13.622 36.610 1.00 75.38 470 VAL A C 1
ATOM 3575 O O . VAL A 1 470 ? 1.775 12.883 37.319 1.00 75.38 470 VAL A O 1
ATOM 3578 N N . GLU A 1 471 ? -0.250 13.597 36.628 1.00 81.81 471 GLU A N 1
ATOM 3579 C CA . GLU A 1 471 ? -1.014 12.665 37.463 1.00 81.81 471 GLU A CA 1
ATOM 3580 C C . GLU A 1 471 ? -0.645 11.204 37.175 1.00 81.81 471 GLU A C 1
ATOM 3582 O O . GLU A 1 471 ? -0.346 10.825 36.037 1.00 81.81 471 GLU A O 1
ATOM 3587 N N . LEU A 1 472 ? -0.666 10.374 38.223 1.00 88.56 472 LEU A N 1
ATOM 3588 C CA . LEU A 1 472 ? -0.385 8.949 38.094 1.00 88.56 472 LEU A CA 1
ATOM 3589 C C . LEU A 1 472 ? -1.473 8.273 37.258 1.00 88.56 472 LEU A C 1
ATOM 3591 O O . LEU A 1 472 ? -2.657 8.379 37.560 1.00 88.56 472 LEU A O 1
ATOM 3595 N N . GLY A 1 473 ? -1.049 7.531 36.239 1.00 92.25 473 GLY A N 1
ATOM 3596 C CA . GLY A 1 473 ? -1.940 6.670 35.474 1.00 92.25 473 GLY A CA 1
ATOM 3597 C C . GLY A 1 473 ? -2.297 5.371 36.201 1.00 92.25 473 GLY A C 1
ATOM 3598 O O . GLY A 1 473 ? -1.753 5.038 37.256 1.00 92.25 473 GLY A O 1
ATOM 3599 N N . HIS A 1 474 ? -3.173 4.591 35.578 1.00 95.56 474 HIS A N 1
ATOM 3600 C CA . HIS A 1 474 ? -3.643 3.304 36.068 1.00 95.56 474 HIS A CA 1
ATOM 3601 C C . HIS A 1 474 ? -3.190 2.142 35.189 1.00 95.56 474 HIS A C 1
ATOM 3603 O O . HIS A 1 474 ? -3.165 2.216 33.963 1.00 95.56 474 HIS A O 1
ATOM 3609 N N . ASP A 1 475 ? -2.908 1.019 35.835 1.00 97.81 475 ASP A N 1
ATOM 3610 C CA . ASP A 1 475 ? -2.591 -0.231 35.160 1.00 97.81 475 ASP A CA 1
ATOM 3611 C C . ASP A 1 475 ? -3.853 -0.931 34.616 1.00 97.81 475 ASP A C 1
ATOM 3613 O O . ASP A 1 475 ? -4.911 -0.866 35.261 1.00 97.81 475 ASP A O 1
ATOM 3617 N N . PRO A 1 476 ? -3.776 -1.598 33.445 1.00 98.06 476 PRO A N 1
ATOM 3618 C CA . PRO A 1 476 ? -4.906 -2.324 32.861 1.00 98.06 476 PRO A CA 1
ATOM 3619 C C . PRO A 1 476 ? -5.250 -3.621 33.611 1.00 98.06 476 PRO A C 1
ATOM 3621 O O . PRO A 1 476 ? -6.390 -4.072 33.553 1.00 98.06 476 PRO A O 1
ATOM 3624 N N . GLN A 1 477 ? -4.311 -4.228 34.339 1.00 98.31 477 GLN A N 1
ATOM 3625 C CA . GLN A 1 477 ? -4.519 -5.522 34.991 1.00 98.31 477 GLN A CA 1
ATOM 3626 C C . GLN A 1 477 ? -5.715 -5.490 35.956 1.00 98.31 477 GLN A C 1
ATOM 3628 O O . GLN A 1 477 ? -5.867 -4.573 36.765 1.00 98.31 477 GLN A O 1
ATOM 3633 N N . GLY A 1 478 ? -6.572 -6.510 35.868 1.00 97.88 478 GLY A N 1
ATOM 3634 C CA . GLY A 1 478 ? -7.765 -6.655 36.705 1.00 97.88 478 GLY A CA 1
ATOM 3635 C C . GLY A 1 478 ? -8.940 -5.748 36.325 1.00 97.88 478 GLY A C 1
ATOM 3636 O O . GLY A 1 478 ? -10.003 -5.876 36.929 1.00 97.88 478 GLY A O 1
ATOM 3637 N N . LYS A 1 479 ? -8.789 -4.863 35.330 1.00 98.75 479 LYS A N 1
ATOM 3638 C CA . LYS A 1 479 ? -9.882 -4.018 34.828 1.00 98.75 479 LYS A CA 1
ATOM 3639 C C . LYS A 1 479 ? -10.797 -4.762 33.859 1.00 98.75 479 LYS A C 1
ATOM 3641 O O . LYS A 1 479 ? -10.425 -5.771 33.253 1.00 98.75 479 LYS A O 1
ATOM 3646 N N . VAL A 1 480 ? -12.004 -4.231 33.707 1.00 98.88 480 VAL A N 1
ATOM 3647 C CA . VAL A 1 480 ? -13.033 -4.721 32.790 1.00 98.88 480 VAL A CA 1
ATOM 3648 C C . VAL A 1 480 ? -13.051 -3.869 31.520 1.00 98.88 480 VAL A C 1
ATOM 3650 O O . VAL A 1 480 ? -13.366 -2.677 31.567 1.00 98.88 480 VAL A O 1
ATOM 3653 N N . LEU A 1 481 ? -12.765 -4.497 30.380 1.00 98.88 481 LEU A N 1
ATOM 3654 C CA . LEU A 1 481 ? -13.031 -3.959 29.050 1.00 98.88 481 LEU A CA 1
ATOM 3655 C C . LEU A 1 481 ? -14.478 -4.285 28.657 1.00 98.88 481 LEU A C 1
ATOM 3657 O O . LEU A 1 481 ? -14.833 -5.446 28.458 1.00 98.88 481 LEU A O 1
ATOM 3661 N N . GLY A 1 482 ? -15.315 -3.264 28.524 1.00 98.88 482 GLY A N 1
ATOM 3662 C CA . GLY A 1 482 ? -16.628 -3.381 27.908 1.00 98.88 482 GLY A CA 1
ATOM 3663 C C . GLY A 1 482 ? -16.575 -3.073 26.424 1.00 98.88 482 GLY A C 1
ATOM 3664 O O . GLY A 1 482 ? -16.144 -1.995 26.025 1.00 98.88 482 GLY A O 1
ATOM 3665 N N . ILE A 1 483 ? -17.060 -3.995 25.600 1.00 98.88 483 ILE A N 1
ATOM 3666 C CA . ILE A 1 483 ? -17.140 -3.817 24.149 1.00 98.88 483 ILE A CA 1
ATOM 3667 C C . ILE A 1 483 ? -18.598 -3.618 23.740 1.00 98.88 483 ILE A C 1
ATOM 3669 O O . ILE A 1 483 ? -19.421 -4.534 23.840 1.00 98.88 483 ILE A O 1
ATOM 3673 N N . LEU A 1 484 ? -18.917 -2.421 23.248 1.00 98.62 484 LEU A N 1
ATOM 3674 C CA . LEU A 1 484 ? -20.201 -2.128 22.623 1.00 98.62 484 LEU A CA 1
ATOM 3675 C C . LEU A 1 484 ? -20.078 -2.369 21.114 1.00 98.62 484 LEU A C 1
ATOM 3677 O O . LEU A 1 484 ? -19.504 -1.549 20.399 1.00 98.62 484 LEU A O 1
ATOM 3681 N N . GLY A 1 485 ? -20.605 -3.498 20.631 1.00 96.81 485 GLY A N 1
ATOM 3682 C CA . GLY A 1 485 ? -20.408 -3.945 19.247 1.00 96.81 485 GLY A CA 1
ATOM 3683 C C . GLY A 1 485 ? -19.287 -4.977 19.090 1.00 96.81 485 GLY A C 1
ATOM 3684 O O . GLY A 1 485 ? -18.261 -4.726 18.474 1.00 96.81 485 GLY A O 1
ATOM 3685 N N . MET A 1 486 ? -19.477 -6.185 19.612 1.00 96.00 486 MET A N 1
ATOM 3686 C CA . MET A 1 486 ? -18.547 -7.304 19.439 1.00 96.00 486 MET A CA 1
ATOM 3687 C C . MET A 1 486 ? -18.614 -7.871 18.005 1.00 96.00 486 MET A C 1
ATOM 3689 O O . MET A 1 486 ? -19.315 -8.850 17.734 1.00 96.00 486 MET A O 1
ATOM 3693 N N . GLY A 1 487 ? -17.925 -7.204 17.077 1.00 91.69 487 GLY A N 1
ATOM 3694 C CA . GLY A 1 487 ? -17.636 -7.656 15.709 1.00 91.69 487 GLY A CA 1
ATOM 3695 C C . GLY A 1 487 ? -16.223 -8.239 15.572 1.00 91.69 487 GLY A C 1
ATOM 3696 O O . GLY A 1 487 ? -15.652 -8.698 16.556 1.00 91.69 487 GLY A O 1
ATOM 3697 N N . GLY A 1 488 ? -15.652 -8.210 14.363 1.00 92.50 488 GLY A N 1
ATOM 3698 C CA . GLY A 1 488 ? -14.269 -8.647 14.108 1.00 92.50 488 GLY A CA 1
ATOM 3699 C C . GLY A 1 488 ? -13.243 -7.868 14.940 1.00 92.50 488 GLY A C 1
ATOM 3700 O O . GLY A 1 488 ? -12.570 -8.449 15.792 1.00 92.50 488 GLY A O 1
ATOM 3701 N N . ILE A 1 489 ? -13.242 -6.536 14.803 1.00 95.00 489 ILE A N 1
ATOM 3702 C CA . ILE A 1 489 ? -12.428 -5.602 15.607 1.00 95.00 489 ILE A CA 1
ATOM 3703 C C . ILE A 1 489 ? -12.604 -5.845 17.113 1.00 95.00 489 ILE A C 1
ATOM 3705 O O . ILE A 1 489 ? -11.622 -6.039 17.825 1.00 95.00 489 ILE A O 1
ATOM 3709 N N . GLY A 1 490 ? -13.848 -5.892 17.608 1.00 96.75 490 GLY A N 1
ATOM 3710 C CA . GLY A 1 490 ? -14.125 -6.089 19.035 1.00 96.75 490 GLY A CA 1
ATOM 3711 C C . GLY A 1 490 ? -13.577 -7.416 19.573 1.00 96.75 490 GLY A C 1
ATOM 3712 O O . GLY A 1 490 ? -12.966 -7.450 20.641 1.00 96.75 490 GLY A O 1
ATOM 3713 N N . LYS A 1 491 ? -13.718 -8.512 18.817 1.00 96.38 491 LYS A N 1
ATOM 3714 C CA . LYS A 1 491 ? -13.153 -9.815 19.203 1.00 96.38 491 LYS A CA 1
ATOM 3715 C C . LYS A 1 491 ? -11.633 -9.766 19.260 1.00 96.38 491 LYS A C 1
ATOM 3717 O O . LYS A 1 491 ? -11.042 -10.248 20.223 1.00 96.38 491 LYS A O 1
ATOM 3722 N N . ASN A 1 492 ? -11.011 -9.148 18.261 1.00 96.75 492 ASN A N 1
ATOM 3723 C CA . ASN A 1 492 ? -9.564 -8.992 18.204 1.00 96.75 492 ASN A CA 1
ATOM 3724 C C . ASN A 1 492 ? -9.046 -8.143 19.379 1.00 96.75 492 ASN A C 1
ATOM 3726 O O . ASN A 1 492 ? -8.128 -8.545 20.095 1.00 96.75 492 ASN A O 1
ATOM 3730 N N . MET A 1 493 ? -9.717 -7.025 19.672 1.00 97.50 493 MET A N 1
ATOM 3731 C CA . MET A 1 493 ? -9.414 -6.190 20.833 1.00 97.50 493 MET A CA 1
ATOM 3732 C C . MET A 1 493 ? -9.565 -6.960 22.152 1.00 97.50 493 MET A C 1
ATOM 3734 O O . MET A 1 493 ? -8.721 -6.807 23.029 1.00 97.50 493 MET A O 1
ATOM 3738 N N . SER A 1 494 ? -10.586 -7.814 22.299 1.00 97.94 494 SER A N 1
ATOM 3739 C CA . SER A 1 494 ? -10.760 -8.656 23.493 1.00 97.94 494 SER A CA 1
ATOM 3740 C C . SER A 1 494 ? -9.577 -9.605 23.709 1.00 97.94 494 SER A C 1
ATOM 3742 O O . SER A 1 494 ? -9.052 -9.691 24.821 1.00 97.94 494 SER A O 1
ATOM 3744 N N . VAL A 1 495 ? -9.106 -10.262 22.642 1.00 97.44 495 VAL A N 1
ATOM 3745 C CA . VAL A 1 495 ? -7.928 -11.145 22.686 1.00 97.44 495 VAL A CA 1
ATOM 3746 C C . VAL A 1 495 ? -6.675 -10.365 23.089 1.00 97.44 495 VAL A C 1
ATOM 3748 O O . VAL A 1 495 ? -5.940 -10.801 23.974 1.00 97.44 495 VAL A O 1
ATOM 3751 N N . LYS A 1 496 ? -6.451 -9.187 22.495 1.00 97.88 496 LYS A N 1
ATOM 3752 C CA . LYS A 1 496 ? -5.304 -8.324 22.817 1.00 97.88 496 LYS A CA 1
ATOM 3753 C C . LYS A 1 496 ? -5.380 -7.785 24.247 1.00 97.88 496 LYS A C 1
ATOM 3755 O O . LYS A 1 496 ? -4.397 -7.828 24.972 1.00 97.88 496 LYS A O 1
ATOM 3760 N N . ALA A 1 497 ? -6.542 -7.339 24.712 1.00 97.94 497 ALA A N 1
ATOM 3761 C CA . ALA A 1 497 ? -6.709 -6.832 26.075 1.00 97.94 497 ALA A CA 1
ATOM 3762 C C . ALA A 1 497 ? -6.463 -7.912 27.145 1.00 97.94 497 ALA A C 1
ATOM 3764 O O . ALA A 1 497 ? -5.935 -7.610 28.220 1.00 97.94 497 ALA A O 1
ATOM 3765 N N . ALA A 1 498 ? -6.764 -9.180 26.846 1.00 97.62 498 ALA A N 1
ATOM 3766 C CA . ALA A 1 498 ? -6.469 -10.292 27.745 1.00 97.62 498 ALA A CA 1
ATOM 3767 C C . ALA A 1 498 ? -4.961 -10.438 28.028 1.00 97.62 498 ALA A C 1
ATOM 3769 O O . ALA A 1 498 ? -4.587 -10.766 29.155 1.00 97.62 498 ALA A O 1
ATOM 3770 N N . THR A 1 499 ? -4.075 -10.115 27.072 1.00 97.44 499 THR A N 1
ATOM 3771 C CA . THR A 1 499 ? -2.615 -10.147 27.305 1.00 97.44 499 THR A CA 1
ATOM 3772 C C . THR A 1 499 ? -2.147 -9.060 28.274 1.00 97.44 499 THR A C 1
ATOM 3774 O O . THR A 1 499 ? -1.086 -9.189 28.878 1.00 97.44 499 THR A O 1
ATOM 3777 N N . PHE A 1 500 ? -2.949 -8.008 28.466 1.00 97.69 500 PHE A N 1
ATOM 3778 C CA . PHE A 1 500 ? -2.738 -6.968 29.477 1.00 97.69 500 PHE A CA 1
ATOM 3779 C C . PHE A 1 500 ? -3.417 -7.291 30.820 1.00 97.69 500 PHE A C 1
ATOM 3781 O O . PHE A 1 500 ? -3.413 -6.461 31.728 1.00 97.69 500 PHE A O 1
ATOM 3788 N N . GLY A 1 501 ? -3.982 -8.494 30.977 1.00 97.88 501 GLY A N 1
ATOM 3789 C CA . GLY A 1 501 ? -4.627 -8.945 32.211 1.00 97.88 501 GLY A CA 1
ATOM 3790 C C . GLY A 1 501 ? -6.018 -8.354 32.445 1.00 97.88 501 GLY A C 1
ATOM 3791 O O . GLY A 1 501 ? -6.464 -8.306 33.593 1.00 97.88 501 GLY A O 1
ATOM 3792 N N . MET A 1 502 ? -6.693 -7.882 31.393 1.00 98.69 502 MET A N 1
ATOM 3793 C CA . MET A 1 502 ? -8.075 -7.404 31.472 1.00 98.69 502 MET A CA 1
ATOM 3794 C C . MET A 1 502 ? -9.075 -8.545 31.288 1.00 98.69 502 MET A C 1
ATOM 3796 O O . MET A 1 502 ? -8.840 -9.494 30.540 1.00 98.69 502 MET A O 1
ATOM 3800 N N . SER A 1 503 ? -10.235 -8.411 31.925 1.00 98.50 503 SER A N 1
ATOM 3801 C CA . SER A 1 503 ? -11.419 -9.213 31.599 1.00 98.50 503 SER A CA 1
ATOM 3802 C C . SER A 1 503 ? -12.269 -8.477 30.566 1.00 98.50 503 SER A C 1
ATOM 3804 O O . SER A 1 503 ? -12.259 -7.249 30.528 1.00 98.50 503 SER A O 1
ATOM 3806 N N . THR A 1 504 ? -12.995 -9.202 29.710 1.00 98.75 504 THR A N 1
ATOM 3807 C CA . THR A 1 504 ? -13.888 -8.584 28.717 1.00 98.75 504 THR A CA 1
ATOM 3808 C C . THR A 1 504 ? -15.343 -8.954 28.985 1.00 98.75 504 THR A C 1
ATOM 3810 O O . THR A 1 504 ? -15.655 -10.115 29.250 1.00 98.75 504 THR A O 1
ATOM 3813 N N . ILE A 1 505 ? -16.233 -7.973 28.856 1.00 98.81 505 ILE A N 1
ATOM 3814 C CA . ILE A 1 505 ? -17.684 -8.149 28.740 1.00 98.81 505 ILE A CA 1
ATOM 3815 C C . ILE A 1 505 ? -18.160 -7.458 27.459 1.00 98.81 505 ILE A C 1
ATOM 3817 O O . ILE A 1 505 ? -17.492 -6.553 26.952 1.00 98.81 505 ILE A O 1
ATOM 3821 N N . TYR A 1 506 ? -19.308 -7.850 26.913 1.00 98.81 506 TYR A N 1
ATOM 3822 C CA . TYR A 1 506 ? -19.805 -7.217 25.693 1.00 98.81 506 TYR A CA 1
ATOM 3823 C C . TYR A 1 506 ? -21.316 -7.070 25.631 1.00 98.81 506 TYR A C 1
ATOM 3825 O O . TYR A 1 506 ? -22.073 -7.852 26.209 1.00 98.81 506 TYR A O 1
ATOM 3833 N N . HIS A 1 507 ? -21.744 -6.088 24.841 1.00 98.69 507 HIS A N 1
ATOM 3834 C CA . HIS A 1 507 ? -23.133 -5.920 24.452 1.00 98.69 507 HIS A CA 1
ATOM 3835 C C . HIS A 1 507 ? -23.265 -5.807 22.932 1.00 98.69 507 HIS A C 1
ATOM 3837 O O . HIS A 1 507 ? -22.575 -5.024 22.282 1.00 98.69 507 HIS A O 1
ATOM 3843 N N . ASN A 1 508 ? -24.216 -6.568 22.395 1.00 97.31 508 ASN A N 1
ATOM 3844 C CA . ASN A 1 508 ? -24.712 -6.514 21.023 1.00 97.31 508 ASN A CA 1
ATOM 3845 C C . ASN A 1 508 ? -26.242 -6.525 21.071 1.00 97.31 508 ASN A C 1
ATOM 3847 O O . ASN A 1 508 ? -26.827 -7.010 22.032 1.00 97.31 508 ASN A O 1
ATOM 3851 N N . ARG A 1 509 ? -26.909 -6.140 19.977 1.00 93.56 509 ARG A N 1
ATOM 3852 C CA . ARG A 1 509 ? -28.372 -6.316 19.849 1.00 93.56 509 ARG A CA 1
ATOM 3853 C C . ARG A 1 509 ? -28.816 -7.774 20.051 1.00 93.56 509 ARG A C 1
ATOM 3855 O O . ARG A 1 509 ? -29.946 -8.032 20.455 1.00 93.56 509 ARG A O 1
ATOM 3862 N N . ARG A 1 510 ? -27.954 -8.732 19.701 1.00 94.00 510 ARG A N 1
ATOM 3863 C CA . ARG A 1 510 ? -28.163 -10.171 19.892 1.00 94.00 510 ARG A CA 1
ATOM 3864 C C . ARG A 1 510 ? -26.880 -10.796 20.427 1.00 94.00 510 ARG A C 1
ATOM 3866 O O . ARG A 1 510 ? -25.799 -10.477 19.932 1.00 94.00 510 ARG A O 1
ATOM 3873 N N . LYS A 1 511 ? -27.013 -11.720 21.382 1.00 96.31 511 LYS A N 1
ATOM 3874 C CA . LYS A 1 511 ? -25.899 -12.539 21.875 1.00 96.31 511 LYS A CA 1
ATOM 3875 C C . LYS A 1 511 ? -25.271 -13.321 20.720 1.00 96.31 511 LYS A C 1
ATOM 3877 O O . LYS A 1 511 ? -25.983 -13.924 19.915 1.00 96.31 511 LYS A O 1
ATOM 3882 N N . ILE A 1 512 ? -23.943 -13.330 20.654 1.00 95.50 512 ILE A N 1
ATOM 3883 C CA . ILE A 1 512 ? -23.197 -14.110 19.667 1.00 95.50 512 ILE A CA 1
ATOM 3884 C C . ILE A 1 512 ? -23.228 -15.578 20.096 1.00 95.50 512 ILE A C 1
ATOM 3886 O O . ILE A 1 512 ? -22.899 -15.922 21.233 1.00 95.50 512 ILE A O 1
ATOM 3890 N N . LYS A 1 513 ? -23.648 -16.460 19.188 1.00 94.25 513 LYS A N 1
ATOM 3891 C CA . LYS A 1 513 ? -23.678 -17.903 19.444 1.00 94.25 513 LYS A CA 1
ATOM 3892 C C . LYS A 1 513 ? -22.246 -18.441 19.535 1.00 94.25 513 LYS A C 1
ATOM 3894 O O . LYS A 1 513 ? -21.449 -18.184 18.641 1.00 94.25 513 LYS A O 1
ATOM 3899 N N . GLY A 1 514 ? -21.954 -19.210 20.583 1.00 91.38 514 GLY A N 1
ATOM 3900 C CA . GLY A 1 514 ? -20.640 -19.837 20.787 1.00 91.38 514 GLY A CA 1
ATOM 3901 C C . GLY A 1 514 ? -19.547 -18.900 21.311 1.00 91.38 514 GLY A C 1
ATOM 3902 O O . GLY A 1 514 ? -18.416 -19.340 21.458 1.00 91.38 514 GLY A O 1
ATOM 3903 N N . GLU A 1 515 ? -19.873 -17.640 21.603 1.00 93.06 515 GLU A N 1
ATOM 3904 C CA . GLU A 1 515 ? -18.930 -16.690 22.198 1.00 93.06 515 GLU A CA 1
ATOM 3905 C C . GLU A 1 515 ? -18.723 -16.984 23.689 1.00 93.06 515 GLU A C 1
ATOM 3907 O O . GLU A 1 515 ? -19.701 -17.179 24.421 1.00 93.06 515 GLU A O 1
ATOM 3912 N N . THR A 1 516 ? -17.462 -17.017 24.128 1.00 94.19 516 THR A N 1
ATOM 3913 C CA . THR A 1 516 ? -17.083 -17.307 25.522 1.00 94.19 516 THR A CA 1
ATOM 3914 C C . THR A 1 516 ? -17.006 -16.051 26.378 1.00 94.19 516 THR A C 1
ATOM 3916 O O . THR A 1 516 ? -17.131 -16.140 27.598 1.00 94.19 516 THR A O 1
ATOM 3919 N N . VAL A 1 517 ? -16.810 -14.886 25.755 1.00 97.50 517 VAL A N 1
ATOM 3920 C CA . VAL A 1 517 ? -16.872 -13.592 26.443 1.00 97.50 517 VAL A CA 1
ATOM 3921 C C . VAL A 1 517 ? -18.277 -13.389 27.025 1.00 97.50 517 VAL A C 1
ATOM 3923 O O . VAL A 1 517 ? -19.282 -13.790 26.433 1.00 97.50 517 VAL A O 1
ATOM 3926 N N . GLU A 1 518 ? -18.373 -12.779 28.204 1.00 98.12 518 GLU A N 1
ATOM 3927 C CA . GLU A 1 518 ? -19.653 -12.582 28.886 1.00 98.12 518 GLU A CA 1
ATOM 3928 C C . GLU A 1 518 ? -20.537 -11.570 28.132 1.00 98.12 518 GLU A C 1
ATOM 3930 O O . GLU A 1 518 ? -20.156 -10.416 27.930 1.00 98.12 518 GLU A O 1
ATOM 3935 N N . TYR A 1 519 ? -21.740 -11.999 27.740 1.00 98.56 519 TYR A N 1
ATOM 3936 C CA . TYR A 1 519 ? -22.768 -11.125 27.169 1.00 98.56 519 TYR A CA 1
ATOM 3937 C C . TYR A 1 519 ? -23.603 -10.489 28.279 1.00 98.56 519 TYR A C 1
ATOM 3939 O O . TYR A 1 519 ? -24.200 -11.212 29.079 1.00 98.56 519 TYR A O 1
ATOM 3947 N N . VAL A 1 520 ? -23.704 -9.163 28.276 1.00 98.75 520 VAL A N 1
ATOM 3948 C CA . VAL A 1 520 ? -24.411 -8.383 29.301 1.00 98.75 520 VAL A CA 1
ATOM 3949 C C . VAL A 1 520 ? -25.469 -7.461 28.686 1.00 98.75 520 VAL A C 1
ATOM 3951 O O . VAL A 1 520 ? -25.528 -7.275 27.465 1.00 98.75 520 VAL A O 1
ATOM 3954 N N . SER A 1 521 ? -26.341 -6.885 29.519 1.00 98.69 521 SER A N 1
ATOM 3955 C CA . SER A 1 521 ? -27.255 -5.824 29.078 1.00 98.69 521 SER A CA 1
ATOM 3956 C C . SER A 1 521 ? -26.483 -4.537 28.740 1.00 98.69 521 SER A C 1
ATOM 3958 O O . SER A 1 521 ? -25.334 -4.372 29.147 1.00 98.69 521 SER A O 1
ATOM 3960 N N . PHE A 1 522 ? -27.098 -3.614 27.993 1.00 98.62 522 PHE A N 1
ATOM 3961 C CA . PHE A 1 522 ? -26.467 -2.327 27.675 1.00 98.62 522 PHE A CA 1
ATOM 3962 C C . PHE A 1 522 ? -26.146 -1.523 28.943 1.00 98.62 522 PHE A C 1
ATOM 3964 O O . PHE A 1 522 ? -25.058 -0.979 29.080 1.00 98.62 522 PHE A O 1
ATOM 3971 N N . GLU A 1 523 ? -27.069 -1.509 29.903 1.00 98.62 523 GLU A N 1
ATOM 3972 C CA . GLU A 1 523 ? -26.887 -0.846 31.193 1.00 98.62 523 GLU A CA 1
ATOM 3973 C C . GLU A 1 523 ? -25.774 -1.493 32.031 1.00 98.62 523 GLU A C 1
ATOM 3975 O O . GLU A 1 523 ? -24.927 -0.784 32.577 1.00 98.62 523 GLU A O 1
ATOM 3980 N N . ASP A 1 524 ? -25.726 -2.827 32.089 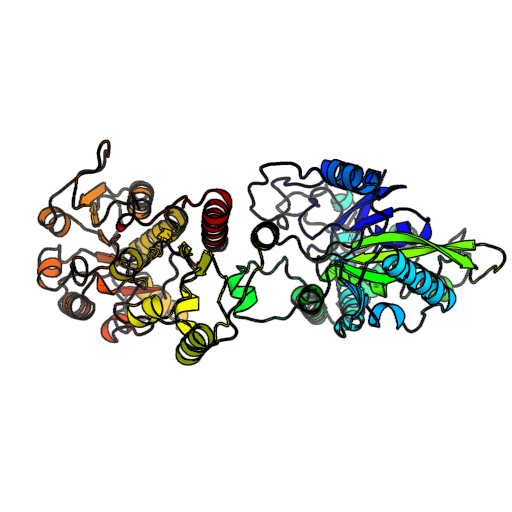1.00 98.69 524 ASP A N 1
ATOM 3981 C CA . ASP A 1 524 ? -24.659 -3.541 32.798 1.00 98.69 524 ASP A CA 1
ATOM 3982 C C . ASP A 1 524 ? -23.294 -3.312 32.151 1.00 98.69 524 ASP A C 1
ATOM 3984 O O . ASP A 1 524 ? -22.298 -3.203 32.866 1.00 98.69 524 ASP A O 1
ATOM 3988 N N . LEU A 1 525 ? -23.239 -3.208 30.817 1.00 98.88 525 LEU A N 1
ATOM 3989 C CA . LEU A 1 525 ? -22.014 -2.855 30.106 1.00 98.88 525 LEU A CA 1
ATOM 3990 C C . LEU A 1 525 ? -21.479 -1.515 30.619 1.00 98.88 525 LEU A C 1
ATOM 3992 O O . LEU A 1 525 ? -20.331 -1.449 31.051 1.00 98.88 525 LEU A O 1
ATOM 3996 N N . LEU A 1 526 ? -22.309 -0.469 30.631 1.00 98.81 526 LEU A N 1
ATOM 3997 C CA . LEU A 1 526 ? -21.899 0.873 31.058 1.00 98.81 526 LEU A CA 1
ATOM 3998 C C . LEU A 1 526 ? -21.438 0.893 32.521 1.00 98.81 526 LEU A C 1
ATOM 4000 O O . LEU A 1 526 ? -20.355 1.390 32.816 1.00 98.81 526 LEU A O 1
ATOM 4004 N N . LYS A 1 527 ? -22.212 0.285 33.427 1.00 98.69 527 LYS A N 1
ATOM 4005 C CA . LYS A 1 527 ? -21.917 0.288 34.871 1.00 98.69 527 LYS A CA 1
ATOM 4006 C C . LYS A 1 527 ? -20.655 -0.492 35.239 1.00 98.69 527 LYS A C 1
ATOM 4008 O O . LYS A 1 527 ? -19.972 -0.157 36.207 1.00 98.69 527 LYS A O 1
ATOM 4013 N N . ARG A 1 528 ? -20.360 -1.579 34.520 1.00 98.69 528 ARG A N 1
ATOM 4014 C CA . ARG A 1 528 ? -19.270 -2.504 34.878 1.00 98.69 528 ARG A CA 1
ATOM 4015 C C . ARG A 1 528 ? -17.938 -2.160 34.216 1.00 98.69 528 ARG A C 1
ATOM 4017 O O . ARG A 1 528 ? -16.907 -2.545 34.766 1.00 98.69 528 ARG A O 1
ATOM 4024 N N . SER A 1 529 ? -17.948 -1.441 33.096 1.00 98.81 529 SER A N 1
ATOM 4025 C CA . SER A 1 529 ? -16.747 -1.145 32.305 1.00 98.81 529 SER A CA 1
ATOM 4026 C C . SER A 1 529 ? -15.811 -0.159 32.997 1.00 98.81 529 SER A C 1
ATOM 4028 O O . SER A 1 529 ? -16.215 0.947 33.347 1.00 98.81 529 SER A O 1
ATOM 4030 N N . ASP A 1 530 ? -14.540 -0.526 33.135 1.00 98.81 530 ASP A N 1
ATOM 4031 C CA . ASP A 1 530 ? -13.462 0.426 33.440 1.00 98.81 530 ASP A CA 1
ATOM 4032 C C . ASP A 1 530 ? -12.935 1.075 32.151 1.00 98.81 530 ASP A C 1
ATOM 4034 O O . ASP A 1 530 ? -12.524 2.229 32.145 1.00 98.81 530 ASP A O 1
ATOM 4038 N N . VAL A 1 531 ? -12.994 0.340 31.039 1.00 98.88 531 VAL A N 1
ATOM 4039 C CA . VAL A 1 531 ? -12.740 0.845 29.688 1.00 98.88 531 VAL A CA 1
ATOM 4040 C C . VAL A 1 531 ? -13.940 0.480 28.827 1.00 98.88 531 VAL A C 1
ATOM 4042 O O . VAL A 1 531 ? -14.256 -0.701 28.716 1.00 98.88 531 VAL A O 1
ATOM 4045 N N . LEU A 1 532 ? -14.605 1.457 28.214 1.00 98.88 532 LEU A N 1
ATOM 4046 C CA . LEU A 1 532 ? -15.668 1.213 27.234 1.00 98.88 532 LEU A CA 1
ATOM 4047 C C . LEU A 1 532 ? -15.128 1.443 25.821 1.00 98.88 532 LEU A C 1
ATOM 4049 O O . LEU A 1 532 ? -14.744 2.558 25.490 1.00 98.88 532 LEU A O 1
ATOM 4053 N N . SER A 1 533 ? -15.129 0.411 24.981 1.00 98.81 533 SER A N 1
ATOM 4054 C CA . SER A 1 533 ? -14.720 0.481 23.575 1.00 98.81 533 SER A CA 1
ATOM 4055 C C . SER A 1 533 ? -15.929 0.425 22.639 1.00 98.81 533 SER A C 1
ATOM 4057 O O . SER A 1 533 ? -16.738 -0.510 22.702 1.00 98.81 533 SER A O 1
ATOM 4059 N N . LEU A 1 534 ? -16.053 1.419 21.758 1.00 98.62 534 LEU A N 1
ATOM 4060 C CA . LEU A 1 534 ? -17.155 1.561 20.802 1.00 98.62 534 LEU A CA 1
ATOM 4061 C C . LEU A 1 534 ? -16.760 0.985 19.437 1.00 98.62 534 LEU A C 1
ATOM 4063 O O . LEU A 1 534 ? -15.780 1.413 18.837 1.00 98.62 534 LEU A O 1
ATOM 4067 N N . ASN A 1 535 ? -17.535 0.013 18.948 1.00 95.94 535 ASN A N 1
ATOM 4068 C CA . ASN A 1 535 ? -17.248 -0.770 17.738 1.00 95.94 535 ASN A CA 1
ATOM 4069 C C . ASN A 1 535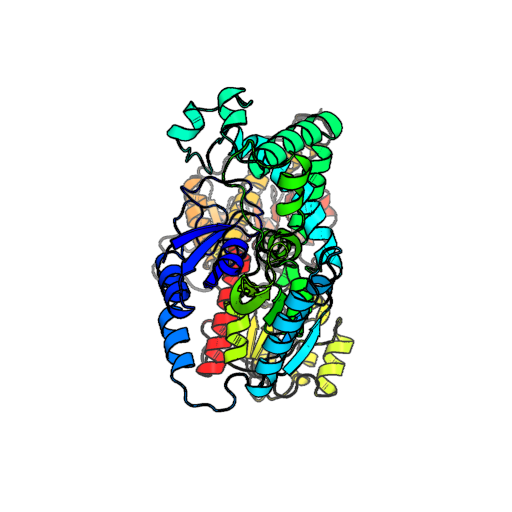 ? -18.527 -0.962 16.899 1.00 95.94 535 ASN A C 1
ATOM 4071 O O . ASN A 1 535 ? -18.862 -2.064 16.455 1.00 95.94 535 ASN A O 1
ATOM 4075 N N . LEU A 1 536 ? -19.309 0.110 16.752 1.00 92.88 536 LEU A N 1
ATOM 4076 C CA . LEU A 1 536 ? -20.622 0.084 16.108 1.00 92.88 536 LEU A CA 1
ATOM 4077 C C . LEU A 1 536 ? -20.588 0.736 14.721 1.00 92.88 536 LEU A C 1
ATOM 4079 O O . LEU A 1 536 ? -19.958 1.780 14.561 1.00 92.88 536 LEU A O 1
ATOM 4083 N N . PRO A 1 537 ? -21.338 0.209 13.735 1.00 90.62 537 PRO A N 1
ATOM 4084 C CA . PRO A 1 537 ? -21.615 0.966 12.522 1.00 90.62 537 PRO A CA 1
ATOM 4085 C C . PRO A 1 537 ? -22.463 2.200 12.861 1.00 90.62 537 PRO A C 1
ATOM 4087 O O . PRO A 1 537 ? -23.391 2.112 13.675 1.00 90.62 537 PRO A O 1
ATOM 4090 N N . LEU A 1 538 ? -22.184 3.333 12.216 1.00 91.38 538 LEU A N 1
ATOM 4091 C CA . LEU A 1 538 ? -22.978 4.554 12.358 1.00 91.38 538 LEU A CA 1
ATOM 4092 C C . LEU A 1 538 ? -24.251 4.472 11.505 1.00 91.38 538 LEU A C 1
ATOM 4094 O O . LEU A 1 538 ? -24.202 4.191 10.314 1.00 91.38 538 LEU A O 1
ATOM 4098 N N . ASN A 1 539 ? -25.398 4.706 12.135 1.00 87.75 539 ASN A N 1
ATOM 4099 C CA . ASN A 1 539 ? -26.712 4.843 11.513 1.00 87.75 539 ASN A CA 1
ATOM 4100 C C . ASN A 1 539 ? -27.638 5.623 12.461 1.00 87.75 539 ASN A C 1
ATOM 4102 O O . ASN A 1 539 ? -27.258 5.957 13.583 1.00 87.75 539 ASN A O 1
ATOM 4106 N N . SER A 1 540 ? -28.887 5.857 12.054 1.00 87.62 540 SER A N 1
ATOM 4107 C CA . SER A 1 540 ? -29.870 6.607 12.851 1.00 87.62 540 SER A CA 1
ATOM 4108 C C . SER A 1 540 ? -30.156 6.028 14.244 1.00 87.62 540 SER A C 1
ATOM 4110 O O . SER A 1 540 ? -30.588 6.767 15.120 1.00 87.62 540 SER A O 1
ATOM 4112 N N . LYS A 1 541 ? -29.920 4.729 14.476 1.00 90.50 541 LYS A N 1
ATOM 4113 C CA . LYS A 1 541 ? -30.126 4.074 15.782 1.00 90.50 541 LYS A CA 1
ATOM 4114 C C . LYS A 1 541 ? -28.879 4.064 16.666 1.00 90.50 541 LYS A C 1
ATOM 4116 O O . LYS A 1 541 ? -29.000 3.753 17.846 1.00 90.50 541 LYS A O 1
ATOM 4121 N N . THR A 1 542 ? -27.696 4.291 16.097 1.00 95.19 542 THR A N 1
ATOM 4122 C CA . THR A 1 542 ? -26.416 4.271 16.826 1.00 95.19 542 THR A CA 1
ATOM 4123 C C . THR A 1 542 ? -25.791 5.651 16.965 1.00 95.19 542 THR A C 1
ATOM 4125 O O . THR A 1 542 ? -24.890 5.807 17.784 1.00 95.19 542 THR A O 1
ATOM 4128 N N . ARG A 1 543 ? -26.272 6.650 16.213 1.00 96.50 543 ARG A N 1
ATOM 4129 C CA . ARG A 1 543 ? -25.899 8.050 16.407 1.00 96.50 543 ARG A CA 1
ATOM 4130 C C . ARG A 1 543 ? -26.215 8.461 17.846 1.00 96.50 543 ARG A C 1
ATOM 4132 O O . ARG A 1 5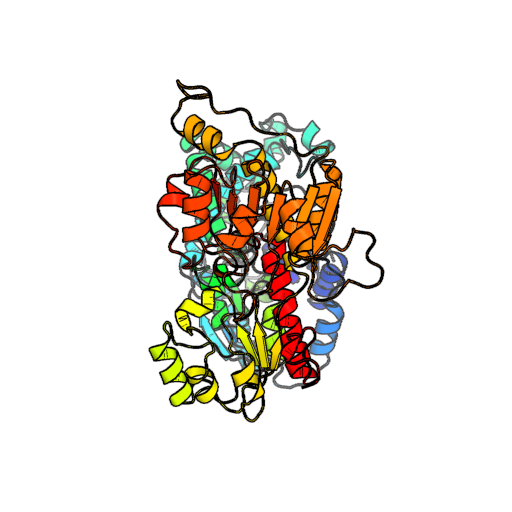43 ? -27.338 8.250 18.299 1.00 96.50 543 ARG A O 1
ATOM 4139 N N . HIS A 1 544 ? -25.223 9.017 18.541 1.00 98.12 544 HIS A N 1
ATOM 4140 C CA . HIS A 1 544 ? -25.316 9.440 19.945 1.00 98.12 544 HIS A CA 1
ATOM 4141 C C . HIS A 1 544 ? -25.840 8.356 20.897 1.00 98.12 544 HIS A C 1
ATOM 4143 O O . HIS A 1 544 ? -26.483 8.651 21.903 1.00 98.12 544 HIS A O 1
ATOM 4149 N N . ILE A 1 545 ? -25.563 7.078 20.605 1.00 98.31 545 ILE A N 1
ATOM 4150 C CA . ILE A 1 545 ? -25.934 5.980 21.509 1.00 98.31 545 ILE A CA 1
ATOM 4151 C C . ILE A 1 545 ? -25.238 6.108 22.868 1.00 98.31 545 ILE A C 1
ATOM 4153 O O . ILE A 1 545 ? -25.775 5.653 23.878 1.00 98.31 545 ILE A O 1
ATOM 4157 N N . ILE A 1 546 ? -24.064 6.745 22.896 1.00 98.62 546 ILE A N 1
ATOM 4158 C CA . ILE A 1 546 ? -23.442 7.252 24.115 1.00 98.62 546 ILE A CA 1
ATOM 4159 C C . ILE A 1 546 ? -23.600 8.775 24.135 1.00 98.62 546 ILE A C 1
ATOM 4161 O O . ILE A 1 546 ? -23.040 9.468 23.293 1.00 98.62 546 ILE A O 1
ATOM 4165 N N . SER A 1 547 ? -24.354 9.287 25.104 1.00 98.56 547 SER A N 1
ATOM 4166 C CA . SER A 1 547 ? -24.503 10.719 25.402 1.00 98.56 547 SER A CA 1
ATOM 4167 C C . SER A 1 547 ? -24.615 10.898 26.927 1.00 98.56 547 SER A C 1
ATOM 4169 O O . SER A 1 547 ? -24.338 9.964 27.688 1.00 98.56 547 SER A O 1
ATOM 4171 N N . THR A 1 548 ? -25.012 12.075 27.411 1.00 98.50 548 THR A N 1
ATOM 4172 C CA . THR A 1 548 ? -24.993 12.488 28.825 1.00 98.50 548 THR A CA 1
ATOM 4173 C C . THR A 1 548 ? -25.586 11.448 29.778 1.00 98.50 548 THR A C 1
ATOM 4175 O O . THR A 1 548 ? -25.028 11.191 30.845 1.00 98.50 548 THR A O 1
ATOM 4178 N N . ALA A 1 549 ? -26.712 10.825 29.414 1.00 98.38 549 ALA A N 1
ATOM 4179 C CA . ALA A 1 549 ? -27.354 9.816 30.255 1.00 98.38 549 ALA A CA 1
ATOM 4180 C C . ALA A 1 549 ? -26.475 8.566 30.425 1.00 98.38 549 ALA A C 1
ATOM 4182 O O . ALA A 1 549 ? -26.303 8.094 31.545 1.00 98.38 549 ALA A O 1
ATOM 4183 N N . GLN A 1 550 ? -25.890 8.060 29.337 1.00 98.69 550 GLN A N 1
ATOM 4184 C CA . GLN A 1 550 ? -25.031 6.876 29.351 1.00 98.69 550 GLN A CA 1
ATOM 4185 C C . GLN A 1 550 ? -23.695 7.150 30.040 1.00 98.69 550 GLN A C 1
ATOM 4187 O O . GLN A 1 550 ? -23.241 6.317 30.820 1.00 98.69 550 GLN A O 1
ATOM 4192 N N . LEU A 1 551 ? -23.102 8.326 29.814 1.00 98.75 551 LEU A N 1
ATOM 4193 C CA . LEU A 1 551 ? -21.853 8.737 30.462 1.00 98.75 551 LEU A CA 1
ATOM 4194 C C . LEU A 1 551 ? -22.004 8.767 31.991 1.00 98.75 551 LEU A C 1
ATOM 4196 O O . LEU A 1 551 ? -21.153 8.246 32.703 1.00 98.75 551 LEU A O 1
ATOM 4200 N N . ARG A 1 552 ? -23.138 9.263 32.506 1.00 98.50 552 ARG A N 1
ATOM 4201 C CA . ARG A 1 552 ? -23.449 9.269 33.951 1.00 98.50 552 ARG A CA 1
ATOM 4202 C C . ARG A 1 552 ? -23.641 7.881 34.567 1.00 98.50 552 ARG A C 1
ATOM 4204 O O . ARG A 1 552 ? -23.606 7.757 35.787 1.00 98.50 552 ARG A O 1
ATOM 4211 N N . MET A 1 553 ? -23.897 6.853 33.758 1.00 98.56 553 MET A N 1
ATOM 4212 C CA . MET A 1 553 ? -24.046 5.474 34.243 1.00 98.56 553 MET A CA 1
ATOM 4213 C C . MET A 1 553 ? -22.700 4.766 34.421 1.00 98.56 553 MET A C 1
ATOM 4215 O O . MET A 1 553 ? -22.650 3.723 35.073 1.00 98.56 553 MET A O 1
ATOM 4219 N N . MET A 1 554 ? -21.634 5.295 33.819 1.00 98.69 554 MET A N 1
ATOM 4220 C CA . MET A 1 554 ? -20.290 4.736 33.909 1.00 98.69 554 MET A CA 1
ATOM 4221 C C . MET A 1 554 ? -19.626 5.102 35.240 1.00 98.69 554 MET A C 1
ATOM 4223 O O . MET A 1 554 ? -20.112 5.945 35.997 1.00 98.69 554 MET A O 1
ATOM 4227 N N . LYS A 1 555 ? -18.506 4.446 35.557 1.00 98.25 555 LYS A N 1
ATOM 4228 C CA . LYS A 1 555 ? -17.739 4.783 36.758 1.00 98.25 555 LYS A CA 1
ATOM 4229 C C . LYS A 1 555 ? -17.006 6.111 36.509 1.00 98.25 555 LYS A C 1
ATOM 4231 O O . LYS A 1 555 ? -16.486 6.295 35.411 1.00 98.25 555 LYS A O 1
ATOM 4236 N N . PRO A 1 556 ? -16.842 6.976 37.525 1.00 97.31 556 PRO A N 1
ATOM 4237 C CA . PRO A 1 556 ? -16.028 8.191 37.396 1.00 97.31 556 PRO A CA 1
ATOM 4238 C C . PRO A 1 556 ? -14.587 7.918 36.944 1.00 97.31 556 PRO A C 1
ATOM 4240 O O . PRO A 1 556 ? -13.955 8.749 36.308 1.00 97.31 556 PRO A O 1
ATOM 4243 N N . THR A 1 557 ? -14.068 6.724 37.251 1.00 96.38 557 THR A N 1
ATOM 4244 C CA . THR A 1 557 ? -12.728 6.264 36.861 1.00 96.38 557 THR A CA 1
ATOM 4245 C C . THR A 1 557 ? -12.665 5.643 35.466 1.00 96.38 557 THR A C 1
ATOM 4247 O O . THR A 1 557 ? -11.594 5.199 35.053 1.00 96.38 557 THR A O 1
ATOM 4250 N N . SER A 1 558 ? -13.797 5.500 34.777 1.00 98.12 558 SER A N 1
ATOM 4251 C CA . SER A 1 558 ? -13.840 4.840 33.477 1.00 98.12 558 SER A CA 1
ATOM 4252 C C . SER A 1 558 ? -13.221 5.721 32.396 1.00 98.12 558 SER A C 1
ATOM 4254 O O . SER A 1 558 ? -13.278 6.948 32.475 1.00 98.12 558 SER A O 1
ATOM 4256 N N . ILE A 1 559 ? -12.684 5.085 31.357 1.00 98.50 559 ILE A N 1
ATOM 4257 C CA . ILE A 1 559 ? -12.275 5.754 30.118 1.00 98.50 559 ILE A CA 1
ATOM 4258 C C . ILE A 1 559 ? -13.068 5.231 28.916 1.00 98.50 559 ILE A C 1
ATOM 4260 O O . ILE A 1 559 ? -13.562 4.099 28.926 1.00 98.50 559 ILE A O 1
ATOM 4264 N N . ILE A 1 560 ? -13.170 6.047 27.867 1.00 98.69 560 ILE A N 1
ATOM 4265 C CA . ILE A 1 560 ? -13.887 5.702 26.629 1.00 98.69 560 ILE A CA 1
ATOM 4266 C C . ILE A 1 560 ? -12.917 5.637 25.457 1.00 98.69 560 ILE A C 1
ATOM 4268 O O . ILE A 1 560 ? -12.117 6.545 25.269 1.00 98.69 560 ILE A O 1
ATOM 4272 N N . ILE A 1 561 ? -13.021 4.583 24.651 1.00 98.81 561 ILE A N 1
ATOM 4273 C CA . ILE A 1 561 ? -12.246 4.383 23.430 1.00 98.81 561 ILE A CA 1
ATOM 4274 C C . ILE A 1 561 ? -13.186 4.366 22.232 1.00 98.81 561 ILE A C 1
ATOM 4276 O O . ILE A 1 561 ? -14.115 3.556 22.184 1.00 98.81 561 ILE A O 1
ATOM 4280 N N . ASN A 1 562 ? -12.935 5.235 21.254 1.00 98.69 562 ASN A N 1
ATOM 4281 C CA . ASN A 1 562 ? -13.693 5.255 20.008 1.00 98.69 562 ASN A CA 1
ATOM 4282 C C . ASN A 1 562 ? -12.754 5.157 18.803 1.00 98.69 562 ASN A C 1
ATOM 4284 O O . ASN A 1 562 ? -11.965 6.061 18.540 1.00 98.69 562 ASN A O 1
ATOM 4288 N N . THR A 1 563 ? -12.868 4.041 18.084 1.00 97.88 563 THR A N 1
ATOM 4289 C CA . THR A 1 563 ? -12.194 3.773 16.799 1.00 97.88 563 THR A CA 1
ATOM 4290 C C . THR A 1 563 ? -13.203 3.388 15.709 1.00 97.88 563 THR A C 1
ATOM 4292 O O . THR A 1 563 ? -12.835 2.859 14.665 1.00 97.88 563 THR A O 1
ATOM 4295 N N . ALA A 1 564 ? -14.498 3.621 15.957 1.00 95.12 564 ALA A N 1
ATOM 4296 C CA . ALA A 1 564 ? -15.570 3.281 15.031 1.00 95.12 564 ALA A CA 1
ATOM 4297 C C . ALA A 1 564 ? -15.932 4.476 14.137 1.00 95.12 564 ALA A C 1
ATOM 4299 O O . ALA A 1 564 ? -15.446 4.606 13.014 1.00 95.12 564 ALA A O 1
ATOM 4300 N N . ARG A 1 565 ? -16.812 5.348 14.631 1.00 94.69 565 ARG A N 1
ATOM 4301 C CA . ARG A 1 565 ? -17.217 6.620 14.016 1.00 94.69 565 ARG A CA 1
ATOM 4302 C C . ARG A 1 565 ? -17.467 7.616 15.133 1.00 94.69 565 ARG A C 1
ATOM 4304 O O . ARG A 1 565 ? -18.023 7.215 16.153 1.00 94.69 565 ARG A O 1
ATOM 4311 N N . GLY A 1 566 ? -17.102 8.883 14.964 1.00 95.62 566 GLY A N 1
ATOM 4312 C CA . GLY A 1 566 ? -17.234 9.846 16.056 1.00 95.62 566 GLY A CA 1
ATOM 4313 C C . GLY A 1 566 ? -18.677 10.039 16.507 1.00 95.62 566 GLY A C 1
ATOM 4314 O O . GLY A 1 566 ? -18.965 9.857 17.682 1.00 95.62 566 GLY A O 1
ATOM 4315 N N . ALA A 1 567 ? -19.608 10.211 15.564 1.00 96.81 567 ALA A N 1
ATOM 4316 C CA . ALA A 1 567 ? -21.019 10.497 15.846 1.00 96.81 567 ALA A CA 1
ATOM 4317 C C . ALA A 1 567 ? -21.810 9.384 16.577 1.00 96.81 567 ALA A C 1
ATOM 4319 O O . ALA A 1 567 ? -22.996 9.562 16.859 1.00 96.81 567 ALA A O 1
ATOM 4320 N N . VAL A 1 568 ? -21.213 8.225 16.891 1.00 97.62 568 VAL A N 1
ATOM 4321 C CA . VAL A 1 568 ? -21.833 7.253 17.824 1.00 97.62 568 VAL A CA 1
ATOM 4322 C C . VAL A 1 568 ? -21.741 7.720 19.284 1.00 97.62 568 VAL A C 1
ATOM 4324 O O . VAL A 1 568 ? -22.491 7.246 20.138 1.00 97.62 568 VAL A O 1
ATOM 4327 N N . LEU A 1 569 ? -20.844 8.664 19.557 1.00 98.19 569 LEU A N 1
ATOM 4328 C CA . LEU A 1 569 ? -20.653 9.353 20.821 1.00 98.19 569 LEU A CA 1
ATOM 4329 C C . LEU A 1 569 ? -21.003 10.828 20.616 1.00 98.19 569 LEU A C 1
ATOM 4331 O O . LEU A 1 569 ? -20.574 11.435 19.643 1.00 98.19 569 LEU A O 1
ATOM 4335 N N . ASP A 1 570 ? -21.807 11.382 21.513 1.00 98.44 570 ASP A N 1
ATOM 4336 C CA . ASP A 1 570 ? -22.064 12.819 21.569 1.00 98.44 570 ASP A CA 1
ATOM 4337 C C . ASP A 1 570 ? -20.815 13.535 22.090 1.00 98.44 570 ASP A C 1
ATOM 4339 O O . ASP A 1 570 ? -20.433 13.383 23.257 1.00 98.44 570 ASP A O 1
ATOM 4343 N N . GLU A 1 571 ? -20.137 14.254 21.193 1.00 97.56 571 GLU A N 1
ATOM 4344 C CA . GLU A 1 571 ? -18.827 14.843 21.470 1.00 97.56 571 GLU A CA 1
ATOM 4345 C C . GLU A 1 571 ? -18.915 15.971 22.507 1.00 97.56 571 GLU A C 1
ATOM 4347 O O . GLU A 1 571 ? -18.056 16.075 23.386 1.00 97.56 571 GLU A O 1
ATOM 4352 N N . GLY A 1 572 ? -19.994 16.760 22.470 1.00 98.06 572 GLY A N 1
ATOM 4353 C CA . GLY A 1 572 ? -20.265 17.799 23.464 1.00 98.06 572 GLY A CA 1
ATOM 4354 C C . GLY A 1 572 ? -20.541 17.200 24.843 1.00 98.06 572 GLY A C 1
ATOM 4355 O O . GLY A 1 572 ? -19.953 17.629 25.838 1.00 98.06 572 GLY A O 1
ATOM 4356 N N . ALA A 1 573 ? -21.355 16.142 24.904 1.00 98.56 573 ALA A N 1
ATOM 4357 C CA . ALA A 1 573 ? -21.616 15.434 26.156 1.00 98.56 573 ALA A CA 1
ATOM 4358 C C . ALA A 1 573 ? -20.348 14.798 26.752 1.00 98.56 573 ALA A C 1
ATOM 4360 O O . ALA A 1 573 ? -20.189 14.781 27.976 1.00 98.56 573 ALA A O 1
ATOM 4361 N N . LEU A 1 574 ? -19.438 14.282 25.914 1.00 98.62 574 LEU A N 1
ATOM 4362 C CA . LEU A 1 574 ? -18.146 13.771 26.375 1.00 98.62 574 LEU A CA 1
ATOM 4363 C C . LEU A 1 574 ? -17.304 14.882 27.011 1.00 98.62 574 LEU A C 1
ATOM 4365 O O . LEU A 1 574 ? -16.737 14.668 28.081 1.00 98.62 574 LEU A O 1
ATOM 4369 N N . VAL A 1 575 ? -17.228 16.053 26.376 1.00 98.50 575 VAL A N 1
ATOM 4370 C CA . VAL A 1 575 ? -16.463 17.199 26.890 1.00 98.50 575 VAL A CA 1
ATOM 4371 C C . VAL A 1 575 ? -16.990 17.630 28.253 1.00 98.50 575 VAL A C 1
ATOM 4373 O O . VAL A 1 575 ? -16.214 17.688 29.205 1.00 98.50 575 VAL A O 1
ATOM 4376 N N . GLU A 1 576 ? -18.306 17.812 28.391 1.00 98.38 576 GLU A N 1
ATOM 4377 C CA . GLU A 1 576 ? -18.918 18.133 29.686 1.00 98.38 576 GLU A CA 1
ATOM 4378 C C . GLU A 1 576 ? -18.646 17.045 30.737 1.00 98.38 576 GLU A C 1
ATOM 4380 O O . GLU A 1 576 ? -18.412 17.342 31.911 1.00 98.38 576 GLU A O 1
ATOM 4385 N N . ALA A 1 577 ? -18.677 15.766 30.349 1.00 98.38 577 ALA A N 1
ATOM 4386 C CA . ALA A 1 577 ? -18.406 14.661 31.263 1.00 98.38 577 ALA A CA 1
ATOM 4387 C C . ALA A 1 577 ? -16.946 14.637 31.739 1.00 98.38 577 ALA A C 1
ATOM 4389 O O . ALA A 1 577 ? -16.700 14.327 32.905 1.00 98.38 577 ALA A O 1
ATOM 4390 N N . LEU A 1 578 ? -15.993 14.974 30.869 1.00 97.56 578 LEU A N 1
ATOM 4391 C CA . LEU A 1 578 ? -14.575 15.074 31.212 1.00 97.56 578 LEU A CA 1
ATOM 4392 C C . LEU A 1 578 ? -14.305 16.273 32.130 1.00 97.56 578 LEU A C 1
ATOM 4394 O O . LEU A 1 578 ? -13.637 16.123 33.149 1.00 97.56 578 LEU A O 1
ATOM 4398 N N . GLU A 1 579 ? -14.865 17.444 31.815 1.00 96.75 579 GLU A N 1
ATOM 4399 C CA . GLU A 1 579 ? -14.715 18.664 32.625 1.00 96.75 579 GLU A CA 1
ATOM 4400 C C . GLU A 1 579 ? -15.281 18.492 34.042 1.00 96.75 579 GLU A C 1
ATOM 4402 O O . GLU A 1 579 ? -14.690 18.955 35.017 1.00 96.75 579 GLU A O 1
ATOM 4407 N N . ASN A 1 580 ? -16.398 17.771 34.169 1.00 96.81 580 ASN A N 1
ATOM 4408 C CA . ASN A 1 580 ? -17.040 17.494 35.454 1.00 96.81 580 ASN A CA 1
ATOM 4409 C C . ASN A 1 580 ? -16.465 16.266 36.189 1.00 96.81 580 ASN A C 1
ATOM 4411 O O . ASN A 1 580 ? -16.980 15.904 37.248 1.00 96.81 580 ASN A O 1
ATOM 4415 N N . GLY A 1 581 ? -15.465 15.572 35.631 1.00 95.44 581 GLY A N 1
ATOM 4416 C CA . GLY A 1 581 ? -14.915 14.338 36.212 1.00 95.44 581 GLY A CA 1
ATOM 4417 C C . GLY A 1 581 ? -15.914 13.172 36.280 1.00 95.44 581 GLY A C 1
ATOM 4418 O O . GLY A 1 581 ? -15.771 12.269 37.101 1.00 95.44 581 GLY A O 1
ATOM 4419 N N . THR A 1 582 ? -16.952 13.192 35.437 1.00 97.62 582 THR A N 1
ATOM 4420 C CA . THR A 1 582 ? -17.894 12.070 35.264 1.00 97.62 582 THR A CA 1
ATOM 4421 C C . THR A 1 582 ? -17.230 10.896 34.540 1.00 97.62 582 THR A C 1
ATOM 4423 O O . THR A 1 582 ? -17.603 9.748 34.762 1.00 97.62 582 THR A O 1
ATOM 4426 N N . ILE A 1 583 ? -16.238 11.184 33.695 1.00 97.69 583 ILE A N 1
ATOM 4427 C CA . ILE A 1 583 ? -15.372 10.223 33.006 1.00 97.69 583 ILE A CA 1
ATOM 4428 C C . ILE A 1 583 ? -13.927 10.685 33.201 1.00 97.69 583 ILE A C 1
ATOM 4430 O O . ILE A 1 583 ? -13.650 11.881 33.126 1.00 97.69 583 ILE A O 1
ATOM 4434 N N . ALA A 1 584 ? -13.004 9.751 33.437 1.00 96.12 584 ALA A N 1
ATOM 4435 C CA . ALA A 1 584 ? -11.615 10.079 33.763 1.00 96.12 584 ALA A CA 1
ATOM 4436 C C . ALA A 1 584 ? -10.788 10.510 32.540 1.00 96.12 584 ALA A C 1
ATOM 4438 O O . ALA A 1 584 ? -9.836 11.277 32.663 1.00 96.12 584 ALA A O 1
ATOM 4439 N N . GLY A 1 585 ? -11.130 10.003 31.357 1.00 96.62 585 GLY A N 1
ATOM 4440 C CA . GLY A 1 585 ? -10.380 10.260 30.133 1.00 96.62 585 GLY A CA 1
ATOM 4441 C C . GLY A 1 585 ? -10.972 9.552 28.922 1.00 96.62 585 GLY A C 1
ATOM 4442 O O . GLY A 1 585 ? -11.930 8.779 29.025 1.00 96.62 585 GLY A O 1
ATOM 4443 N N . ALA A 1 586 ? -10.385 9.799 27.757 1.00 98.38 586 ALA A N 1
ATOM 4444 C CA . ALA A 1 586 ? -10.809 9.161 26.519 1.00 98.38 586 ALA A CA 1
ATOM 4445 C C . ALA A 1 586 ? -9.639 8.943 25.554 1.00 98.38 586 ALA A C 1
ATOM 4447 O O . ALA A 1 586 ? -8.611 9.610 25.624 1.00 98.38 586 ALA A O 1
ATOM 4448 N N . GLY A 1 587 ? -9.802 7.993 24.643 1.00 98.50 587 GLY A N 1
ATOM 4449 C CA . GLY A 1 587 ? -8.904 7.765 23.524 1.00 98.50 587 GLY A CA 1
ATOM 4450 C C . GLY A 1 587 ? -9.699 7.717 22.230 1.00 98.50 587 GLY A C 1
ATOM 4451 O O . GLY A 1 587 ? -10.501 6.805 22.032 1.00 98.50 587 GLY A O 1
ATOM 4452 N N . LEU A 1 588 ? -9.504 8.707 21.366 1.00 98.69 588 LEU A N 1
ATOM 4453 C CA . LEU A 1 588 ? -10.340 8.922 20.190 1.00 98.69 588 LEU A CA 1
ATOM 4454 C C . LEU A 1 588 ? -9.484 8.912 18.928 1.00 98.69 588 LEU A C 1
ATOM 4456 O O . LEU A 1 588 ? -8.514 9.659 18.825 1.00 98.69 588 LEU A O 1
ATOM 4460 N N . ASP A 1 589 ? -9.867 8.067 17.978 1.00 98.31 589 ASP A N 1
ATOM 4461 C CA . ASP A 1 589 ? -9.358 8.103 16.604 1.00 98.31 589 ASP A CA 1
ATOM 4462 C C . ASP A 1 589 ? -10.339 8.803 15.652 1.00 98.31 589 ASP A C 1
ATOM 4464 O O . ASP A 1 589 ? -9.992 9.112 14.525 1.00 98.31 589 ASP A O 1
ATOM 4468 N N . VAL A 1 590 ? -11.580 9.029 16.087 1.00 97.44 590 VAL A N 1
ATOM 4469 C CA . VAL A 1 590 ? -12.697 9.499 15.256 1.00 97.44 590 VAL A CA 1
ATOM 4470 C C . VAL A 1 590 ? -13.509 10.568 15.993 1.00 97.44 590 VAL A C 1
ATOM 4472 O O . VAL A 1 590 ? -13.621 10.512 17.221 1.00 97.44 590 VAL A O 1
ATOM 4475 N N . PHE A 1 591 ? -14.102 11.502 15.246 1.00 97.69 591 PHE A N 1
ATOM 4476 C CA . PHE A 1 591 ? -14.757 12.725 15.746 1.00 97.69 591 PHE A CA 1
ATOM 4477 C C . PHE A 1 591 ? -16.121 12.954 15.084 1.00 97.69 591 PHE A C 1
ATOM 4479 O O . PHE A 1 591 ? -16.414 12.397 14.024 1.00 97.69 591 PHE A O 1
ATOM 4486 N N . GLU A 1 592 ? -17.024 13.669 15.751 1.00 95.12 592 GLU A N 1
ATOM 4487 C CA . GLU A 1 592 ? -18.409 13.803 15.280 1.00 95.12 592 GLU A CA 1
ATOM 4488 C C . GLU A 1 592 ? -18.496 14.537 13.933 1.00 95.12 592 GLU A C 1
ATOM 4490 O O . GLU A 1 592 ? -19.248 14.107 13.059 1.00 95.12 592 GLU A O 1
ATOM 4495 N N . GLU A 1 593 ? -17.674 15.572 13.746 1.00 92.00 593 GLU A N 1
ATOM 4496 C CA . GLU A 1 593 ? -17.662 16.449 12.567 1.00 92.00 593 GLU A CA 1
ATOM 4497 C C . GLU A 1 593 ? -16.278 16.463 11.888 1.00 92.00 593 GLU A C 1
ATOM 4499 O O . GLU A 1 593 ? -15.725 17.522 11.577 1.00 92.00 593 GLU A O 1
ATOM 4504 N N . GLU A 1 594 ? -15.686 15.280 11.686 1.00 86.44 594 GLU A N 1
ATOM 4505 C CA . GLU A 1 594 ? -14.375 15.121 11.039 1.00 86.44 594 GLU A CA 1
ATOM 4506 C C . GLU A 1 594 ? -14.260 15.930 9.728 1.00 86.44 594 GLU A C 1
ATOM 4508 O O . GLU A 1 594 ? -15.171 15.887 8.897 1.00 86.44 594 GLU A O 1
ATOM 4513 N N . PRO A 1 595 ? -13.142 16.651 9.496 1.00 89.94 595 PRO A N 1
ATOM 4514 C CA . PRO A 1 595 ? -11.904 16.688 10.286 1.00 89.94 595 PRO A CA 1
ATOM 4515 C C . PRO A 1 595 ? -11.913 17.701 11.450 1.00 89.94 595 PRO A C 1
ATOM 4517 O O . PRO A 1 595 ? -10.874 17.922 12.075 1.00 89.94 595 PRO A O 1
ATOM 4520 N N . SER A 1 596 ? -13.044 18.351 11.735 1.00 94.12 596 SER A N 1
ATOM 4521 C CA . SER A 1 596 ? -13.163 19.277 12.865 1.00 94.12 596 SER A CA 1
ATOM 4522 C C . SER A 1 596 ? -13.244 18.504 14.179 1.00 94.12 596 SER A C 1
ATOM 4524 O O . SER A 1 596 ? -13.908 17.476 14.270 1.00 94.12 596 SER A O 1
ATOM 4526 N N . ILE A 1 597 ? -12.572 19.020 15.207 1.00 95.44 597 ILE A N 1
ATOM 4527 C CA . ILE A 1 597 ? -12.527 18.422 16.544 1.00 95.44 597 ILE A CA 1
ATOM 4528 C C . ILE A 1 597 ? -13.030 19.461 17.540 1.00 95.44 597 ILE A C 1
ATOM 4530 O O . ILE A 1 597 ? -12.641 20.633 17.467 1.00 95.44 597 ILE A O 1
ATOM 4534 N N . HIS A 1 598 ? -13.862 19.048 18.492 1.00 97.06 598 HIS A N 1
ATOM 4535 C CA . HIS A 1 598 ? -14.362 19.926 19.536 1.00 97.06 598 HIS A CA 1
ATOM 4536 C C . HIS A 1 598 ? -13.193 20.542 20.332 1.00 97.06 598 HIS A C 1
ATOM 4538 O O . HIS A 1 598 ? -12.343 19.809 20.855 1.00 97.06 598 HIS A O 1
ATOM 4544 N N . PRO A 1 599 ? -13.135 21.880 20.501 1.00 96.75 599 PRO A N 1
ATOM 4545 C CA . PRO A 1 599 ? -12.008 22.551 21.155 1.00 96.75 599 PRO A CA 1
ATOM 4546 C C . PRO A 1 599 ? -11.713 22.047 22.572 1.00 96.75 599 PRO A C 1
ATOM 4548 O O . PRO A 1 599 ? -10.551 21.959 22.964 1.00 96.75 599 PRO A O 1
ATOM 4551 N N . GLY A 1 600 ? -12.758 21.672 23.317 1.00 96.75 600 GLY A N 1
ATOM 4552 C CA . GLY A 1 600 ? -12.627 21.075 24.650 1.00 96.75 600 GLY A CA 1
ATOM 4553 C C . GLY A 1 600 ? -11.843 19.757 24.662 1.00 96.75 600 GLY A C 1
ATOM 4554 O O . GLY A 1 600 ? -11.098 19.512 25.604 1.00 96.75 600 GLY A O 1
ATOM 4555 N N . LEU A 1 601 ? -11.917 18.940 23.602 1.00 96.75 601 LEU A N 1
ATOM 4556 C CA . LEU A 1 601 ? -11.105 17.723 23.491 1.00 96.75 601 LEU A CA 1
ATOM 4557 C C . LEU A 1 601 ? -9.644 18.044 23.178 1.00 96.75 601 LEU A C 1
ATOM 4559 O O . LEU A 1 601 ? -8.753 17.454 23.777 1.00 96.75 601 LEU A O 1
ATOM 4563 N N . ILE A 1 602 ? -9.395 19.005 22.282 1.00 94.88 602 ILE A N 1
ATOM 4564 C CA . ILE A 1 602 ? -8.036 19.447 21.926 1.00 94.88 602 ILE A CA 1
ATOM 4565 C C . ILE A 1 602 ? -7.280 19.977 23.151 1.00 94.88 602 ILE A C 1
ATOM 4567 O O . ILE A 1 602 ? -6.080 19.748 23.290 1.00 94.88 602 ILE A O 1
ATOM 4571 N N . GLN A 1 603 ? -7.972 20.701 24.031 1.00 92.12 603 GLN A N 1
ATOM 4572 C CA . GLN A 1 603 ? -7.375 21.306 25.223 1.00 92.12 603 GLN A CA 1
ATOM 4573 C C . GLN A 1 603 ? -7.212 20.317 26.386 1.00 92.12 603 GLN A C 1
ATOM 4575 O O . GLN A 1 603 ? -6.441 20.587 27.308 1.00 92.12 603 GLN A O 1
ATOM 4580 N N . ASN A 1 604 ? -7.916 19.183 26.362 1.00 92.50 604 ASN A N 1
ATOM 4581 C CA . ASN A 1 604 ? -7.931 18.241 27.470 1.00 92.50 604 ASN A CA 1
ATOM 4582 C C . ASN A 1 604 ? -6.776 17.231 27.380 1.00 92.50 604 ASN A C 1
ATOM 4584 O O . ASN A 1 604 ? -6.728 16.366 26.508 1.00 92.50 604 ASN A O 1
ATOM 4588 N N . THR A 1 605 ? -5.850 17.301 28.334 1.00 88.88 605 THR A N 1
ATOM 4589 C CA . THR A 1 605 ? -4.658 16.445 28.371 1.00 88.88 605 THR A CA 1
ATOM 4590 C C . THR A 1 605 ? -4.933 15.004 28.811 1.00 88.88 605 THR A C 1
ATOM 4592 O O . THR A 1 605 ? -4.086 14.146 28.552 1.00 88.88 605 THR A O 1
ATOM 4595 N N . THR A 1 606 ? -6.098 14.709 29.407 1.00 90.94 606 THR A N 1
ATOM 4596 C CA . THR A 1 606 ? -6.528 13.335 29.751 1.00 90.94 606 THR A CA 1
ATOM 4597 C C . THR A 1 606 ? -7.134 12.590 28.562 1.00 90.94 606 THR A C 1
ATOM 4599 O O . THR A 1 606 ? -7.443 11.397 28.651 1.00 90.94 606 THR A O 1
ATOM 4602 N N . VAL A 1 607 ? -7.278 13.276 27.426 1.00 95.38 607 VAL A N 1
ATOM 4603 C CA . VAL A 1 607 ? -7.743 12.700 26.171 1.00 95.38 607 VAL A CA 1
ATOM 4604 C C . VAL A 1 607 ? -6.552 12.477 25.247 1.00 95.38 607 VAL A C 1
ATOM 4606 O O . VAL A 1 607 ? -5.763 13.387 25.012 1.00 95.38 607 VAL A O 1
ATOM 4609 N N . ILE A 1 608 ? -6.406 11.267 24.707 1.00 96.50 608 ILE A N 1
ATOM 4610 C CA . ILE A 1 608 ? -5.454 10.979 23.629 1.00 96.50 608 ILE A CA 1
ATOM 4611 C C . ILE A 1 608 ? -6.190 10.968 22.289 1.00 96.50 608 ILE A C 1
ATOM 4613 O O . ILE A 1 608 ? -7.229 10.324 22.148 1.00 96.50 608 ILE A O 1
ATOM 4617 N N . LEU A 1 609 ? -5.651 11.699 21.315 1.00 97.19 609 LEU A N 1
ATOM 4618 C CA . LEU A 1 609 ? -6.296 11.959 20.032 1.00 97.19 609 LEU A CA 1
ATOM 4619 C C . LEU A 1 609 ? -5.430 11.458 18.878 1.00 97.19 609 LEU A C 1
ATOM 4621 O O . LEU A 1 609 ? -4.223 11.708 18.850 1.00 97.19 609 LEU A O 1
ATOM 4625 N N . LEU A 1 610 ? -6.059 10.791 17.917 1.00 97.25 610 LEU A N 1
ATOM 4626 C CA . LEU A 1 610 ? -5.473 10.392 16.644 1.00 97.25 610 LEU A CA 1
ATOM 4627 C C . LEU A 1 610 ? -6.378 10.851 15.487 1.00 97.25 610 LEU A C 1
ATOM 4629 O O . LEU A 1 610 ? -7.595 10.890 15.652 1.00 97.25 610 LEU A O 1
ATOM 4633 N N . PRO A 1 611 ? -5.811 11.226 14.328 1.00 95.00 611 PRO A N 1
ATOM 4634 C CA . PRO A 1 611 ? -6.581 11.730 13.192 1.00 95.00 611 PRO A CA 1
ATOM 4635 C C . PRO A 1 611 ? -7.046 10.591 12.262 1.00 95.00 611 PRO A C 1
ATOM 4637 O O . PRO A 1 611 ? -6.591 10.505 11.125 1.00 95.00 611 PRO A O 1
ATOM 4640 N N . HIS A 1 612 ? -7.924 9.706 12.739 1.00 93.94 612 HIS A N 1
ATOM 4641 C CA . HIS A 1 612 ? -8.518 8.598 11.969 1.00 93.94 612 HIS A CA 1
ATOM 4642 C C . HIS A 1 612 ? -7.479 7.659 11.332 1.00 93.94 612 HIS A C 1
ATOM 4644 O O . HIS A 1 612 ? -7.495 7.345 10.140 1.00 93.94 612 HIS A O 1
ATOM 4650 N N . MET A 1 613 ? -6.551 7.190 12.162 1.00 89.12 613 MET A N 1
ATOM 4651 C CA . MET A 1 613 ? -5.388 6.387 11.792 1.00 89.12 613 MET A CA 1
ATOM 4652 C C . MET A 1 613 ? -5.616 4.873 11.906 1.00 89.12 613 MET A C 1
ATOM 4654 O O . MET A 1 613 ? -4.710 4.104 11.587 1.00 89.12 613 MET A O 1
ATOM 4658 N N . GLY A 1 614 ? -6.796 4.411 12.334 1.00 90.12 614 GLY A N 1
ATOM 4659 C CA . GLY A 1 614 ? -7.106 3.005 12.622 1.00 90.12 614 GLY A CA 1
ATOM 4660 C C . GLY A 1 614 ? -6.673 2.012 11.541 1.00 90.12 614 GLY A C 1
ATOM 4661 O O . GLY A 1 614 ? -6.135 0.950 11.848 1.00 90.12 614 GLY A O 1
ATOM 4662 N N . THR A 1 615 ? -6.836 2.366 10.267 1.00 86.75 615 THR A N 1
ATOM 4663 C CA . THR A 1 615 ? -6.425 1.539 9.118 1.00 86.75 615 THR A CA 1
ATOM 4664 C C . THR A 1 615 ? -5.218 2.088 8.368 1.00 86.75 615 THR A C 1
ATOM 4666 O O . THR A 1 615 ? -4.881 1.567 7.308 1.00 86.75 615 THR A O 1
ATOM 4669 N N . HIS A 1 616 ? -4.569 3.141 8.866 1.00 80.31 616 HIS A N 1
ATOM 4670 C CA . HIS A 1 616 ? -3.476 3.836 8.185 1.00 80.31 616 HIS A CA 1
ATOM 4671 C C . HIS A 1 616 ? -2.143 3.080 8.346 1.00 80.31 616 HIS A C 1
ATOM 4673 O O . HIS A 1 616 ? -1.191 3.542 8.968 1.00 80.31 616 HIS A O 1
ATOM 4679 N N . THR A 1 617 ? -2.112 1.860 7.806 1.00 66.88 617 THR A N 1
ATOM 4680 C CA . THR A 1 617 ? -0.950 0.964 7.756 1.00 66.88 617 THR A CA 1
ATOM 4681 C C . THR A 1 617 ? -0.855 0.335 6.372 1.00 66.88 617 THR A C 1
ATOM 4683 O O . THR A 1 617 ? -1.873 0.139 5.700 1.00 66.88 617 THR A O 1
ATOM 4686 N N . MET A 1 618 ? 0.362 -0.012 5.961 1.00 61.53 618 MET A N 1
ATOM 4687 C CA . MET A 1 618 ? 0.629 -0.574 4.638 1.00 61.53 618 MET A CA 1
ATOM 4688 C C . MET A 1 618 ? -0.114 -1.878 4.394 1.00 61.53 618 MET A C 1
ATOM 4690 O O . MET A 1 618 ? -0.761 -2.060 3.365 1.00 61.53 618 MET A O 1
ATOM 4694 N N . GLU A 1 619 ? -0.044 -2.781 5.363 1.00 75.00 619 GLU A N 1
ATOM 4695 C CA . GLU A 1 619 ? -0.635 -4.106 5.299 1.00 75.00 619 GLU A CA 1
ATOM 4696 C C . GLU A 1 619 ? -2.157 -4.018 5.229 1.00 75.00 619 GLU A C 1
ATOM 4698 O O . GLU A 1 619 ? -2.780 -4.727 4.440 1.00 75.00 619 GLU A O 1
ATOM 4703 N N . THR A 1 620 ? -2.765 -3.139 6.029 1.00 75.62 620 THR A N 1
ATOM 4704 C CA . THR A 1 620 ? -4.226 -3.027 6.097 1.00 75.62 620 THR A CA 1
ATOM 4705 C C . THR A 1 620 ? -4.790 -2.354 4.867 1.00 75.62 620 THR A C 1
ATOM 4707 O O . THR A 1 620 ? -5.701 -2.904 4.254 1.00 75.62 620 THR A O 1
ATOM 4710 N N . LYS A 1 621 ? -4.237 -1.204 4.461 1.00 74.19 621 LYS A N 1
ATOM 4711 C CA . LYS A 1 621 ? -4.701 -0.528 3.247 1.00 74.19 621 LYS A CA 1
ATOM 4712 C C . LYS A 1 621 ? -4.592 -1.454 2.041 1.00 74.19 621 LYS A C 1
ATOM 4714 O O . LYS A 1 621 ? -5.547 -1.573 1.287 1.00 74.19 621 LYS A O 1
ATOM 4719 N N . ARG A 1 622 ? -3.495 -2.201 1.928 1.00 66.94 622 ARG A N 1
ATOM 4720 C CA . ARG A 1 622 ? -3.339 -3.196 0.873 1.00 66.94 622 ARG A CA 1
ATOM 4721 C C . ARG A 1 622 ? -4.383 -4.314 0.936 1.00 66.94 622 ARG A C 1
ATOM 4723 O O . ARG A 1 622 ? -5.015 -4.586 -0.077 1.00 66.94 622 ARG A O 1
ATOM 4730 N N . LYS A 1 623 ? -4.602 -4.937 2.102 1.00 75.50 623 LYS A N 1
ATOM 4731 C CA . LYS A 1 623 ? -5.656 -5.959 2.272 1.00 75.50 623 LYS A CA 1
ATOM 4732 C C . LYS A 1 623 ? -7.032 -5.415 1.879 1.00 75.50 623 LYS A C 1
ATOM 4734 O O . LYS A 1 623 ? -7.827 -6.133 1.281 1.00 75.50 623 LYS A O 1
ATOM 4739 N N . MET A 1 624 ? -7.322 -4.157 2.216 1.00 81.69 624 MET A N 1
ATOM 4740 C CA . MET A 1 624 ? -8.568 -3.488 1.840 1.00 81.69 624 MET A CA 1
ATOM 4741 C C . MET A 1 624 ? -8.669 -3.297 0.321 1.00 81.69 624 MET A C 1
ATOM 4743 O O . MET A 1 624 ? -9.706 -3.612 -0.259 1.00 81.69 624 MET A O 1
ATOM 4747 N N . GLU A 1 625 ? -7.607 -2.823 -0.332 1.00 75.56 625 GLU A N 1
ATOM 4748 C CA . GLU A 1 625 ? -7.555 -2.670 -1.792 1.00 75.56 625 GLU A CA 1
ATOM 4749 C C . GLU A 1 625 ? -7.754 -4.024 -2.492 1.00 75.56 625 GLU A C 1
ATOM 4751 O O . GLU A 1 625 ? -8.656 -4.156 -3.319 1.00 75.56 625 GLU A O 1
ATOM 4756 N N . GLU A 1 626 ? -6.990 -5.049 -2.098 1.00 75.75 626 GLU A N 1
ATOM 4757 C CA . GLU A 1 626 ? -7.088 -6.417 -2.626 1.00 75.75 626 GLU A CA 1
ATOM 4758 C C . GLU A 1 626 ? -8.514 -6.966 -2.476 1.00 75.75 626 GLU A C 1
ATOM 4760 O O . GLU A 1 626 ? -9.121 -7.390 -3.458 1.00 75.75 626 GLU A O 1
ATOM 4765 N N . LYS A 1 627 ? -9.107 -6.861 -1.280 1.00 80.12 627 LYS A N 1
ATOM 4766 C CA . LYS A 1 627 ? -10.471 -7.339 -1.013 1.00 80.12 627 LYS A CA 1
ATOM 4767 C C . LYS A 1 627 ? -11.538 -6.598 -1.821 1.00 80.12 627 LYS A C 1
ATOM 4769 O O . LYS A 1 627 ? -12.536 -7.188 -2.241 1.00 80.12 627 LYS A O 1
ATOM 4774 N N . THR A 1 628 ? -11.349 -5.301 -2.041 1.00 83.69 628 THR A N 1
ATOM 4775 C CA . THR A 1 628 ? -12.274 -4.494 -2.847 1.00 83.69 628 THR A CA 1
ATOM 4776 C C . THR A 1 628 ? -12.188 -4.895 -4.320 1.00 83.69 628 THR A C 1
ATOM 4778 O O . THR A 1 628 ? -13.218 -5.059 -4.970 1.00 83.69 628 THR A O 1
ATOM 4781 N N . ILE A 1 629 ? -10.974 -5.118 -4.832 1.00 80.19 629 ILE A N 1
ATOM 4782 C CA . ILE A 1 629 ? -10.732 -5.609 -6.195 1.00 80.19 629 ILE A CA 1
ATOM 4783 C C . ILE A 1 629 ? -11.328 -7.010 -6.383 1.00 80.19 629 ILE A C 1
ATOM 4785 O O . ILE A 1 629 ? -11.996 -7.247 -7.385 1.00 80.19 629 ILE A O 1
ATOM 4789 N N . GLU A 1 630 ? -11.154 -7.918 -5.418 1.00 82.06 630 GLU A N 1
ATOM 4790 C CA . GLU A 1 630 ? -11.786 -9.246 -5.435 1.00 82.06 630 GLU A CA 1
ATOM 4791 C C . GLU A 1 630 ? -13.314 -9.148 -5.532 1.00 82.06 630 GLU A C 1
ATOM 4793 O O . GLU A 1 630 ? -13.929 -9.865 -6.316 1.00 82.06 630 GLU A O 1
ATOM 4798 N N . ASN A 1 631 ? -13.933 -8.230 -4.781 1.00 85.88 631 ASN A N 1
ATOM 4799 C CA . ASN A 1 631 ? -15.376 -7.999 -4.858 1.00 85.88 631 ASN A CA 1
ATOM 4800 C C . ASN A 1 631 ? -15.816 -7.497 -6.242 1.00 85.88 631 ASN A C 1
ATOM 4802 O O . ASN A 1 631 ? -16.864 -7.917 -6.724 1.00 85.88 631 ASN A O 1
ATOM 4806 N N . ILE A 1 632 ? -15.041 -6.613 -6.881 1.00 86.62 632 ILE A N 1
ATOM 4807 C CA . ILE A 1 632 ? -15.324 -6.148 -8.250 1.00 86.62 632 ILE A CA 1
ATOM 4808 C C . ILE A 1 632 ? -15.185 -7.297 -9.242 1.00 86.62 632 ILE A C 1
ATOM 4810 O O . ILE A 1 632 ? -16.051 -7.467 -10.094 1.00 86.62 632 ILE A O 1
ATOM 4814 N N . ARG A 1 633 ? -14.118 -8.090 -9.126 1.00 84.06 633 ARG A N 1
ATOM 4815 C CA . ARG A 1 633 ? -13.890 -9.251 -9.985 1.00 84.06 633 ARG A CA 1
ATOM 4816 C C . ARG A 1 633 ? -15.053 -10.232 -9.906 1.00 84.06 633 ARG A C 1
ATOM 4818 O O . ARG A 1 633 ? -15.642 -10.533 -10.935 1.00 84.06 633 ARG A O 1
ATOM 4825 N N . GLU A 1 634 ? -15.421 -10.659 -8.700 1.00 87.94 634 GLU A N 1
ATOM 4826 C CA . GLU A 1 634 ? -16.557 -11.562 -8.481 1.00 87.94 634 GLU A CA 1
ATOM 4827 C C . GLU A 1 634 ? -17.851 -10.969 -9.060 1.00 87.94 634 GLU A C 1
ATOM 4829 O O . GLU A 1 634 ? -18.604 -11.652 -9.749 1.00 87.94 634 GLU A O 1
ATOM 4834 N N . ALA A 1 635 ? -18.072 -9.665 -8.871 1.00 90.00 635 ALA A N 1
ATOM 4835 C CA . ALA A 1 635 ? -19.244 -8.986 -9.409 1.00 90.00 635 ALA A CA 1
ATOM 4836 C C . ALA A 1 635 ? -19.306 -9.018 -10.938 1.00 90.00 635 ALA A C 1
ATOM 4838 O O . ALA A 1 635 ? -20.382 -9.224 -11.499 1.00 90.00 635 ALA A O 1
ATOM 4839 N N . LEU A 1 636 ? -18.173 -8.826 -11.611 1.00 85.38 636 LEU A N 1
ATOM 4840 C CA . LEU A 1 636 ? -18.095 -8.846 -13.070 1.00 85.38 636 LEU A CA 1
ATOM 4841 C C . LEU A 1 636 ? -18.143 -10.273 -13.638 1.00 85.38 636 LEU A C 1
ATOM 4843 O O . LEU A 1 636 ? -18.770 -10.489 -14.671 1.00 85.38 636 LEU A O 1
ATOM 4847 N N . GLU A 1 637 ? -17.521 -11.245 -12.969 1.00 85.50 637 GLU A N 1
ATOM 4848 C CA . GLU A 1 637 ? -17.429 -12.635 -13.435 1.00 85.50 637 GLU A CA 1
ATOM 4849 C C . GLU A 1 637 ? -18.707 -13.444 -13.149 1.00 85.50 637 GLU A C 1
ATOM 4851 O O . GLU A 1 637 ? -19.144 -14.233 -13.989 1.00 85.50 637 GLU A O 1
ATOM 4856 N N . THR A 1 638 ? -19.323 -13.263 -11.976 1.00 87.19 638 THR A N 1
ATOM 4857 C CA . THR A 1 638 ? -20.436 -14.109 -11.498 1.00 87.19 638 THR A CA 1
ATOM 4858 C C . THR A 1 638 ? -21.733 -13.341 -11.253 1.00 87.19 638 THR A C 1
ATOM 4860 O O . THR A 1 638 ? -22.793 -13.947 -11.062 1.00 87.19 638 THR A O 1
ATOM 4863 N N . GLY A 1 639 ? -21.683 -12.006 -11.256 1.00 89.62 639 GLY A N 1
ATOM 4864 C CA . GLY A 1 639 ? -22.822 -11.168 -10.890 1.00 89.62 639 GLY A CA 1
ATOM 4865 C C . GLY A 1 639 ? -23.125 -11.175 -9.388 1.00 89.62 639 GLY A C 1
ATOM 4866 O O . GLY A 1 639 ? -24.240 -10.818 -8.998 1.00 89.62 639 GLY A O 1
ATOM 4867 N N . GLN A 1 640 ? -22.187 -11.603 -8.536 1.00 90.25 640 GLN A N 1
ATOM 4868 C CA . GLN A 1 640 ? -22.336 -11.647 -7.076 1.00 90.25 640 GLN A CA 1
ATOM 4869 C C . GLN A 1 640 ? -21.243 -10.839 -6.369 1.00 90.25 640 GLN A C 1
ATOM 4871 O O . GLN A 1 640 ? -20.203 -10.543 -6.933 1.00 90.25 640 GLN A O 1
ATOM 4876 N N . LEU A 1 641 ? -21.482 -10.460 -5.114 1.00 92.25 641 LEU A N 1
ATOM 4877 C CA . LEU A 1 641 ? -20.463 -9.836 -4.265 1.00 92.25 641 LEU A CA 1
ATOM 4878 C C . LEU A 1 641 ? -19.973 -10.857 -3.241 1.00 92.25 641 LEU A C 1
ATOM 4880 O O . LEU A 1 641 ? -20.776 -11.624 -2.707 1.00 92.25 641 LEU A O 1
ATOM 4884 N N . ILE A 1 642 ? -18.678 -10.829 -2.931 1.00 90.56 642 ILE A N 1
ATOM 4885 C CA . ILE A 1 642 ? -18.085 -11.674 -1.885 1.00 90.56 642 ILE A CA 1
ATOM 4886 C C . ILE A 1 642 ? -18.565 -11.199 -0.511 1.00 90.56 642 ILE A C 1
ATOM 4888 O O . ILE A 1 642 ? -19.002 -11.996 0.319 1.00 90.56 642 ILE A O 1
ATOM 4892 N N . ASP A 1 643 ? -18.529 -9.882 -0.300 1.00 92.19 643 ASP A N 1
ATOM 4893 C CA . ASP A 1 643 ? -18.846 -9.231 0.967 1.00 92.19 643 ASP A CA 1
ATOM 4894 C C . ASP A 1 643 ? -19.975 -8.206 0.794 1.00 92.19 643 ASP A C 1
ATOM 4896 O O . ASP A 1 643 ? -19.759 -7.006 0.995 1.00 92.19 643 ASP A O 1
ATOM 4900 N N . PRO A 1 644 ? -21.196 -8.629 0.410 1.00 95.12 644 PRO A N 1
ATOM 4901 C CA . PRO A 1 644 ? -22.320 -7.711 0.336 1.00 95.12 644 PRO A CA 1
ATOM 4902 C C . PRO A 1 644 ? -22.599 -7.145 1.728 1.00 95.12 644 PRO A C 1
ATOM 4904 O O . PRO A 1 644 ? -22.582 -7.871 2.740 1.00 95.12 644 PRO A O 1
ATOM 4907 N N . ILE A 1 645 ? -22.900 -5.848 1.780 1.00 93.38 645 ILE A N 1
ATOM 4908 C CA . ILE A 1 645 ? -23.256 -5.206 3.042 1.00 93.38 645 ILE A CA 1
ATOM 4909 C C . ILE A 1 645 ? -24.461 -5.924 3.686 1.00 93.38 645 ILE A C 1
ATOM 4911 O O . ILE A 1 645 ? -25.348 -6.418 2.979 1.00 93.38 645 ILE A O 1
ATOM 4915 N N . PRO A 1 646 ? -24.511 -6.037 5.028 1.00 89.06 646 PRO A N 1
ATOM 4916 C CA . PRO A 1 646 ? -25.504 -6.850 5.731 1.00 89.06 646 PRO A CA 1
ATOM 4917 C C . PRO A 1 646 ? -26.966 -6.582 5.355 1.00 89.06 646 PRO A C 1
ATOM 4919 O O . PRO A 1 646 ? -27.765 -7.517 5.334 1.00 89.06 646 PRO A O 1
ATOM 4922 N N . GLU A 1 647 ? -27.312 -5.331 5.070 1.00 90.75 647 GLU A N 1
ATOM 4923 C CA . GLU A 1 647 ? -28.647 -4.862 4.700 1.00 90.75 647 GLU A CA 1
ATOM 4924 C C . GLU A 1 647 ? -29.121 -5.392 3.342 1.00 90.75 647 GLU A C 1
ATOM 4926 O O . GLU A 1 647 ? -30.324 -5.521 3.132 1.00 90.75 647 GLU A O 1
ATOM 4931 N N . GLN A 1 648 ? -28.189 -5.709 2.440 1.00 92.56 648 GLN A N 1
ATOM 4932 C CA . GLN A 1 648 ? -28.469 -6.189 1.086 1.00 92.56 648 GLN A CA 1
ATOM 4933 C C . GLN A 1 648 ? -28.271 -7.702 0.939 1.00 92.56 648 GLN A C 1
ATOM 4935 O O . GLN A 1 648 ? -28.374 -8.231 -0.163 1.00 92.56 648 GLN A O 1
ATOM 4940 N N . ARG A 1 649 ? -28.010 -8.435 2.032 1.00 83.00 649 ARG A N 1
ATOM 4941 C CA . ARG A 1 649 ? -27.870 -9.898 1.985 1.00 83.00 649 ARG A CA 1
ATOM 4942 C C . ARG A 1 649 ? -29.167 -10.541 1.481 1.00 83.00 649 ARG A C 1
ATOM 4944 O O . ARG A 1 649 ? -30.140 -10.626 2.227 1.00 83.00 649 ARG A O 1
ATOM 4951 N N . GLY A 1 650 ? -29.154 -11.024 0.238 1.00 73.88 650 GLY A N 1
ATOM 4952 C CA . GLY A 1 650 ? -30.290 -11.688 -0.413 1.00 73.88 650 GLY A CA 1
ATOM 4953 C C . GLY A 1 650 ? -30.915 -10.908 -1.575 1.00 73.88 650 GLY A C 1
ATOM 4954 O O . GLY A 1 650 ? -31.757 -11.475 -2.268 1.00 73.88 650 GLY A O 1
ATOM 4955 N N . LEU A 1 651 ? -30.500 -9.654 -1.795 1.00 76.62 651 LEU A N 1
ATOM 4956 C CA . LEU A 1 651 ? -30.509 -9.038 -3.128 1.00 76.62 651 LEU A CA 1
ATOM 4957 C C . LEU A 1 651 ? -29.381 -9.653 -3.937 1.00 76.62 651 LEU A C 1
ATOM 4959 O O . LEU A 1 651 ? -29.548 -9.836 -5.157 1.00 76.62 651 LEU A O 1
#

pLDDT: mean 85.68, std 13.97, range [33.38, 98.88]

InterPro domains:
  IPR006139 D-isomer specific 2-hydroxyacid dehydrogenase, catalytic domain [PF00389] (339-643)
  IPR006140 D-isomer specific 2-hydroxyacid dehydrogenase, NAD-binding domain [PF02826] (443-614)
  IPR023631 Amidase signature domain [PF01425] (1-336)
  IPR029752 D-isomer specific 2-hydroxyacid dehydrogenase, NAD-binding domain conserved site 1 [PS00065] (481-508)
  IPR029753 D-isomer specific 2-hydroxyacid dehydrogenase, NAD-binding domain conserved site [PS00670] (525-547)
  IPR029753 D-isomer specific 2-hydroxyacid dehydrogenase, NAD-binding domain conserved site [PS00671] (554-570)
  IPR036291 NAD(P)-binding domain superfamily [SSF51735] (436-614)
  IPR036928 Amidase signature (AS) superfamily [G3DSA:3.90.1300.10] (1-334)
  IPR036928 Amidase signature (AS) superfamily [SSF75304] (1-334)
  IPR050223 D-isomer specific 2-hydroxyacid dehydrogenase [PTHR10996] (355-637)

Sequence (651 aa):
MALGGDQGGSIRVPASACGIVGLKPTWGLVPYTGILGVSAVIDHVGPMARTVADCALLLEAIAGPDGIDDRQPHINWFRSVPYADEVRQHSTTADPRPLAGVKIGVLEEGFQHPRQDDLVARVVRQSIDKFEELGAEIRPCHVPEHRDTELAWMCTLPAFAFTQGLVLNSGGRKQFAMTGPAALGNGVLSQSTFDVLNTAGQNLYLRGCFLQEKYGAALVSRCTNLMRKLSVCIKGLTYIELLLNPIQDDYDVAFRQFDVLVMPTTPLPPCRIFKSRSEGSTSERLKRTTGITANTAPFNASGHPALSIPVGFSPALEDPSVRLPVGLQLVGRNAQSHWEALSDLGEVVRPRATNRADFITECKEGGLDGVVAAYRTAESIEITGRFDEELITILPKSWIFLANCGAGYDAVDVKDCSQRQPPLRVSNVPTAVDDSTADTAIFLMLGALRNFNASIHTLRQGDWRGKQPVELGHDPQGKVLGILGMGGIGKNMSVKAATFGMSTIYHNRRKIKGETVEYVSFEDLLKRSDVLSLNLPLNSKTRHIISTAQLRMMKPTSIIINTARGAVLDEGALVEALENGTIAGAGLDVFEEEPSIHPGLIQNTTVILLPHMGTHTMETKRKMEEKTIENIREALETGQLIDPIPEQRGL

Radius of gyration: 30.52 Å; chains: 1; bounding box: 84×44×80 Å

Organism: NCBI:txid1002370